Protein AF-0000000085281675 (afdb_homodimer)

Secondary structure (DSSP, 8-state):
-----SSTTTSGGGHHHH-GGGGSSS-S-BEE-GGGPEE-TT----EEEEEEEEEEEEEE-SS-EEEEEEEEEEEEESGGGTT--EEEEEEEEEE-SSTTS--SSEETTB--SEEEEEEEEETTT-SSHHHHHTSTT-EEEEEEEEEESS--HHHHHHHTTGGGG-STTEEEE--S---GGGGS-SS--EEEEEE--SSTT--S-EEEEEESSPEEE-HHHHHHHHT-BSS-TTSPPP-STTTTB-S---PPPBP-TT---EEE---S---/-----SSTTTSGGGHHHH-GGGGSSS-S-BEE-GGGPEE-TT----EEEEEEEEEEEEEE-SS-EEEEEEEEEEEEESGGGTT--EEEEEEEEEE-SSTTS--SSEETTB--SEEEEEEEEETTT-SSHHHHHTSTT-EEEEEEEEEESS--HHHHHHHTTGGGG-STTEEEE--S---GGGGS-SS--EEEEEE--SSTT--S-EEEEEESSPEEE-HHHHHHHHT-BSS-TTSPPP-STTTTB-S---PPPBP-TT---EEE---S---

Nearest PDB structures (foldseek):
  2x7s-assembly1_A  TM=9.627E-01  e=4.505E-34  Homo sapiens
  2w2j-assembly1_A  TM=9.492E-01  e=2.133E-32  Homo sapiens
  1urt-assembly1_A  TM=9.606E-01  e=2.432E-31  Mus musculus
  6g7a-assembly1_A  TM=9.173E-01  e=1.237E-28  Homo sapiens
  6rps-assembly2_B  TM=9.087E-01  e=1.766E-28  Homo sapiens

Organism: Cherax quadricarinatus (NCBI:txid27406)

pLDDT: mean 96.26, std 7.21, range [38.25, 98.94]

Structure (mmCIF, N/CA/C/O backbone):
data_AF-0000000085281675-model_v1
#
loop_
_entity.id
_entity.type
_entity.pdbx_description
1 polymer 'Carbonic anhydrase'
#
loop_
_atom_site.group_PDB
_atom_site.id
_atom_site.type_symbol
_atom_site.label_atom_id
_atom_site.label_alt_id
_atom_site.label_comp_id
_atom_site.label_asym_id
_atom_site.label_entity_id
_atom_site.label_seq_id
_atom_site.pdbx_PDB_ins_code
_atom_site.Cartn_x
_atom_site.Cartn_y
_atom_site.Cartn_z
_atom_site.occupancy
_atom_site.B_iso_or_equiv
_atom_site.auth_seq_id
_atom_site.auth_comp_id
_atom_site.auth_asym_id
_atom_site.auth_atom_id
_atom_site.pdbx_PDB_model_num
ATOM 1 N N . MET A 1 1 ? 22.219 5.484 5.508 1 38.53 1 MET A N 1
ATOM 2 C CA . MET A 1 1 ? 22.094 6.852 5.996 1 38.53 1 MET A CA 1
ATOM 3 C C . MET A 1 1 ? 20.828 7.02 6.824 1 38.53 1 MET A C 1
ATOM 5 O O . MET A 1 1 ? 19.766 6.531 6.445 1 38.53 1 MET A O 1
ATOM 9 N N . VAL A 1 2 ? 21.094 7.285 8.055 1 53.59 2 VAL A N 1
ATOM 10 C CA . VAL A 1 2 ? 20.031 7.391 9.055 1 53.59 2 VAL A CA 1
ATOM 11 C C . VAL A 1 2 ? 18.984 8.406 8.586 1 53.59 2 VAL A C 1
ATOM 13 O O . VAL A 1 2 ? 19.328 9.562 8.305 1 53.59 2 VAL A O 1
ATOM 16 N N . GLY A 1 3 ? 17.828 8.047 8 1 84.19 3 GLY A N 1
ATOM 17 C CA . GLY A 1 3 ? 16.766 8.945 7.555 1 84.19 3 GLY A CA 1
ATOM 18 C C . GLY A 1 3 ? 16.312 9.914 8.633 1 84.19 3 GLY A C 1
ATOM 19 O O . GLY A 1 3 ? 16.641 9.742 9.805 1 84.19 3 GLY A O 1
ATOM 20 N N . TRP A 1 4 ? 15.828 11.148 8.375 1 95.94 4 TRP A N 1
ATOM 21 C CA . TRP A 1 4 ? 15.32 12.141 9.328 1 95.94 4 TRP A CA 1
ATOM 22 C C . TRP A 1 4 ? 14.258 11.523 10.227 1 95.94 4 TRP A C 1
ATOM 24 O O . TRP A 1 4 ? 13.688 10.477 9.906 1 95.94 4 TRP A O 1
ATOM 34 N N . GLY A 1 5 ? 14.117 12.016 11.438 1 96.69 5 GLY A N 1
ATOM 35 C CA . GLY A 1 5 ? 13.109 11.609 12.406 1 96.69 5 GLY A CA 1
ATOM 36 C C . GLY A 1 5 ? 12.828 12.664 13.461 1 96.69 5 GLY A C 1
ATOM 37 O O . GLY A 1 5 ? 12.883 13.859 13.172 1 96.69 5 GLY A O 1
ATOM 38 N N . TYR A 1 6 ? 12.43 12.234 14.641 1 97.38 6 TYR A N 1
ATOM 39 C CA . TYR A 1 6 ? 12.039 13.18 15.68 1 97.38 6 TYR A CA 1
ATOM 40 C C . TYR A 1 6 ? 12.805 12.93 16.969 1 97.38 6 TYR A C 1
ATOM 42 O O . TYR A 1 6 ? 12.578 13.602 17.984 1 97.38 6 TYR A O 1
ATOM 50 N N . ALA A 1 7 ? 13.672 11.953 16.906 1 96.44 7 ALA A N 1
ATOM 51 C CA . ALA A 1 7 ? 14.539 11.711 18.062 1 96.44 7 ALA A CA 1
ATOM 52 C C . ALA A 1 7 ? 15.625 12.773 18.156 1 96.44 7 ALA A C 1
ATOM 54 O O . ALA A 1 7 ? 15.828 13.555 17.219 1 96.44 7 ALA A O 1
ATOM 55 N N . LYS A 1 8 ? 16.344 12.758 19.234 1 95.94 8 LYS A N 1
ATOM 56 C CA . LYS A 1 8 ? 17.375 13.766 19.469 1 95.94 8 LYS A CA 1
ATOM 57 C C . LYS A 1 8 ? 18.453 13.695 18.391 1 95.94 8 LYS A C 1
ATOM 59 O O . LYS A 1 8 ? 18.922 14.727 17.906 1 95.94 8 LYS A O 1
ATOM 64 N N . ALA A 1 9 ? 18.781 12.539 17.922 1 95.31 9 ALA A N 1
ATOM 65 C CA . ALA A 1 9 ? 19.922 12.32 17.031 1 95.31 9 ALA A CA 1
ATOM 66 C C . ALA A 1 9 ? 19.547 12.68 15.586 1 95.31 9 ALA A C 1
ATOM 68 O O . ALA A 1 9 ? 20.422 12.984 14.773 1 95.31 9 ALA A O 1
ATOM 69 N N . ASN A 1 10 ? 18.266 12.672 15.234 1 96.38 10 ASN A N 1
ATOM 70 C CA . ASN A 1 10 ? 17.891 12.898 13.844 1 96.38 10 ASN A CA 1
ATOM 71 C C . ASN A 1 10 ? 16.656 13.773 13.734 1 96.38 10 ASN A C 1
ATOM 73 O O . ASN A 1 10 ? 15.969 13.758 12.711 1 96.38 10 ASN A O 1
ATOM 77 N N . GLY A 1 11 ? 16.359 14.5 14.766 1 97.19 11 GLY A N 1
ATOM 78 C CA . GLY A 1 11 ? 15.156 15.32 14.828 1 97.19 11 GLY A CA 1
ATOM 79 C C . GLY A 1 11 ? 15.328 16.672 14.164 1 97.19 11 GLY A C 1
ATOM 80 O O . GLY A 1 11 ? 16.328 16.922 13.5 1 97.19 11 GLY A O 1
ATOM 81 N N . PRO A 1 12 ? 14.32 17.516 14.297 1 97.38 12 PRO A N 1
ATOM 82 C CA . PRO A 1 12 ? 14.211 18.781 13.562 1 97.38 12 PRO A CA 1
ATOM 83 C C . PRO A 1 12 ? 15.461 19.641 13.703 1 97.38 12 PRO A C 1
ATOM 85 O O . PRO A 1 12 ? 15.852 20.328 12.742 1 97.38 12 PRO A O 1
A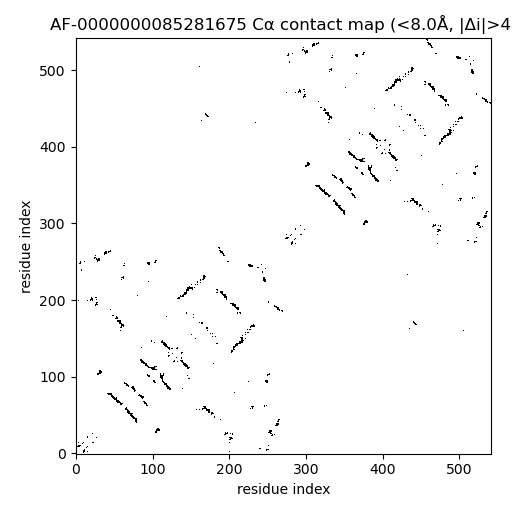TOM 88 N N . ALA A 1 13 ? 16.094 19.609 14.797 1 96.62 13 ALA A N 1
ATOM 89 C CA . ALA A 1 13 ? 17.281 20.438 15.016 1 96.62 13 ALA A CA 1
ATOM 90 C C . ALA A 1 13 ? 18.406 20.047 14.07 1 96.62 13 ALA A C 1
ATOM 92 O O . ALA A 1 13 ? 19.297 20.859 13.781 1 96.62 13 ALA A O 1
ATOM 93 N N . THR A 1 14 ? 18.406 18.812 13.578 1 97.06 14 THR A N 1
ATOM 94 C CA . THR A 1 14 ? 19.5 18.312 12.75 1 97.06 14 THR A CA 1
ATOM 95 C C . THR A 1 14 ? 19.125 18.391 11.266 1 97.06 14 THR A C 1
ATOM 97 O O . THR A 1 14 ? 19.984 18.219 10.398 1 97.06 14 THR A O 1
ATOM 100 N N . TRP A 1 15 ? 17.891 18.672 10.953 1 97.94 15 TRP A N 1
ATOM 101 C CA . TRP A 1 15 ? 17.359 18.547 9.594 1 97.94 15 TRP A CA 1
ATOM 102 C C . TRP A 1 15 ? 18.109 19.469 8.633 1 97.94 15 TRP A C 1
ATOM 104 O O . TRP A 1 15 ? 18.406 19.078 7.5 1 97.94 15 TRP A O 1
ATOM 114 N N . PRO A 1 16 ? 18.5 20.688 9.039 1 97.12 16 PRO A N 1
ATOM 115 C CA . PRO A 1 16 ? 19.188 21.562 8.102 1 97.12 16 PRO A CA 1
ATOM 116 C C . PRO A 1 16 ? 20.516 20.984 7.617 1 97.12 16 PRO A C 1
ATOM 118 O O . PRO A 1 16 ? 21 21.344 6.535 1 97.12 16 PRO A O 1
ATOM 121 N N . ASN A 1 17 ? 21.094 20.078 8.391 1 96.44 17 ASN A N 1
ATOM 122 C CA . ASN A 1 17 ? 22.375 19.469 8.008 1 96.44 17 ASN A CA 1
ATOM 123 C C . ASN A 1 17 ? 22.203 18.547 6.801 1 96.44 17 ASN A C 1
ATOM 125 O O . ASN A 1 17 ? 23.094 18.453 5.949 1 96.44 17 ASN A O 1
ATOM 129 N N . LEU A 1 18 ? 21.078 17.875 6.766 1 94.44 18 LEU A N 1
ATOM 130 C CA . LEU A 1 18 ? 20.828 16.906 5.707 1 94.44 18 LEU A CA 1
ATOM 131 C C . LEU A 1 18 ? 19.938 17.484 4.621 1 94.44 18 LEU A C 1
ATOM 133 O O . LEU A 1 18 ? 19.969 17.047 3.473 1 94.44 18 LEU A O 1
ATOM 137 N N . PHE A 1 19 ? 19.156 18.422 5.027 1 96.69 19 PHE A N 1
ATOM 138 C CA . PHE A 1 19 ? 18.234 19.125 4.145 1 96.69 19 PHE A CA 1
ATOM 139 C C . PHE A 1 19 ? 18.406 20.625 4.27 1 96.69 19 PHE A C 1
ATOM 141 O O . PHE A 1 19 ? 17.656 21.281 4.988 1 96.69 19 PHE A O 1
ATOM 148 N N . PRO A 1 20 ? 19.203 21.156 3.475 1 96.81 20 PRO A N 1
ATOM 149 C CA . PRO A 1 20 ? 19.562 22.562 3.643 1 96.81 20 PRO A CA 1
ATOM 150 C C . PRO A 1 20 ? 18.359 23.5 3.561 1 96.81 20 PRO A C 1
ATOM 152 O O . PRO A 1 20 ? 18.359 24.562 4.211 1 96.81 20 PRO A O 1
ATOM 155 N N . ILE A 1 21 ? 17.359 23.188 2.84 1 96.88 21 ILE A N 1
ATOM 156 C CA . ILE A 1 21 ? 16.172 24.031 2.703 1 96.88 21 ILE A CA 1
ATOM 157 C C . ILE A 1 21 ? 15.5 24.203 4.066 1 96.88 21 ILE A C 1
ATOM 159 O O . ILE A 1 21 ? 14.898 25.234 4.34 1 96.88 21 ILE A O 1
ATOM 163 N N . ALA A 1 22 ? 15.672 23.234 4.93 1 97.31 22 ALA A N 1
ATOM 164 C CA . ALA A 1 22 ? 15.062 23.25 6.254 1 97.31 22 ALA A CA 1
ATOM 165 C C . ALA A 1 22 ? 15.625 24.391 7.105 1 97.31 22 ALA A C 1
ATOM 167 O O . ALA A 1 22 ? 15.055 24.734 8.148 1 97.31 22 ALA A O 1
ATOM 168 N N . GLY A 1 23 ? 16.656 24.938 6.688 1 96.88 23 GLY A N 1
ATOM 169 C CA . GLY A 1 23 ? 17.266 26.062 7.391 1 96.88 23 GLY A CA 1
ATOM 170 C C . GLY A 1 23 ? 16.891 27.406 6.785 1 96.88 23 GLY A C 1
ATOM 171 O O . GLY A 1 23 ? 17.547 28.422 7.055 1 96.88 23 GLY A O 1
ATOM 172 N N . GLY A 1 24 ? 15.922 27.469 5.961 1 97.12 24 GLY A N 1
ATOM 173 C CA . GLY A 1 24 ? 15.492 28.688 5.305 1 97.12 24 GLY A CA 1
ATOM 174 C C . GLY A 1 24 ? 14.812 29.672 6.246 1 97.12 24 GLY A C 1
ATOM 175 O O . GLY A 1 24 ? 14.648 29.391 7.434 1 97.12 24 GLY A O 1
ATOM 176 N N . ARG A 1 25 ? 14.344 30.812 5.676 1 97.5 25 ARG A N 1
ATOM 177 C CA . ARG A 1 25 ? 13.828 31.906 6.504 1 97.5 25 ARG A CA 1
ATOM 178 C C . ARG A 1 25 ? 12.305 31.922 6.48 1 97.5 25 ARG A C 1
ATOM 180 O O . ARG A 1 25 ? 11.688 32.75 7.148 1 97.5 25 ARG A O 1
ATOM 187 N N . ARG A 1 26 ? 11.672 31.062 5.68 1 98.25 26 ARG A N 1
ATOM 188 C CA . ARG A 1 26 ? 10.211 30.969 5.633 1 98.25 26 ARG A CA 1
ATOM 189 C C . ARG A 1 26 ? 9.742 29.578 6.066 1 98.25 26 ARG A C 1
ATOM 191 O O . ARG A 1 26 ? 8.867 28.984 5.422 1 98.25 26 ARG A O 1
ATOM 198 N N . GLN A 1 27 ? 10.383 29.078 7.086 1 98.56 27 GLN A N 1
ATOM 199 C CA . GLN A 1 27 ? 10.10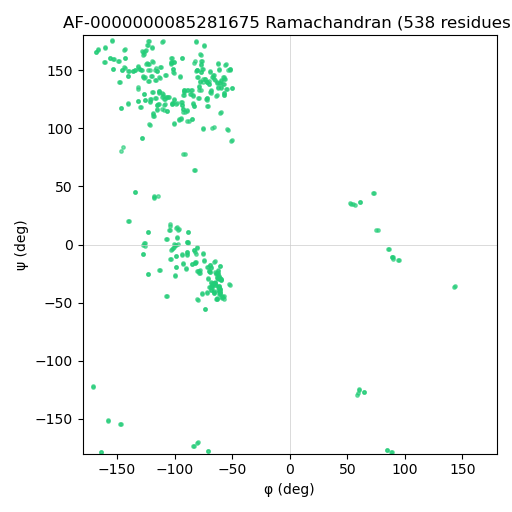2 27.719 7.547 1 98.56 27 GLN A CA 1
ATOM 200 C C . GLN A 1 27 ? 8.859 27.688 8.43 1 98.56 27 GLN A C 1
ATOM 202 O O . GLN A 1 27 ? 8.484 28.688 9.031 1 98.56 27 GLN A O 1
ATOM 207 N N . SER A 1 28 ? 8.227 26.594 8.359 1 98.69 28 SER A N 1
ATOM 208 C CA . SER A 1 28 ? 7.059 26.266 9.18 1 98.69 28 SER A CA 1
ATOM 209 C C . SER A 1 28 ? 7.316 25.047 10.055 1 98.69 28 SER A C 1
ATOM 211 O O . SER A 1 28 ? 8.188 24.234 9.758 1 98.69 28 SER A O 1
ATOM 213 N N . PRO A 1 29 ? 6.574 24.906 11.156 1 98.81 29 PRO A N 1
ATOM 214 C CA . PRO A 1 29 ? 5.477 25.75 11.641 1 98.81 29 PRO A CA 1
ATOM 215 C C . PRO A 1 29 ? 5.973 26.984 12.383 1 98.81 29 PRO A C 1
ATOM 217 O O . PRO A 1 29 ? 7.18 27.172 12.547 1 98.81 29 PRO A O 1
ATOM 220 N N . ILE A 1 30 ? 5.023 27.859 12.742 1 98.88 30 ILE A N 1
ATOM 221 C CA . ILE A 1 30 ? 5.371 29.031 13.531 1 98.88 30 ILE A CA 1
ATOM 222 C C . ILE A 1 30 ? 4.484 29.094 14.773 1 98.88 30 ILE A C 1
ATOM 224 O O . ILE A 1 30 ? 3.496 28.359 14.883 1 98.88 30 ILE A O 1
ATOM 228 N N . ASP A 1 31 ? 4.934 29.906 15.719 1 98.75 31 ASP A N 1
ATOM 229 C CA . ASP A 1 31 ? 4.051 30.359 16.781 1 98.75 31 ASP A CA 1
ATOM 230 C C . ASP A 1 31 ? 3.217 31.547 16.344 1 98.75 31 ASP A C 1
ATOM 232 O O . ASP A 1 31 ? 3.766 32.594 16.016 1 98.75 31 ASP A O 1
ATOM 236 N N . ILE A 1 32 ? 1.958 31.406 16.344 1 98.62 32 ILE A N 1
ATOM 237 C CA . ILE A 1 32 ? 1.067 32.469 15.922 1 98.62 32 ILE A CA 1
ATOM 238 C C . ILE A 1 32 ? 0.796 33.406 17.094 1 98.62 32 ILE A C 1
ATOM 240 O O . ILE A 1 32 ? 0.083 33.062 18.031 1 98.62 32 ILE A O 1
ATOM 244 N N . LYS A 1 33 ? 1.348 34.531 17.016 1 97.56 33 LYS A N 1
ATOM 245 C CA . LYS A 1 33 ? 1.087 35.562 18 1 97.56 33 LYS A CA 1
ATOM 246 C C . LYS A 1 33 ? -0.12 36.438 17.594 1 97.56 33 LYS A C 1
ATOM 248 O O . LYS A 1 33 ? -0.001 37.344 16.781 1 97.56 33 LYS A O 1
ATOM 253 N N . CYS A 1 34 ? -1.193 36.25 18.25 1 94.38 34 CYS A N 1
ATOM 254 C CA . CYS A 1 34 ? -2.482 36.781 17.828 1 94.38 34 CYS A CA 1
ATOM 255 C C . CYS A 1 34 ? -2.445 38.281 17.75 1 94.38 34 CYS A C 1
ATOM 257 O O . CYS A 1 34 ? -2.941 38.875 16.781 1 94.38 34 CYS A O 1
ATOM 259 N N . GLU A 1 35 ? -1.812 38.938 18.688 1 93.19 35 GLU A N 1
ATOM 260 C CA . GLU A 1 35 ? -1.804 40.406 18.766 1 93.19 35 GLU A CA 1
ATOM 261 C C . GLU A 1 35 ? -0.983 41 17.625 1 93.19 35 GLU A C 1
ATOM 263 O O . GLU A 1 35 ? -1.191 42.156 17.25 1 93.19 35 GLU A O 1
ATOM 268 N N . ALA A 1 36 ? -0.102 40.219 17.109 1 92.81 36 ALA A N 1
ATOM 269 C CA . ALA A 1 36 ? 0.791 40.719 16.078 1 92.81 36 ALA A CA 1
ATOM 270 C C . ALA A 1 36 ? 0.23 40.438 14.68 1 92.81 36 ALA A C 1
ATOM 272 O O . ALA A 1 36 ? 0.768 40.906 13.68 1 92.81 36 ALA A O 1
ATOM 273 N N . CYS A 1 37 ? -0.823 39.656 14.625 1 95.25 37 CYS A N 1
ATOM 274 C CA . CYS A 1 37 ? -1.399 39.312 13.328 1 95.25 37 CYS A CA 1
ATOM 275 C C . CYS A 1 37 ? -2.088 40.531 12.695 1 95.25 37 CYS A C 1
ATOM 277 O O . CYS A 1 37 ? -2.742 41.312 13.391 1 95.25 37 CYS A O 1
ATOM 279 N N . GLN A 1 38 ? -1.95 40.656 11.477 1 94.5 38 GLN A N 1
ATOM 280 C CA . GLN A 1 38 ? -2.531 41.781 10.758 1 94.5 38 GLN A CA 1
ATOM 281 C C . GLN A 1 38 ? -3.914 41.438 10.211 1 94.5 38 GLN A C 1
ATOM 283 O O . GLN A 1 38 ? -4.082 40.438 9.523 1 94.5 38 GLN A O 1
ATOM 288 N N . LYS A 1 39 ? -4.809 42.344 10.539 1 92.25 39 LYS A N 1
ATOM 289 C CA . LYS A 1 39 ? -6.109 42.219 9.891 1 92.25 39 LYS A CA 1
ATOM 290 C C . LYS A 1 39 ? -6.031 42.625 8.422 1 92.25 39 LYS A C 1
ATOM 292 O O . LYS A 1 39 ? -5.438 43.656 8.086 1 92.25 39 LYS A O 1
ATOM 297 N N . ASP A 1 40 ? -6.438 41.781 7.645 1 91.12 40 ASP A N 1
ATOM 298 C CA . ASP A 1 40 ? -6.438 42 6.203 1 91.12 40 ASP A CA 1
ATOM 299 C C . ASP A 1 40 ? -7.855 41.938 5.637 1 91.12 40 ASP A C 1
ATOM 301 O O . ASP A 1 40 ? -8.43 40.844 5.535 1 91.12 40 ASP A O 1
ATOM 305 N N . SER A 1 41 ? -8.398 43.031 5.16 1 90.25 41 SER A N 1
ATOM 306 C CA . SER A 1 41 ? -9.781 43.125 4.695 1 90.25 41 SER A CA 1
ATOM 307 C C . SER A 1 41 ? -9.953 42.438 3.344 1 90.25 41 SER A C 1
ATOM 309 O O . SER A 1 41 ? -11.078 42.188 2.902 1 90.25 41 SER A O 1
ATOM 311 N N . SER A 1 42 ? -8.883 42.156 2.73 1 91.31 42 SER A N 1
ATOM 312 C CA . SER A 1 42 ? -8.984 41.5 1.428 1 91.31 42 SER A CA 1
ATOM 313 C C . SER A 1 42 ? -9.203 40 1.574 1 91.31 42 SER A C 1
ATOM 315 O O . SER A 1 42 ? -9.562 39.312 0.608 1 91.31 42 SER A O 1
ATOM 317 N N . LEU A 1 43 ? -8.961 39.531 2.752 1 95.44 43 LEU A N 1
ATOM 318 C CA . LEU A 1 43 ? -9.18 38.094 2.977 1 95.44 43 LEU A CA 1
ATOM 319 C C . LEU A 1 43 ? -10.664 37.781 3.039 1 95.44 43 LEU A C 1
ATOM 321 O O . LEU A 1 43 ? -11.461 38.594 3.516 1 95.44 43 LEU A O 1
ATOM 325 N N . SER A 1 44 ? -11 36.625 2.479 1 93.69 44 SER A N 1
ATOM 326 C CA . SER A 1 44 ? -12.352 36.094 2.533 1 93.69 44 SER A CA 1
ATOM 327 C C . SER A 1 44 ? -12.383 34.688 3.152 1 93.69 44 SER A C 1
ATOM 329 O O . SER A 1 44 ? -11.328 34.125 3.445 1 93.69 44 SER A O 1
ATOM 331 N N . LYS A 1 45 ? -13.602 34.25 3.379 1 93.56 45 LYS A N 1
ATOM 332 C CA . LYS A 1 45 ? -13.773 32.906 3.844 1 93.56 45 LYS A CA 1
ATOM 333 C C . LYS A 1 45 ? -13.227 31.891 2.822 1 93.56 45 LYS A C 1
ATOM 335 O O . LYS A 1 45 ? -13.398 32.062 1.616 1 93.56 45 LYS A O 1
ATOM 340 N N . ILE A 1 46 ? -12.57 30.875 3.338 1 96.94 46 ILE A N 1
ATOM 341 C CA . ILE A 1 46 ? -12.07 29.812 2.471 1 96.94 46 ILE A CA 1
ATOM 342 C C . ILE A 1 46 ? -13.242 29.016 1.906 1 96.94 46 ILE A C 1
ATOM 344 O O . ILE A 1 46 ? -14.18 28.688 2.633 1 96.94 46 ILE A O 1
ATOM 348 N N . GLN A 1 47 ? -13.172 28.797 0.639 1 96.62 47 GLN A N 1
ATOM 349 C CA . GLN A 1 47 ? -14.133 27.922 -0.013 1 96.62 47 GLN A CA 1
ATOM 350 C C . GLN A 1 47 ? -13.547 26.531 -0.257 1 96.62 47 GLN A C 1
ATOM 352 O O . GLN A 1 47 ? -12.773 26.344 -1.193 1 96.62 47 GLN A O 1
ATOM 357 N N . ALA A 1 48 ? -13.977 25.625 0.563 1 97.81 48 ALA A N 1
ATOM 358 C CA . ALA A 1 48 ? -13.516 24.25 0.456 1 97.81 48 ALA A CA 1
ATOM 359 C C . ALA A 1 48 ? -14.664 23.312 0.087 1 97.81 48 ALA A C 1
ATOM 361 O O . ALA A 1 48 ? -15.602 23.125 0.872 1 97.81 48 ALA A O 1
ATOM 362 N N . VAL A 1 49 ? -14.555 22.719 -1.06 1 97.5 49 VAL A N 1
ATOM 363 C CA . VAL A 1 49 ? -15.578 21.812 -1.537 1 97.5 49 VAL A CA 1
ATOM 364 C C . VAL A 1 49 ? -14.969 20.422 -1.784 1 97.5 49 VAL A C 1
ATOM 366 O O . VAL A 1 49 ? -13.961 20.312 -2.486 1 97.5 49 VAL A O 1
ATOM 369 N N . TYR A 1 50 ? -15.555 19.469 -1.163 1 98.06 50 TYR A N 1
ATOM 370 C CA . TYR A 1 50 ? -15.164 18.078 -1.334 1 98.06 50 TYR A CA 1
ATOM 371 C C . TYR A 1 50 ? -16.359 17.219 -1.726 1 98.06 50 TYR A C 1
ATOM 373 O O . TYR A 1 50 ? -17.359 17.172 -1.01 1 98.06 50 TYR A O 1
ATOM 381 N N . SER A 1 51 ? -16.219 16.547 -2.801 1 96.75 51 SER A N 1
ATOM 382 C CA . SER A 1 51 ? -17.328 15.727 -3.285 1 96.75 51 SER A CA 1
ATOM 383 C C . SER A 1 51 ? -16.859 14.305 -3.6 1 96.75 51 SER A C 1
ATOM 385 O O . SER A 1 51 ? -16.031 14.102 -4.492 1 96.75 51 SER A O 1
ATOM 387 N N . GLY A 1 52 ? -17.422 13.32 -2.889 1 95.25 52 GLY A N 1
ATOM 388 C CA . GLY A 1 52 ? -17.141 11.922 -3.176 1 95.25 52 GLY A CA 1
ATOM 389 C C . GLY A 1 52 ? -15.68 11.562 -3.012 1 95.25 52 GLY A C 1
ATOM 390 O O . GLY A 1 52 ? -15.141 10.781 -3.793 1 95.25 52 GLY A O 1
ATOM 391 N N . ILE A 1 53 ? -15.016 12.125 -2.062 1 96.81 53 ILE A N 1
ATOM 392 C CA . ILE A 1 53 ? -13.586 11.898 -1.871 1 96.81 53 ILE A CA 1
ATOM 393 C C . ILE A 1 53 ? -13.344 10.422 -1.543 1 96.81 53 ILE A C 1
ATOM 395 O O . ILE A 1 53 ? -14 9.859 -0.668 1 96.81 53 ILE A O 1
ATOM 399 N N . LYS A 1 54 ? -12.43 9.805 -2.271 1 96.06 54 LYS A N 1
ATOM 400 C CA . LYS A 1 54 ? -11.984 8.438 -2.047 1 96.06 54 LYS A CA 1
ATOM 401 C C . LYS A 1 54 ? -10.555 8.398 -1.508 1 96.06 54 LYS A C 1
ATOM 403 O O . LYS A 1 54 ? -9.648 8.977 -2.109 1 96.06 54 LYS A O 1
ATOM 408 N N . VAL A 1 55 ? -10.414 7.836 -0.362 1 97.75 55 VAL A N 1
ATOM 409 C CA . VAL A 1 55 ? -9.094 7.543 0.189 1 97.75 55 VAL A CA 1
ATOM 410 C C . VAL A 1 55 ? -8.688 6.113 -0.174 1 97.75 55 VAL A C 1
ATOM 412 O O . VAL A 1 55 ? -9.391 5.16 0.168 1 97.75 55 VAL A O 1
ATOM 415 N N . SER A 1 56 ? -7.586 6.008 -0.876 1 97.12 56 SER A N 1
ATOM 416 C CA . SER A 1 56 ? -7.176 4.691 -1.346 1 97.12 56 SER A CA 1
ATOM 417 C C . SER A 1 56 ? -6.566 3.867 -0.217 1 97.12 56 SER A C 1
ATOM 419 O O . SER A 1 56 ? -6.875 2.684 -0.065 1 97.12 56 SER A O 1
ATOM 421 N N . GLU A 1 57 ? -5.762 4.531 0.559 1 98.12 57 GLU A N 1
ATOM 422 C CA . GLU A 1 57 ? -5.082 3.781 1.609 1 98.12 57 GLU A CA 1
ATOM 423 C C . GLU A 1 57 ? -4.715 4.684 2.783 1 98.12 57 GLU A C 1
ATOM 425 O O . GLU A 1 57 ? -4.562 5.895 2.619 1 98.12 57 GLU A O 1
ATOM 430 N N . LEU A 1 58 ? -4.656 4.102 3.941 1 98.81 58 LEU A N 1
ATOM 431 C CA . LEU A 1 58 ? -4.043 4.621 5.16 1 98.81 58 LEU A CA 1
ATOM 432 C C . LEU A 1 58 ? -2.721 3.918 5.449 1 98.81 58 LEU A C 1
ATOM 434 O O . LEU A 1 58 ? -2.652 2.688 5.434 1 98.81 58 LEU A O 1
ATOM 438 N N . SER A 1 59 ? -1.662 4.719 5.645 1 98.88 59 SER A N 1
ATOM 439 C CA . SER A 1 59 ? -0.353 4.098 5.824 1 98.88 59 SER A CA 1
ATOM 440 C C . SER A 1 59 ? 0.376 4.68 7.031 1 98.88 59 SER A C 1
ATOM 442 O O . SER A 1 59 ? 0.068 5.789 7.473 1 98.88 59 SER A O 1
ATOM 444 N N . ASN A 1 60 ? 1.235 3.887 7.586 1 98.88 60 ASN A N 1
ATOM 445 C CA . ASN A 1 60 ? 2.229 4.336 8.555 1 98.88 60 ASN A CA 1
ATOM 446 C C . ASN A 1 60 ? 3.562 4.656 7.883 1 98.88 60 ASN A C 1
ATOM 448 O O . ASN A 1 60 ? 4.305 3.746 7.504 1 98.88 60 ASN A O 1
ATOM 452 N N . THR A 1 61 ? 3.871 5.918 7.812 1 98.25 61 THR A N 1
ATOM 453 C CA . THR A 1 61 ? 5.066 6.355 7.098 1 98.25 61 THR A CA 1
ATOM 454 C C . THR A 1 61 ? 6.301 6.23 7.984 1 98.25 61 THR A C 1
ATOM 456 O O . THR A 1 61 ? 7.426 6.445 7.527 1 98.25 61 THR A O 1
ATOM 459 N N . GLY A 1 62 ? 6.098 5.863 9.227 1 98 62 GLY A N 1
ATOM 460 C CA . GLY A 1 62 ? 7.164 5.914 10.219 1 98 62 GLY A CA 1
ATOM 461 C C . GLY A 1 62 ? 7.254 7.254 10.922 1 98 62 GLY A C 1
ATOM 462 O O . GLY A 1 62 ? 7.953 7.383 11.93 1 98 62 GLY A O 1
ATOM 463 N N . HIS A 1 63 ? 6.523 8.227 10.391 1 98.06 63 HIS A N 1
ATOM 464 C CA . HIS A 1 63 ? 6.516 9.57 10.961 1 98.06 63 HIS A CA 1
ATOM 465 C C . HIS A 1 63 ? 5.102 10.008 11.328 1 98.06 63 HIS A C 1
ATOM 467 O O . HIS A 1 63 ? 4.918 10.898 12.164 1 98.06 63 HIS A O 1
ATOM 473 N N . ALA A 1 64 ? 4.129 9.414 10.641 1 98.44 64 ALA A N 1
ATOM 474 C CA . ALA A 1 64 ? 2.709 9.695 10.828 1 98.44 64 ALA A CA 1
ATOM 475 C C . ALA A 1 64 ? 1.845 8.664 10.109 1 98.44 64 ALA A C 1
ATOM 477 O O . ALA A 1 64 ? 2.355 7.836 9.352 1 98.44 64 ALA A O 1
ATOM 478 N N . TRP A 1 65 ? 0.568 8.656 10.469 1 98.88 65 TRP A N 1
ATOM 479 C CA . TRP A 1 65 ? -0.35 8.047 9.508 1 98.88 65 TRP A CA 1
ATOM 480 C C . TRP A 1 65 ? -0.678 9.023 8.383 1 98.88 65 TRP A C 1
ATOM 482 O O . TRP A 1 65 ? -0.712 10.234 8.594 1 98.88 65 TRP A O 1
ATOM 492 N N . LYS A 1 66 ? -0.829 8.531 7.211 1 98.88 66 LYS A N 1
ATOM 493 C CA . LYS A 1 66 ? -1.133 9.312 6.016 1 98.88 66 LYS A CA 1
ATOM 494 C C . LYS A 1 66 ? -2.285 8.688 5.23 1 98.88 66 LYS A C 1
ATOM 496 O O . LYS A 1 66 ? -2.266 7.496 4.926 1 98.88 66 LYS A O 1
ATOM 501 N N . ALA A 1 67 ? -3.275 9.453 5.023 1 98.81 67 ALA A N 1
ATOM 502 C CA . ALA A 1 67 ? -4.375 9.086 4.137 1 98.81 67 ALA A CA 1
ATOM 503 C C . ALA A 1 67 ? -4.148 9.625 2.729 1 98.81 67 ALA A C 1
ATOM 505 O O . ALA A 1 67 ? -4.023 10.836 2.535 1 98.81 67 ALA A O 1
ATOM 506 N N . GLN A 1 68 ? -4.148 8.727 1.787 1 98.69 68 GLN A N 1
ATOM 507 C CA . GLN A 1 68 ? -3.891 9.117 0.406 1 98.69 68 GLN A CA 1
ATOM 508 C C . GLN A 1 68 ? -5.191 9.227 -0.387 1 98.69 68 GLN A C 1
ATOM 510 O O . GLN A 1 68 ? -5.941 8.25 -0.491 1 98.69 68 GLN A O 1
ATOM 515 N N . VAL A 1 69 ? -5.395 10.422 -0.997 1 98.12 69 VAL A N 1
ATOM 516 C CA . VAL A 1 69 ? -6.586 10.641 -1.812 1 98.12 69 VAL A CA 1
ATOM 517 C C . VAL A 1 69 ? -6.336 10.148 -3.234 1 98.12 69 VAL A C 1
ATOM 519 O O . VAL A 1 69 ? -5.297 10.445 -3.83 1 98.12 69 VAL A O 1
ATOM 522 N N . SER A 1 70 ? -7.285 9.398 -3.775 1 95.5 70 SER A N 1
ATOM 523 C CA . SER A 1 70 ? -7.086 8.805 -5.094 1 95.5 70 SER A CA 1
ATOM 524 C C . SER A 1 70 ? -8.242 9.141 -6.031 1 95.5 70 SER A C 1
ATOM 526 O O . SER A 1 70 ? -8.203 8.812 -7.219 1 95.5 70 SER A O 1
ATOM 528 N N . GLY A 1 71 ? -9.242 9.727 -5.5 1 93.88 71 GLY A N 1
ATOM 529 C CA . GLY A 1 71 ? -10.391 10.008 -6.344 1 93.88 71 GLY A CA 1
ATOM 530 C C . GLY A 1 71 ? -11.336 11.023 -5.734 1 93.88 71 GLY A C 1
ATOM 531 O O . GLY A 1 71 ? -11.078 11.547 -4.648 1 93.88 71 GLY A O 1
ATOM 532 N N . GLY A 1 72 ? -12.391 11.242 -6.488 1 95.31 72 GLY A N 1
ATOM 533 C CA . GLY A 1 72 ? -13.297 12.312 -6.102 1 95.31 72 GLY A CA 1
ATOM 534 C C . GLY A 1 72 ? -12.859 13.68 -6.605 1 95.31 72 GLY A C 1
ATOM 535 O O . GLY A 1 72 ? -11.953 13.773 -7.43 1 95.31 72 GLY A O 1
ATOM 536 N N . SER A 1 73 ? -13.695 14.68 -6.176 1 96.62 73 SER A N 1
ATOM 537 C CA . SER A 1 73 ? -13.383 16.047 -6.578 1 96.62 73 SER A CA 1
ATOM 538 C C . SER A 1 73 ? -13.203 16.953 -5.363 1 96.62 73 SER A C 1
ATOM 540 O O . SER A 1 73 ? -13.891 16.797 -4.355 1 96.62 73 SER A O 1
ATOM 542 N N . SER A 1 74 ? -12.258 17.781 -5.508 1 98 74 SER A N 1
ATOM 543 C CA . SER A 1 74 ? -12.031 18.797 -4.484 1 98 74 SER A CA 1
ATOM 544 C C . SER A 1 74 ? -11.664 20.141 -5.109 1 98 74 SER A C 1
ATOM 546 O O . SER A 1 74 ? -11.125 20.188 -6.215 1 98 74 SER A O 1
ATOM 548 N N . SER A 1 75 ? -12.047 21.141 -4.434 1 98.31 75 SER A N 1
ATOM 549 C CA . SER A 1 75 ? -11.742 22.516 -4.84 1 98.31 75 SER A CA 1
ATOM 550 C C . SER A 1 75 ? -11.531 23.422 -3.629 1 98.31 75 SER A C 1
ATOM 552 O O . SER A 1 75 ? -12.414 23.531 -2.775 1 98.31 75 SER A O 1
ATOM 554 N N . LEU A 1 76 ? -10.391 23.922 -3.527 1 98.56 76 LEU A N 1
ATOM 555 C CA . LEU A 1 76 ? -10.047 24.906 -2.508 1 98.56 76 LEU A CA 1
ATOM 556 C C . LEU A 1 76 ? -9.727 26.25 -3.139 1 98.56 76 LEU A C 1
ATOM 558 O O . LEU A 1 76 ? -8.797 26.359 -3.947 1 98.56 76 LEU A O 1
ATOM 562 N N . LYS A 1 77 ? -10.469 27.25 -2.764 1 97.62 77 LYS A N 1
ATOM 563 C CA . LYS A 1 77 ? -10.336 28.594 -3.307 1 97.62 77 LYS A CA 1
ATOM 564 C C . LYS A 1 77 ? -10.586 29.656 -2.23 1 97.62 77 LYS A C 1
ATOM 566 O O . LYS A 1 77 ? -11.031 29.328 -1.129 1 97.62 77 LYS A O 1
ATOM 571 N N . GLY A 1 78 ? -10.219 30.844 -2.635 1 96.31 78 GLY A N 1
ATOM 572 C CA . GLY A 1 78 ? -10.562 31.984 -1.794 1 96.31 78 GLY A CA 1
ATOM 573 C C . GLY A 1 78 ? -9.508 32.281 -0.746 1 96.31 78 GLY A C 1
ATOM 574 O O . GLY A 1 78 ? -8.461 31.641 -0.706 1 96.31 78 GLY A O 1
ATOM 575 N N . GLY A 1 79 ? -9.812 33.281 0.03 1 96.44 79 GLY A N 1
ATOM 576 C CA . GLY A 1 79 ? -8.875 33.75 1.044 1 96.44 79 GLY A CA 1
ATOM 577 C C . GLY A 1 79 ? -7.551 34.219 0.465 1 96.44 79 GLY A C 1
ATOM 578 O O . GLY A 1 79 ? -7.527 35.062 -0.435 1 96.44 79 GLY A O 1
ATOM 579 N N . PRO A 1 80 ? -6.508 33.594 1.004 1 97.31 80 PRO A N 1
ATOM 580 C CA . PRO A 1 80 ? -5.188 34.031 0.535 1 97.31 80 PRO A CA 1
ATOM 581 C C . PRO A 1 80 ? -4.805 33.406 -0.807 1 97.31 80 PRO A C 1
ATOM 583 O O . PRO A 1 80 ? -3.738 33.688 -1.349 1 97.31 80 PRO A O 1
ATOM 586 N N . LEU A 1 81 ? -5.617 32.531 -1.377 1 97.62 81 LEU A N 1
ATOM 587 C CA . LEU A 1 81 ? -5.254 31.734 -2.551 1 97.62 81 LEU A CA 1
ATOM 588 C C . LEU A 1 81 ? -5.605 32.469 -3.834 1 97.62 81 LEU A C 1
ATOM 590 O O . LEU A 1 81 ? -5.254 32.031 -4.93 1 97.62 81 LEU A O 1
ATOM 594 N N . GLY A 1 82 ? -6.312 33.562 -3.693 1 90.81 82 GLY A N 1
ATOM 595 C CA . GLY A 1 82 ? -6.676 34.375 -4.855 1 90.81 82 GLY A CA 1
ATOM 596 C C . GLY A 1 82 ? -7.598 33.625 -5.816 1 90.81 82 GLY A C 1
ATOM 597 O O . GLY A 1 82 ? -8.633 33.094 -5.41 1 90.81 82 GLY A O 1
ATOM 598 N N . THR A 1 83 ? -7.117 33.625 -7.117 1 92.62 83 THR A N 1
ATOM 599 C CA . THR A 1 83 ? -7.953 33 -8.148 1 92.62 83 THR A CA 1
ATOM 600 C C . THR A 1 83 ? -7.52 31.578 -8.43 1 92.62 83 THR A C 1
ATOM 602 O O . THR A 1 83 ? -8.125 30.891 -9.25 1 92.62 83 THR A O 1
ATOM 605 N N . ASP A 1 84 ? -6.516 31.141 -7.746 1 97.44 84 ASP A N 1
ATOM 606 C CA . ASP A 1 84 ? -6.012 29.797 -7.984 1 97.44 84 ASP A CA 1
ATOM 607 C C . ASP A 1 84 ? -6.91 28.75 -7.328 1 97.44 84 ASP A C 1
ATOM 609 O O . ASP A 1 84 ? -7.574 29.031 -6.328 1 97.44 84 ASP A O 1
ATOM 613 N N . GLU A 1 85 ? -6.934 27.672 -7.973 1 98.5 85 GLU A N 1
ATOM 614 C CA . GLU A 1 85 ? -7.668 26.516 -7.449 1 98.5 85 GLU A CA 1
ATOM 615 C C . GLU A 1 85 ? -6.715 25.406 -7.012 1 98.5 85 GLU A C 1
ATOM 617 O O . GLU A 1 85 ? -5.805 25.031 -7.754 1 98.5 85 GLU A O 1
ATOM 622 N N . TYR A 1 86 ? -6.934 24.953 -5.836 1 98.75 86 TYR A N 1
ATOM 623 C CA . TYR A 1 86 ? -6.133 23.859 -5.285 1 98.75 86 TYR A CA 1
ATOM 624 C C . TYR A 1 86 ? -6.969 22.594 -5.117 1 98.75 86 TYR A C 1
ATOM 626 O O . TYR A 1 86 ? -8.188 22.672 -4.938 1 98.75 86 TYR A O 1
ATOM 634 N N . VAL A 1 87 ? -6.266 21.422 -5.188 1 98.75 87 VAL A N 1
ATOM 635 C CA . VAL A 1 87 ? -6.973 20.156 -5.039 1 98.75 87 VAL A CA 1
ATOM 636 C C . VAL A 1 87 ? -6.297 19.312 -3.957 1 98.75 87 VAL A C 1
ATOM 638 O O . VAL A 1 87 ? -5.074 19.328 -3.818 1 98.75 87 VAL A O 1
ATOM 641 N N . LEU A 1 88 ? -7.145 18.609 -3.258 1 98.81 88 LEU A N 1
ATOM 642 C CA . LEU A 1 88 ? -6.688 17.812 -2.119 1 98.81 88 LEU A CA 1
ATOM 643 C C . LEU A 1 88 ? -5.836 16.641 -2.582 1 98.81 88 LEU A C 1
ATOM 645 O O . LEU A 1 88 ? -6.234 15.898 -3.48 1 98.81 88 LEU A O 1
ATOM 649 N N . GLU A 1 89 ? -4.707 16.484 -1.976 1 98.69 89 GLU A N 1
ATOM 650 C CA . GLU A 1 89 ? -3.783 15.406 -2.312 1 98.69 89 GLU A CA 1
ATOM 651 C C . GLU A 1 89 ? -3.781 14.328 -1.234 1 98.69 89 GLU A C 1
ATOM 653 O O . GLU A 1 89 ? -3.752 13.133 -1.545 1 98.69 89 GLU A O 1
ATOM 658 N N . GLN A 1 90 ? -3.75 14.688 -0.013 1 98.75 90 GLN A N 1
ATOM 659 C CA . GLN A 1 90 ? -3.613 13.805 1.138 1 98.75 90 GLN A CA 1
ATOM 660 C C . GLN A 1 90 ? -3.938 14.539 2.438 1 98.75 90 GLN A C 1
ATOM 662 O O . GLN A 1 90 ? -4.074 15.758 2.449 1 98.75 90 GLN A O 1
ATOM 667 N N . PHE A 1 91 ? -4.078 13.797 3.514 1 98.75 91 PHE A N 1
ATOM 668 C CA . PHE A 1 91 ? -4.098 14.406 4.836 1 98.75 91 PHE A CA 1
ATOM 669 C C . PHE A 1 91 ? -3.412 13.5 5.859 1 98.75 91 PHE A C 1
ATOM 671 O O . PHE A 1 91 ? -3.287 12.297 5.641 1 98.75 91 PHE A O 1
ATOM 678 N N . HIS A 1 92 ? -2.881 14.078 6.867 1 98.88 92 HIS A N 1
ATOM 679 C CA . HIS A 1 92 ? -2.125 13.438 7.934 1 98.88 92 HIS A CA 1
ATOM 680 C C . HIS A 1 92 ? -2.18 14.25 9.219 1 98.88 92 HIS A C 1
ATOM 682 O O . HIS A 1 92 ? -2.746 15.344 9.242 1 98.88 92 HIS A O 1
ATOM 688 N N . CYS A 1 93 ? -1.56 13.656 10.266 1 98.81 93 CYS A N 1
ATOM 689 C CA . CYS A 1 93 ? -1.663 14.305 11.57 1 98.81 93 CYS A CA 1
ATOM 690 C C . CYS A 1 93 ? -0.318 14.312 12.289 1 98.81 93 CYS A C 1
ATOM 692 O O . CYS A 1 93 ? 0.541 13.477 12.008 1 98.81 93 CYS A O 1
ATOM 694 N N . HIS A 1 94 ? -0.135 15.25 13.031 1 98.88 94 HIS A N 1
ATOM 695 C CA . HIS A 1 94 ? 0.938 15.336 14.016 1 98.88 94 HIS A CA 1
ATOM 696 C C . HIS A 1 94 ? 0.383 15.328 15.438 1 98.88 94 HIS A C 1
ATOM 698 O O . HIS A 1 94 ? -0.67 15.914 15.703 1 98.88 94 HIS A O 1
ATOM 704 N N . TRP A 1 95 ? 1.126 14.664 16.391 1 98.88 95 TRP A N 1
ATOM 705 C CA . TRP A 1 95 ? 0.595 14.539 17.734 1 98.88 95 TRP A CA 1
ATOM 706 C C . TRP A 1 95 ? 1.724 14.398 18.75 1 98.88 95 TRP A C 1
ATOM 708 O O . TRP A 1 95 ? 2.879 14.18 18.375 1 98.88 95 TRP A O 1
ATOM 718 N N . GLY A 1 96 ? 1.382 14.703 19.969 1 98.38 96 GLY A N 1
ATOM 719 C CA . GLY A 1 96 ? 2.35 14.586 21.047 1 98.38 96 GLY A CA 1
ATOM 720 C C . GLY A 1 96 ? 2.029 13.461 22.016 1 98.38 96 GLY A C 1
ATOM 721 O O . GLY A 1 96 ? 0.997 12.797 21.891 1 98.38 96 GLY A O 1
ATOM 722 N N . LYS A 1 97 ? 2.881 13.227 22.922 1 97.56 97 LYS A N 1
ATOM 723 C CA . LYS A 1 97 ? 2.779 12.188 23.938 1 97.56 97 LYS A CA 1
ATOM 724 C C . LYS A 1 97 ? 1.635 12.469 24.906 1 97.56 97 LYS A C 1
ATOM 726 O O . LYS A 1 97 ? 1.015 11.539 25.422 1 97.56 97 LYS A O 1
ATOM 731 N N . THR A 1 98 ? 1.428 13.727 25.125 1 98 98 THR A N 1
ATOM 732 C CA . THR A 1 98 ? 0.392 14.156 26.062 1 98 98 THR A CA 1
ATOM 733 C C . THR A 1 98 ? -0.604 15.086 25.359 1 98 98 THR A C 1
ATOM 735 O O . THR A 1 98 ? -0.435 15.422 24.188 1 98 98 THR A O 1
ATOM 738 N N . ASN A 1 99 ? -1.631 15.438 26.125 1 98.38 99 ASN A N 1
ATOM 739 C CA . ASN A 1 99 ? -2.73 16.188 25.531 1 98.38 99 ASN A CA 1
ATOM 740 C C . ASN A 1 99 ? -2.41 17.672 25.438 1 98.38 99 ASN A C 1
ATOM 742 O O . ASN A 1 99 ? -3.145 18.438 24.812 1 98.38 99 ASN A O 1
ATOM 746 N N . ASP A 1 100 ? -1.315 18.156 26.016 1 96.88 100 ASP A N 1
ATOM 747 C CA . ASP A 1 100 ? -0.982 19.578 26.047 1 96.88 100 ASP A CA 1
ATOM 748 C C . ASP A 1 100 ? 0.167 19.891 25.094 1 96.88 100 ASP A C 1
ATOM 750 O O . ASP A 1 100 ? 0.682 21.016 25.078 1 96.88 100 ASP A O 1
ATOM 754 N N . LYS A 1 101 ? 0.586 18.922 24.359 1 97.19 101 LYS A N 1
ATOM 755 C CA . LYS A 1 101 ? 1.615 19.109 23.344 1 97.19 101 LYS A CA 1
ATOM 756 C C . LYS A 1 101 ? 1.371 18.203 22.141 1 97.19 101 LYS A C 1
ATOM 758 O O . LYS A 1 101 ? 0.847 17.094 22.281 1 97.19 101 LYS A O 1
ATOM 763 N N . GLY A 1 102 ? 1.814 18.703 21.016 1 98.12 102 GLY A N 1
ATOM 764 C CA . GLY A 1 102 ? 1.732 17.844 19.844 1 98.12 102 GLY A CA 1
ATOM 765 C C . GLY A 1 102 ? 1.386 18.594 18.578 1 98.12 102 GLY A C 1
ATOM 766 O O . GLY A 1 102 ? 1.776 18.172 17.484 1 98.12 102 GLY A O 1
ATOM 767 N N . SER A 1 103 ? 0.542 19.594 18.703 1 98.69 103 SER A N 1
ATOM 768 C CA . SER A 1 103 ? 0.338 20.438 17.531 1 98.69 103 SER A CA 1
ATOM 769 C C . SER A 1 103 ? 1.646 21.078 17.078 1 98.69 103 SER A C 1
ATOM 771 O O . SER A 1 103 ? 2.473 21.469 17.906 1 98.69 103 SER A O 1
ATOM 773 N N . GLU A 1 104 ? 1.805 21.156 15.789 1 98.56 104 GLU A N 1
ATOM 774 C CA . GLU A 1 104 ? 3.002 21.812 15.266 1 98.56 104 GLU A CA 1
ATOM 775 C C . GLU A 1 104 ? 2.92 23.312 15.438 1 98.56 104 GLU A C 1
ATOM 777 O O . GLU A 1 104 ? 3.77 23.922 16.094 1 98.56 104 GLU A O 1
ATOM 782 N N . HIS A 1 105 ? 1.91 23.906 14.938 1 98.88 105 HIS A N 1
ATOM 783 C CA . HIS A 1 105 ? 1.694 25.312 15.219 1 98.88 105 HIS A CA 1
ATOM 784 C C . HIS A 1 105 ? 1.308 25.531 16.672 1 98.88 105 HIS A C 1
ATOM 786 O O . HIS A 1 105 ? 0.707 24.656 17.297 1 98.88 105 HIS A O 1
ATOM 792 N N . THR A 1 106 ? 1.694 26.656 17.188 1 98.62 106 THR A N 1
ATOM 793 C CA . THR A 1 106 ? 1.228 27.125 18.5 1 98.62 106 THR A CA 1
ATOM 794 C C . THR A 1 106 ? 0.567 28.484 18.375 1 98.62 106 THR A C 1
ATOM 796 O O . THR A 1 106 ? 0.782 29.203 17.406 1 98.62 106 THR A O 1
ATOM 799 N N . VAL A 1 107 ? -0.291 28.781 19.297 1 98.56 107 VAL A N 1
ATOM 800 C CA . VAL A 1 107 ? -0.95 30.078 19.375 1 98.56 107 VAL A CA 1
ATOM 801 C C . VAL A 1 107 ? -0.596 30.75 20.688 1 98.56 107 VAL A C 1
ATOM 803 O O . VAL A 1 107 ? -1.03 30.312 21.766 1 98.56 107 VAL A O 1
ATOM 806 N N . ASN A 1 108 ? 0.181 31.797 20.594 1 98.31 108 ASN A N 1
ATOM 807 C CA . ASN A 1 108 ? 0.698 32.469 21.781 1 98.31 108 ASN A CA 1
ATOM 808 C C . ASN A 1 108 ? 1.389 31.484 22.719 1 98.31 108 ASN A C 1
ATOM 810 O O . ASN A 1 108 ? 1.154 31.516 23.922 1 98.31 108 ASN A O 1
ATOM 814 N N . GLY A 1 109 ? 2.018 30.547 22.141 1 97.75 109 GLY A N 1
ATOM 815 C CA . GLY A 1 109 ? 2.771 29.578 22.922 1 97.75 109 GLY A CA 1
ATOM 816 C C . GLY A 1 109 ? 1.945 28.375 23.328 1 97.75 109 GLY A C 1
ATOM 817 O O . GLY A 1 109 ? 2.49 27.375 23.797 1 97.75 109 GLY A O 1
ATOM 818 N N . LYS A 1 110 ? 0.694 28.484 23.156 1 97.81 110 LYS A N 1
ATOM 819 C CA . LYS A 1 110 ? -0.172 27.375 23.531 1 97.81 110 LYS A CA 1
ATOM 820 C C . LYS A 1 110 ? -0.126 26.25 22.5 1 97.81 110 LYS A C 1
ATOM 822 O O . LYS A 1 110 ? -0.253 26.5 21.297 1 97.81 110 LYS A O 1
ATOM 827 N N . CYS A 1 111 ? 0.029 25.047 23 1 97.62 111 CYS A N 1
ATOM 828 C CA . CYS A 1 111 ? 0.031 23.844 22.172 1 97.62 111 CYS A CA 1
ATOM 829 C C . CYS A 1 111 ? -1.297 23.094 22.281 1 97.62 111 CYS A C 1
ATOM 831 O O . CYS A 1 111 ? -2.047 23.297 23.234 1 97.62 111 CYS A O 1
ATOM 833 N N . TYR A 1 112 ? -1.572 22.281 21.375 1 98.5 112 TYR A N 1
ATOM 834 C CA . TYR A 1 112 ? -2.697 21.359 21.359 1 98.5 112 TYR A CA 1
ATOM 835 C C . TYR A 1 112 ? -2.215 19.922 21.281 1 98.5 112 TYR A C 1
ATOM 837 O O . TYR A 1 112 ? -1.03 19.672 21.031 1 98.5 112 TYR A O 1
ATOM 845 N N . ALA A 1 113 ? -3.16 18.969 21.484 1 98.81 113 ALA A N 1
ATOM 846 C CA . ALA A 1 113 ? -2.799 17.547 21.531 1 98.81 113 ALA A CA 1
ATOM 847 C C . ALA A 1 113 ? -2.281 17.062 20.188 1 98.81 113 ALA A C 1
ATOM 849 O O . ALA A 1 113 ? -1.414 16.188 20.109 1 98.81 113 ALA A O 1
ATOM 850 N N . ALA A 1 114 ? -2.822 17.625 19.141 1 98.94 114 ALA A N 1
ATOM 851 C CA . ALA A 1 114 ? -2.471 17.219 17.781 1 98.94 114 ALA A CA 1
ATOM 852 C C . ALA A 1 114 ? -2.854 18.297 16.781 1 98.94 114 ALA A C 1
ATOM 854 O O . ALA A 1 114 ? -3.469 19.297 17.141 1 98.94 114 ALA A O 1
ATOM 855 N N . GLU A 1 115 ? -2.393 18.125 15.594 1 98.94 115 GLU A N 1
ATOM 856 C CA . GLU A 1 115 ? -2.705 19 14.469 1 98.94 115 GLU A CA 1
ATOM 857 C C . GLU A 1 115 ? -2.902 18.203 13.18 1 98.94 115 GLU A C 1
ATOM 859 O O . GLU A 1 115 ? -2.031 17.422 12.789 1 98.94 115 GLU A O 1
ATOM 864 N N . LEU A 1 116 ? -4.102 18.344 12.586 1 98.94 116 LEU A N 1
ATOM 865 C CA . LEU A 1 116 ? -4.453 17.688 11.336 1 98.94 116 LEU A CA 1
ATOM 866 C C . LEU A 1 116 ? -4.141 18.578 10.141 1 98.94 116 LEU A C 1
ATOM 868 O O . LEU A 1 116 ? -4.418 19.781 10.164 1 98.94 116 LEU A O 1
ATOM 872 N N . HIS A 1 117 ? -3.494 18 9.125 1 98.94 117 HIS A N 1
ATOM 873 C CA . HIS A 1 117 ? -3.154 18.734 7.906 1 98.94 117 HIS A CA 1
ATOM 874 C C . HIS A 1 117 ? -3.891 18.156 6.699 1 98.94 117 HIS A C 1
ATOM 876 O O . HIS A 1 117 ? -3.779 16.969 6.41 1 98.94 117 HIS A O 1
ATOM 882 N N . LEU A 1 118 ? -4.715 18.969 6.023 1 98.94 118 LEU A N 1
ATOM 883 C CA . LEU A 1 118 ? -5.176 18.688 4.668 1 98.94 118 LEU A CA 1
ATOM 884 C C . LEU A 1 118 ? -4.266 19.344 3.637 1 98.94 118 LEU A C 1
ATOM 886 O O . LEU A 1 118 ? -4.188 20.578 3.568 1 98.94 118 LEU A O 1
ATOM 890 N N . VAL A 1 119 ? -3.611 18.578 2.818 1 98.94 119 VAL A N 1
ATOM 891 C CA . VAL A 1 119 ? -2.605 19.094 1.894 1 98.94 119 VAL A CA 1
ATOM 892 C C . VAL A 1 119 ? -3.195 19.188 0.488 1 98.94 119 VAL A C 1
ATOM 894 O O . VAL A 1 119 ? -3.621 18.172 -0.081 1 98.94 119 VAL A O 1
ATOM 897 N N . HIS A 1 120 ? -3.197 20.406 -0.077 1 98.94 120 HIS A N 1
ATOM 898 C CA . HIS A 1 120 ? -3.697 20.672 -1.422 1 98.94 120 HIS A CA 1
ATOM 899 C C . HIS A 1 120 ? -2.582 21.156 -2.338 1 98.94 120 HIS A C 1
ATOM 901 O O . HIS A 1 120 ? -1.625 21.781 -1.876 1 98.94 120 HIS A O 1
ATOM 907 N N . TRP A 1 121 ? -2.711 20.891 -3.605 1 98.88 121 TRP A N 1
ATOM 908 C CA . TRP A 1 121 ? -1.726 21.422 -4.543 1 98.88 121 TRP A CA 1
ATOM 909 C C . TRP A 1 121 ? -2.398 22.266 -5.613 1 98.88 121 TRP A C 1
ATOM 911 O O . TRP A 1 121 ? -3.58 22.078 -5.914 1 98.88 121 TRP A O 1
ATOM 921 N N . ASN A 1 122 ? -1.724 23.203 -6.109 1 98.81 122 ASN A N 1
ATOM 922 C CA . ASN A 1 122 ? -2.209 24.219 -7.047 1 98.81 122 ASN A CA 1
ATOM 923 C C . ASN A 1 122 ? -2.369 23.641 -8.453 1 98.81 122 ASN A C 1
ATOM 925 O O . ASN A 1 122 ? -1.412 23.609 -9.227 1 98.81 122 ASN A O 1
ATOM 929 N N . LYS A 1 123 ? -3.551 23.328 -8.766 1 98.38 123 LYS A N 1
ATOM 930 C CA . LYS A 1 123 ? -3.793 22.703 -10.07 1 98.38 123 LYS A CA 1
ATOM 931 C C . LYS A 1 123 ? -3.891 23.766 -11.172 1 98.38 123 LYS A C 1
ATOM 933 O O . LYS A 1 123 ? -3.865 23.422 -12.352 1 98.38 123 LYS A O 1
ATOM 938 N N . SER A 1 124 ? -4.074 25.016 -10.75 1 98.38 124 SER A N 1
ATOM 939 C CA . SER A 1 124 ? -4.141 26.109 -11.727 1 98.38 124 SER A CA 1
ATOM 940 C C . SER A 1 124 ? -2.771 26.375 -12.344 1 98.38 124 SER A C 1
ATOM 942 O O . SER A 1 124 ? -2.68 26.812 -13.492 1 98.38 124 SER A O 1
ATOM 944 N N . LYS A 1 125 ? -1.76 26.125 -11.625 1 97.94 125 LYS A N 1
ATOM 945 C CA . LYS A 1 125 ? -0.437 26.547 -12.062 1 97.94 125 LYS A CA 1
ATOM 946 C C . LYS A 1 125 ? 0.449 25.359 -12.406 1 97.94 125 LYS A C 1
ATOM 948 O O . LYS A 1 125 ? 1.438 25.5 -13.125 1 97.94 125 LYS A O 1
ATOM 953 N N . PHE A 1 126 ? 0.146 24.234 -11.891 1 98.19 126 PHE A N 1
ATOM 954 C CA . PHE A 1 126 ? 1.027 23.094 -12.055 1 98.19 126 PHE A CA 1
ATOM 955 C C . PHE A 1 126 ? 0.255 21.891 -12.578 1 98.19 126 PHE A C 1
ATOM 957 O O . PHE A 1 126 ? -0.973 21.844 -12.477 1 98.19 126 PHE A O 1
ATOM 964 N N . SER A 1 127 ? 1.046 20.844 -13.047 1 97.5 127 SER A N 1
ATOM 965 C CA . SER A 1 127 ? 0.42 19.688 -13.688 1 97.5 127 SER A CA 1
ATOM 966 C C . SER A 1 127 ? 0.381 18.484 -12.742 1 97.5 127 SER A C 1
ATOM 968 O O . SER A 1 127 ? -0.294 17.5 -13.023 1 97.5 127 SER A O 1
ATOM 970 N N . SER A 1 128 ? 1.115 18.609 -11.656 1 97.25 128 SER A N 1
ATOM 971 C CA . SER A 1 128 ? 1.161 17.5 -10.711 1 97.25 128 SER A CA 1
ATOM 972 C C . SER A 1 128 ? 1.528 17.969 -9.305 1 97.25 128 SER A C 1
ATOM 974 O O . SER A 1 128 ? 2.084 19.062 -9.148 1 97.25 128 SER A O 1
ATOM 976 N N . PHE A 1 129 ? 1.206 17.156 -8.391 1 97.69 129 PHE A N 1
ATOM 977 C CA . PHE A 1 129 ? 1.595 17.422 -7.012 1 97.69 129 PHE A CA 1
ATOM 978 C C . PHE A 1 129 ? 3.109 17.547 -6.891 1 97.69 129 PHE A C 1
ATOM 980 O O . PHE A 1 129 ? 3.605 18.438 -6.188 1 97.69 129 PHE A O 1
ATOM 987 N N . ALA A 1 130 ? 3.799 16.688 -7.488 1 96.69 130 ALA A N 1
ATOM 988 C CA . ALA A 1 130 ? 5.254 16.656 -7.383 1 96.69 130 ALA A CA 1
ATOM 989 C C . ALA A 1 130 ? 5.863 17.969 -7.852 1 96.69 130 ALA A C 1
ATOM 991 O O . ALA A 1 130 ? 6.758 18.516 -7.199 1 96.69 130 ALA A O 1
ATOM 992 N N . GLU A 1 131 ? 5.383 18.469 -8.93 1 97.5 131 GLU A N 1
ATOM 993 C CA . GLU A 1 131 ? 5.863 19.75 -9.438 1 97.5 131 GLU A CA 1
ATOM 994 C C . GLU A 1 131 ? 5.492 20.891 -8.492 1 97.5 131 GLU A C 1
ATOM 996 O O . GLU A 1 131 ? 6.312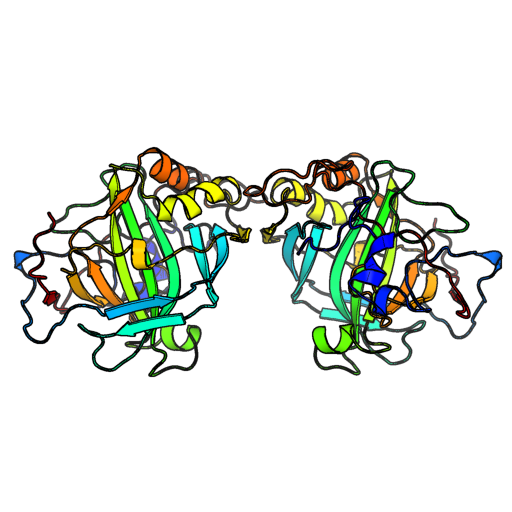 21.766 -8.211 1 97.5 131 GLU A O 1
ATOM 1001 N N . ALA A 1 132 ? 4.312 20.844 -7.965 1 98.56 132 ALA A N 1
ATOM 1002 C CA . ALA A 1 132 ? 3.807 21.891 -7.09 1 98.56 132 ALA A CA 1
ATOM 1003 C C . ALA A 1 132 ? 4.57 21.922 -5.77 1 98.56 132 ALA A C 1
ATOM 1005 O O . ALA A 1 132 ? 4.891 23 -5.254 1 98.56 132 ALA A O 1
ATOM 1006 N N . ALA A 1 133 ? 4.922 20.766 -5.277 1 98 133 ALA A N 1
ATOM 1007 C CA . ALA A 1 133 ? 5.465 20.625 -3.93 1 98 133 ALA A CA 1
ATOM 1008 C C . ALA A 1 133 ? 6.785 21.375 -3.785 1 98 133 ALA A C 1
ATOM 1010 O O . ALA A 1 133 ? 7.109 21.875 -2.701 1 98 133 ALA A O 1
ATOM 1011 N N . SER A 1 134 ? 7.5 21.5 -4.844 1 96.81 134 SER A N 1
ATOM 1012 C CA . SER A 1 134 ? 8.812 22.141 -4.754 1 96.81 134 SER A CA 1
ATOM 1013 C C . SER A 1 134 ? 8.781 23.562 -5.316 1 96.81 134 SER A C 1
ATOM 1015 O O . SER A 1 134 ? 9.828 24.172 -5.52 1 96.81 134 SER A O 1
ATOM 1017 N N . SER A 1 135 ? 7.602 24.078 -5.539 1 97.5 135 SER A N 1
ATOM 1018 C CA . SER A 1 135 ? 7.484 25.375 -6.191 1 97.5 135 SER A CA 1
ATOM 1019 C C . SER A 1 135 ? 6.762 26.391 -5.297 1 97.5 135 SER A C 1
ATOM 1021 O O . SER A 1 135 ? 5.812 26.031 -4.594 1 97.5 135 SER A O 1
ATOM 1023 N N . ASP A 1 136 ? 7.199 27.594 -5.41 1 94.62 136 ASP A N 1
ATOM 1024 C CA . ASP A 1 136 ? 6.547 28.672 -4.66 1 94.62 136 ASP A CA 1
ATOM 1025 C C . ASP A 1 136 ? 5.062 28.75 -5.004 1 94.62 136 ASP A C 1
ATOM 1027 O O . ASP A 1 136 ? 4.691 28.766 -6.18 1 94.62 136 ASP A O 1
ATOM 1031 N N . GLY A 1 137 ? 4.297 28.75 -3.965 1 94.38 137 GLY A N 1
ATOM 1032 C CA . GLY A 1 137 ? 2.855 28.812 -4.16 1 94.38 137 GLY A CA 1
ATOM 1033 C C . GLY A 1 137 ? 2.254 27.5 -4.629 1 94.38 137 GLY A C 1
ATOM 1034 O O . GLY A 1 137 ? 1.106 27.469 -5.078 1 94.38 137 GLY A O 1
ATOM 1035 N N . GLY A 1 138 ? 3.004 26.438 -4.555 1 98.5 138 GLY A N 1
ATOM 1036 C CA . GLY A 1 138 ? 2.568 25.156 -5.086 1 98.5 138 GLY A CA 1
ATOM 1037 C C . GLY A 1 138 ? 1.586 24.438 -4.18 1 98.5 138 GLY A C 1
ATOM 1038 O O . GLY A 1 138 ? 0.774 23.641 -4.648 1 98.5 138 GLY A O 1
ATOM 1039 N N . LEU A 1 139 ? 1.619 24.75 -2.891 1 98.88 139 LEU A N 1
ATOM 1040 C CA . LEU A 1 139 ? 0.78 24 -1.958 1 98.88 139 LEU A CA 1
ATOM 1041 C C . LEU A 1 139 ? -0.037 24.953 -1.087 1 98.88 139 LEU A C 1
ATOM 1043 O O . LEU A 1 139 ? 0.367 26.094 -0.855 1 98.88 139 LEU A O 1
ATOM 1047 N N . ALA A 1 140 ? -1.166 24.5 -0.693 1 98.94 140 ALA A N 1
ATOM 1048 C CA . ALA A 1 140 ? -1.963 25.062 0.394 1 98.94 140 ALA A CA 1
ATOM 1049 C C . ALA A 1 140 ? -2.311 23.984 1.428 1 98.94 140 ALA A C 1
ATOM 1051 O O . ALA A 1 140 ? -2.822 22.922 1.079 1 98.94 140 ALA A O 1
ATOM 1052 N N . VAL A 1 141 ? -2.055 24.281 2.666 1 98.94 141 VAL A N 1
ATOM 1053 C CA . VAL A 1 141 ? -2.33 23.297 3.719 1 98.94 141 VAL A CA 1
ATOM 1054 C C . VAL A 1 141 ? -3.307 23.906 4.73 1 98.94 141 VAL A C 1
ATOM 1056 O O . VAL A 1 141 ? -3.078 25 5.25 1 98.94 141 VAL A O 1
ATOM 1059 N N . LEU A 1 142 ? -4.406 23.219 4.906 1 98.94 142 LEU A N 1
ATOM 1060 C CA . LEU A 1 142 ? -5.305 23.531 6.012 1 98.94 142 LEU A CA 1
ATOM 1061 C C . LEU A 1 142 ? -4.852 22.844 7.297 1 98.94 142 LEU A C 1
ATOM 1063 O O . LEU A 1 142 ? -4.707 21.625 7.328 1 98.94 142 LEU A O 1
ATOM 1067 N N . GLY A 1 143 ? -4.598 23.625 8.289 1 98.88 143 GLY A N 1
ATOM 1068 C CA . GLY A 1 143 ? -4.242 23.094 9.586 1 98.88 143 GLY A CA 1
ATOM 1069 C C . GLY A 1 143 ? -5.352 23.234 10.617 1 98.88 143 GLY A C 1
ATOM 1070 O O . GLY A 1 143 ? -5.883 24.328 10.812 1 98.88 143 GLY A O 1
ATOM 1071 N N . MET A 1 144 ? -5.719 22.156 11.25 1 98.88 144 MET A N 1
ATOM 1072 C CA . MET A 1 144 ? -6.703 22.141 12.328 1 98.88 144 MET A CA 1
ATOM 1073 C C . MET A 1 144 ? -6.082 21.625 13.625 1 98.88 144 MET A C 1
ATOM 1075 O O . MET A 1 144 ? -5.48 20.547 13.648 1 98.88 144 MET A O 1
ATOM 1079 N N . PHE A 1 145 ? -6.305 22.359 14.664 1 98.81 145 PHE A N 1
ATOM 1080 C CA . PHE A 1 145 ? -5.887 21.891 15.984 1 98.81 145 PHE A CA 1
ATOM 1081 C C . PHE A 1 145 ? -6.855 20.859 16.516 1 98.81 145 PHE A C 1
ATOM 1083 O O . PHE A 1 145 ? -8.07 20.969 16.328 1 98.81 145 PHE A O 1
ATOM 1090 N N . LEU A 1 146 ? -6.285 19.828 17.172 1 98.81 146 LEU A N 1
ATOM 1091 C CA . LEU A 1 146 ? -7.094 18.812 17.844 1 98.81 146 LEU A CA 1
ATOM 1092 C C . LEU A 1 146 ? -6.988 18.953 19.359 1 98.81 146 LEU A C 1
ATOM 1094 O O . LEU A 1 146 ? -5.883 18.984 19.906 1 98.81 146 LEU A O 1
ATOM 1098 N N . GLU A 1 147 ? -8.086 19.078 19.969 1 98.56 147 GLU A N 1
ATOM 1099 C CA . GLU A 1 147 ? -8.18 19.109 21.422 1 98.56 147 GLU A CA 1
ATOM 1100 C C . GLU A 1 147 ? -8.984 17.922 21.953 1 98.56 147 GLU A C 1
ATOM 1102 O O . GLU A 1 147 ? -9.984 17.516 21.344 1 98.56 147 GLU A O 1
ATOM 1107 N N . VAL A 1 148 ? -8.547 17.359 23.094 1 98.69 148 VAL A N 1
ATOM 1108 C CA . VAL A 1 148 ? -9.211 16.172 23.641 1 98.69 148 VAL A CA 1
ATOM 1109 C C . VAL A 1 148 ? -10.57 16.562 24.219 1 98.69 148 VAL A C 1
ATOM 1111 O O . VAL A 1 148 ? -10.672 17.516 24.984 1 98.69 148 VAL A O 1
ATOM 1114 N N . GLY A 1 149 ? -11.586 15.945 23.812 1 98.44 149 GLY A N 1
ATOM 1115 C CA . GLY A 1 149 ? -12.977 16.125 24.188 1 98.44 149 GLY A CA 1
ATOM 1116 C C . GLY A 1 149 ? -13.883 15.031 23.641 1 98.44 149 GLY A C 1
ATOM 1117 O O . GLY A 1 149 ? -13.664 13.844 23.906 1 98.44 149 GLY A O 1
ATOM 1118 N N . SER A 1 150 ? -14.891 15.43 22.875 1 98.31 150 SER A N 1
ATOM 1119 C CA . SER A 1 150 ? -15.828 14.477 22.297 1 98.31 150 SER A CA 1
ATOM 1120 C C . SER A 1 150 ? -15.211 13.742 21.109 1 98.31 150 SER A C 1
ATOM 1122 O O . SER A 1 150 ? -14.359 14.297 20.406 1 98.31 150 SER A O 1
ATOM 1124 N N . GLU A 1 151 ? -15.703 12.523 20.938 1 98.5 151 GLU A N 1
ATOM 1125 C CA . GLU A 1 151 ? -15.266 11.742 19.781 1 98.5 151 GLU A CA 1
ATOM 1126 C C . GLU A 1 151 ? -15.594 12.453 18.469 1 98.5 151 GLU A C 1
ATOM 1128 O O . GLU A 1 151 ? -16.672 13.023 18.328 1 98.5 151 GLU A O 1
ATOM 1133 N N . HIS A 1 152 ? -14.641 12.461 17.625 1 98.5 152 HIS A N 1
ATOM 1134 C CA . HIS A 1 152 ? -14.875 12.984 16.281 1 98.5 152 HIS A CA 1
ATOM 1135 C C . HIS A 1 152 ? -15.312 11.875 15.328 1 98.5 152 HIS A C 1
ATOM 1137 O O . HIS A 1 152 ? -14.5 11.023 14.953 1 98.5 152 HIS A O 1
ATOM 1143 N N . GLU A 1 153 ? -16.484 11.883 14.828 1 98.12 153 GLU A N 1
ATOM 1144 C CA . GLU A 1 153 ? -17.094 10.781 14.094 1 98.12 153 GLU A CA 1
ATOM 1145 C C . GLU A 1 153 ? -16.312 10.484 12.805 1 98.12 153 GLU A C 1
ATOM 1147 O O . GLU A 1 153 ? -16.047 9.328 12.492 1 98.12 153 GLU A O 1
ATOM 1152 N N . GLU A 1 154 ? -16 11.508 12.078 1 98 154 GLU A N 1
ATOM 1153 C CA . GLU A 1 154 ? -15.328 11.305 10.805 1 98 154 GLU A CA 1
ATOM 1154 C C . GLU A 1 154 ? -13.898 10.789 11.016 1 98 154 GLU A C 1
ATOM 1156 O O . GLU A 1 154 ? -13.445 9.898 10.297 1 98 154 GLU A O 1
ATOM 1161 N N . LEU A 1 155 ? -13.188 11.289 12.016 1 98.31 155 LEU A N 1
ATOM 1162 C CA . LEU A 1 155 ? -11.82 10.859 12.281 1 98.31 155 LEU A CA 1
ATOM 1163 C C . LEU A 1 155 ? -11.789 9.422 12.797 1 98.31 155 LEU A C 1
ATOM 1165 O O . LEU A 1 155 ? -10.766 8.742 12.695 1 98.31 155 LEU A O 1
ATOM 1169 N N . ASN A 1 156 ? -12.875 8.992 13.367 1 98.12 156 ASN A N 1
ATOM 1170 C CA . ASN A 1 156 ? -12.953 7.609 13.844 1 98.12 156 ASN A CA 1
ATOM 1171 C C . ASN A 1 156 ? -12.75 6.613 12.703 1 98.12 156 ASN A C 1
ATOM 1173 O O . ASN A 1 156 ? -12.242 5.512 12.922 1 98.12 156 ASN A O 1
ATOM 1177 N N . LYS A 1 157 ? -13.156 7.016 11.508 1 97.75 157 LYS A N 1
ATOM 1178 C CA . LYS A 1 157 ? -12.969 6.16 10.336 1 97.75 157 LYS A CA 1
ATOM 1179 C C . LYS A 1 157 ? -11.492 5.902 10.078 1 97.75 157 LYS A C 1
ATOM 1181 O O . LYS A 1 157 ? -11.125 4.852 9.547 1 97.75 157 LYS A O 1
ATOM 1186 N N . VAL A 1 158 ? -10.648 6.82 10.445 1 98.31 158 VAL A N 1
ATOM 1187 C CA . VAL A 1 158 ? -9.203 6.652 10.375 1 98.31 158 VAL A CA 1
ATOM 1188 C C . VAL A 1 158 ? -8.719 5.832 11.562 1 98.31 158 VAL A C 1
ATOM 1190 O O . VAL A 1 158 ? -8 4.844 11.398 1 98.31 158 VAL A O 1
ATOM 1193 N N . CYS A 1 159 ? -9.164 6.18 12.75 1 98.44 159 CYS A N 1
ATOM 1194 C CA . CYS A 1 159 ? -8.664 5.605 13.992 1 98.44 159 CYS A CA 1
ATOM 1195 C C . CYS A 1 159 ? -8.914 4.102 14.039 1 98.44 159 CYS A C 1
ATOM 1197 O O . CYS A 1 159 ? -8.07 3.348 14.531 1 98.44 159 CYS A O 1
ATOM 1199 N N . LYS A 1 160 ? -9.992 3.668 13.508 1 97.06 160 LYS A N 1
ATOM 1200 C CA . LYS A 1 160 ? -10.344 2.25 13.578 1 97.06 160 LYS A CA 1
ATOM 1201 C C . LYS A 1 160 ? -9.391 1.412 12.727 1 97.06 160 LYS A C 1
ATOM 1203 O O . LYS A 1 160 ? -9.281 0.201 12.922 1 97.06 160 LYS A O 1
ATOM 1208 N N . LEU A 1 161 ? -8.703 2.033 11.781 1 98.5 161 LEU A N 1
ATOM 1209 C CA . LEU A 1 161 ? -7.805 1.319 10.883 1 98.5 161 LEU A CA 1
ATOM 1210 C C . LEU A 1 161 ? -6.383 1.306 11.43 1 98.5 161 LEU A C 1
ATOM 1212 O O . LEU A 1 161 ? -5.559 0.495 11 1 98.5 161 LEU A O 1
ATOM 1216 N N . LEU A 1 162 ? -6.059 2.176 12.406 1 98.69 162 LEU A N 1
ATOM 1217 C CA . LEU A 1 162 ? -4.684 2.398 12.844 1 98.69 162 LEU A CA 1
ATOM 1218 C C . LEU A 1 162 ? -4.098 1.133 13.461 1 98.69 162 LEU A C 1
ATOM 1220 O O . LEU A 1 162 ? -2.916 0.833 13.266 1 98.69 162 LEU A O 1
ATOM 1224 N N . PRO A 1 163 ? -4.895 0.279 14.188 1 98.12 163 PRO A N 1
ATOM 1225 C CA . PRO A 1 163 ? -4.332 -0.961 14.727 1 98.12 163 PRO A CA 1
ATOM 1226 C C . PRO A 1 163 ? -3.803 -1.891 13.633 1 98.12 163 PRO A C 1
ATOM 1228 O O . PRO A 1 163 ? -2.979 -2.766 13.906 1 98.12 163 PRO A O 1
ATOM 1231 N N . PHE A 1 164 ? -4.199 -1.71 12.398 1 98.44 164 PHE A N 1
ATOM 1232 C CA . PHE A 1 164 ? -3.83 -2.605 11.305 1 98.44 164 PHE A CA 1
ATOM 1233 C C . PHE A 1 164 ? -2.691 -2.014 10.484 1 98.44 164 PHE A C 1
ATOM 1235 O O . PHE A 1 164 ? -2.297 -2.582 9.469 1 98.44 164 PHE A O 1
ATOM 1242 N N . VAL A 1 165 ? -2.223 -0.834 10.867 1 98.69 165 VAL A N 1
ATOM 1243 C CA . VAL A 1 165 ? -1.041 -0.218 10.273 1 98.69 165 VAL A CA 1
ATOM 1244 C C . VAL A 1 165 ? -0.129 0.322 11.375 1 98.69 165 VAL A C 1
ATOM 1246 O O . VAL A 1 165 ? 0.361 1.45 11.281 1 98.69 165 VAL A O 1
ATOM 1249 N N . GLN A 1 166 ? 0.107 -0.405 12.391 1 98.31 166 GLN A N 1
ATOM 1250 C CA . GLN A 1 166 ? 0.822 0.044 13.578 1 98.31 166 GLN A CA 1
ATOM 1251 C C . GLN A 1 166 ? 2.291 0.314 13.266 1 98.31 166 GLN A C 1
ATOM 1253 O O . GLN A 1 166 ? 2.883 1.254 13.805 1 98.31 166 GLN A O 1
ATOM 1258 N N . HIS A 1 167 ? 2.867 -0.462 12.398 1 98.62 167 HIS A N 1
ATOM 1259 C CA . HIS A 1 167 ? 4.301 -0.356 12.141 1 98.62 167 HIS A CA 1
ATOM 1260 C C . HIS A 1 167 ? 4.574 0.413 10.852 1 98.62 167 HIS A C 1
ATOM 1262 O O . HIS A 1 167 ? 3.795 0.34 9.906 1 98.62 167 HIS A O 1
ATOM 1268 N N . LYS A 1 168 ? 5.777 1.051 10.93 1 98.38 168 LYS A N 1
ATOM 1269 C CA . LYS A 1 168 ? 6.277 1.719 9.734 1 98.38 168 LYS A CA 1
ATOM 1270 C C . LYS A 1 168 ? 6.234 0.786 8.523 1 98.38 168 LYS A C 1
ATOM 1272 O O . LYS A 1 168 ? 6.625 -0.379 8.617 1 98.38 168 LYS A O 1
ATOM 1277 N N . GLY A 1 169 ? 5.742 1.321 7.395 1 98.5 169 GLY A N 1
ATOM 1278 C CA . GLY A 1 169 ? 5.75 0.571 6.148 1 98.5 169 GLY A CA 1
ATOM 1279 C C . GLY A 1 169 ? 4.449 -0.167 5.887 1 98.5 169 GLY A C 1
ATOM 1280 O O . GLY A 1 169 ? 4.219 -0.662 4.781 1 98.5 169 GLY A O 1
ATOM 1281 N N . GLN A 1 170 ? 3.582 -0.306 6.855 1 98.81 170 GLN A N 1
ATOM 1282 C CA . GLN A 1 170 ? 2.285 -0.943 6.656 1 98.81 170 GLN A CA 1
ATOM 1283 C C . GLN A 1 170 ? 1.289 0.023 6.023 1 98.81 170 GLN A C 1
ATOM 1285 O O . GLN A 1 170 ? 1.355 1.232 6.254 1 98.81 170 GLN A O 1
ATOM 1290 N N . ALA A 1 171 ? 0.39 -0.466 5.293 1 98.88 171 ALA A N 1
ATOM 1291 C CA . ALA A 1 171 ? -0.741 0.252 4.711 1 98.88 171 ALA A CA 1
ATOM 1292 C C . ALA A 1 171 ? -1.994 -0.619 4.695 1 98.88 171 ALA A C 1
ATOM 1294 O O . ALA A 1 171 ? -1.907 -1.844 4.816 1 98.88 171 ALA A O 1
ATOM 1295 N N . ILE A 1 172 ? -3.131 0.011 4.578 1 98.88 172 ILE A N 1
ATOM 1296 C CA . ILE A 1 172 ? -4.395 -0.708 4.469 1 98.88 172 ILE A CA 1
ATOM 1297 C C . ILE A 1 172 ? -5.367 0.085 3.596 1 98.88 172 ILE A C 1
ATOM 1299 O O . ILE A 1 172 ? -5.406 1.316 3.664 1 98.88 172 ILE A O 1
ATOM 1303 N N . THR A 1 173 ? -6.098 -0.612 2.777 1 98.5 173 THR A N 1
ATOM 1304 C CA . THR A 1 173 ? -7.102 0.042 1.947 1 98.5 173 THR A CA 1
ATOM 1305 C C . THR A 1 173 ? -8.227 0.611 2.807 1 98.5 173 THR A C 1
ATOM 1307 O O . THR A 1 173 ? -8.57 0.043 3.846 1 98.5 173 THR A O 1
ATOM 1310 N N . VAL A 1 174 ? -8.758 1.707 2.381 1 98 174 VAL A N 1
ATOM 1311 C CA . VAL A 1 174 ? -9.875 2.342 3.066 1 98 174 VAL A CA 1
ATOM 1312 C C . VAL A 1 174 ? -11.172 2.041 2.324 1 98 174 VAL A C 1
ATOM 1314 O O . VAL A 1 174 ? -11.32 2.379 1.147 1 98 174 VAL A O 1
ATOM 1317 N N . THR A 1 175 ? -12.125 1.432 3.006 1 93.5 175 THR A N 1
ATOM 1318 C CA . THR A 1 175 ? -13.312 0.923 2.332 1 93.5 175 THR A CA 1
ATOM 1319 C C . THR A 1 175 ? -14.477 1.901 2.475 1 93.5 175 THR A C 1
ATOM 1321 O O . THR A 1 175 ? -15.43 1.854 1.699 1 93.5 175 THR A O 1
ATOM 1324 N N . GLU A 1 176 ? -14.453 2.766 3.389 1 92.88 176 GLU A N 1
ATOM 1325 C CA . GLU A 1 176 ? -15.523 3.742 3.582 1 92.88 176 GLU A CA 1
ATOM 1326 C C . GLU A 1 176 ? -15.07 5.141 3.18 1 92.88 176 GLU A C 1
ATOM 1328 O O . GLU A 1 176 ? -13.898 5.496 3.35 1 92.88 176 GLU A O 1
ATOM 1333 N N . PRO A 1 177 ? -16.031 5.945 2.621 1 94.12 177 PRO A N 1
ATOM 1334 C CA . PRO A 1 177 ? -15.672 7.324 2.297 1 94.12 177 PRO A CA 1
ATOM 1335 C C . PRO A 1 177 ? -15.352 8.156 3.537 1 94.12 177 PRO A C 1
ATOM 1337 O O . PRO A 1 177 ? -15.977 7.98 4.582 1 94.12 177 PRO A O 1
ATOM 1340 N N . ILE A 1 178 ? -14.398 9 3.461 1 97 178 ILE A N 1
ATOM 1341 C CA . ILE A 1 178 ? -14.039 9.977 4.48 1 97 178 ILE A CA 1
ATOM 1342 C C . ILE A 1 178 ? -14.234 11.391 3.936 1 97 178 ILE A C 1
ATOM 1344 O O . ILE A 1 178 ? -13.719 11.727 2.869 1 97 178 ILE A O 1
ATOM 1348 N N . SER A 1 179 ? -14.953 12.172 4.613 1 97.38 179 SER A N 1
ATOM 1349 C CA . SER A 1 179 ? -15.242 13.531 4.176 1 97.38 179 SER A CA 1
ATOM 1350 C C . SER A 1 179 ? -14.289 14.539 4.816 1 97.38 179 SER A C 1
ATOM 1352 O O . SER A 1 179 ? -14.477 14.93 5.969 1 97.38 179 SER A O 1
ATOM 1354 N N . PRO A 1 180 ? -13.398 15.047 4.039 1 98.31 180 PRO A N 1
ATOM 1355 C CA . PRO A 1 180 ? -12.477 16.031 4.605 1 98.31 180 PRO A CA 1
ATOM 1356 C C . PRO A 1 180 ? -13.188 17.281 5.109 1 98.31 180 PRO A C 1
ATOM 1358 O O . PRO A 1 180 ? -12.688 17.969 6.012 1 98.31 180 PRO A O 1
ATOM 1361 N N . ALA A 1 181 ? -14.352 17.609 4.582 1 97.88 181 ALA A N 1
ATOM 1362 C CA . ALA A 1 181 ? -15.117 18.781 5.004 1 97.88 181 ALA A CA 1
ATOM 1363 C C . ALA A 1 181 ? -15.469 18.703 6.488 1 97.88 181 ALA A C 1
ATOM 1365 O O . ALA A 1 181 ? -15.586 19.719 7.164 1 97.88 181 ALA A O 1
ATOM 1366 N N . ALA A 1 182 ? -15.609 17.5 6.953 1 97.88 182 ALA A N 1
ATOM 1367 C CA . ALA A 1 182 ? -16 17.281 8.344 1 97.88 182 ALA A CA 1
ATOM 1368 C C . ALA A 1 182 ? -14.891 17.688 9.297 1 97.88 182 ALA A C 1
ATOM 1370 O O . ALA A 1 182 ? -15.125 17.844 10.5 1 97.88 182 ALA A O 1
ATOM 1371 N N . PHE A 1 183 ? -13.656 17.828 8.812 1 98.31 183 PHE A N 1
ATOM 1372 C CA . PHE A 1 183 ? -12.523 18.203 9.656 1 98.31 183 PHE A CA 1
ATOM 1373 C C . PHE A 1 183 ? -12.438 19.719 9.812 1 98.31 183 PHE A C 1
ATOM 1375 O O . PHE A 1 183 ? -11.703 20.203 10.672 1 98.31 183 PHE A O 1
ATOM 1382 N N . ILE A 1 184 ? -13.078 20.469 8.984 1 98 184 ILE A N 1
ATOM 1383 C CA . ILE A 1 184 ? -12.984 21.922 8.969 1 98 184 ILE A CA 1
ATOM 1384 C C . ILE A 1 184 ? -13.953 22.5 10 1 98 184 ILE A C 1
ATOM 1386 O O . ILE A 1 184 ? -15.148 22.188 9.984 1 98 184 ILE A O 1
ATOM 1390 N N . PRO A 1 185 ? -13.453 23.359 10.859 1 96.81 185 PRO A N 1
ATOM 1391 C CA . PRO A 1 185 ? -14.336 23.969 11.859 1 96.81 185 PRO A CA 1
ATOM 1392 C C . PRO A 1 185 ? -15.461 24.797 11.242 1 96.81 185 PRO A C 1
ATOM 1394 O O . PRO A 1 185 ? -15.273 25.391 10.18 1 96.81 185 PRO A O 1
ATOM 1397 N N . LYS A 1 186 ? -16.516 24.844 11.953 1 91.62 186 LYS A N 1
ATOM 1398 C CA . LYS A 1 186 ? -17.672 25.625 11.492 1 91.62 186 LYS A CA 1
ATOM 1399 C C . LYS A 1 186 ? -17.328 27.109 11.414 1 91.62 186 LYS A C 1
ATOM 1401 O O . LYS A 1 186 ? -17.672 27.766 10.43 1 91.62 186 LYS A O 1
ATOM 1406 N N . ASN A 1 187 ? -16.688 27.547 12.539 1 90.44 187 ASN A N 1
ATOM 1407 C CA . ASN A 1 187 ? -16.156 28.906 12.484 1 90.44 187 ASN A CA 1
ATOM 1408 C C . ASN A 1 187 ? -14.953 29 11.555 1 90.44 187 ASN A C 1
ATOM 1410 O O . ASN A 1 187 ? -13.93 28.359 11.789 1 90.44 187 ASN A O 1
ATOM 1414 N N . GLY A 1 188 ? -15.016 29.781 10.531 1 93.12 188 GLY A N 1
ATOM 1415 C CA . GLY A 1 188 ? -14.055 29.812 9.445 1 93.12 188 GLY A CA 1
ATOM 1416 C C . GLY A 1 188 ? -12.898 30.766 9.703 1 93.12 188 GLY A C 1
ATOM 1417 O O . GLY A 1 188 ? -12.141 31.094 8.789 1 93.12 188 GLY A O 1
ATOM 1418 N N . SER A 1 189 ? -12.773 31.297 10.992 1 96.94 189 SER A N 1
ATOM 1419 C CA . SER A 1 189 ? -11.641 32.156 11.297 1 96.94 189 SER A CA 1
ATOM 1420 C C . SER A 1 189 ? -10.312 31.422 11.141 1 96.94 189 SER A C 1
ATOM 1422 O O . SER A 1 189 ? -10.195 30.266 11.539 1 96.94 189 SER A O 1
ATOM 1424 N N . TYR A 1 190 ? -9.414 32.125 10.5 1 98.12 190 TYR A N 1
ATOM 1425 C CA . TYR A 1 190 ? -8.133 31.469 10.273 1 98.12 190 TYR A CA 1
ATOM 1426 C C . TYR A 1 190 ? -6.992 32.469 10.258 1 98.12 190 TYR A C 1
ATOM 1428 O O . TYR A 1 190 ? -7.227 33.688 10.133 1 98.12 190 TYR A O 1
ATOM 1436 N N . TRP A 1 191 ? -5.793 32.031 10.5 1 98.62 191 TRP A N 1
ATOM 1437 C CA . TRP A 1 191 ? -4.547 32.719 10.203 1 98.62 191 TRP A CA 1
ATOM 1438 C C . TRP A 1 191 ? -3.9 32.188 8.938 1 98.62 191 TRP A C 1
ATOM 1440 O O . TRP A 1 191 ? -4.059 31 8.609 1 98.62 191 TRP A O 1
ATOM 1450 N N . THR A 1 192 ? -3.217 33.062 8.227 1 98.69 192 THR A N 1
ATOM 1451 C CA . THR A 1 192 ? -2.551 32.625 7.008 1 98.69 192 THR A CA 1
ATOM 1452 C C . THR A 1 192 ? -1.186 33.281 6.859 1 98.69 192 THR A C 1
ATOM 1454 O O . THR A 1 192 ? -0.991 34.406 7.305 1 98.69 192 THR A O 1
ATOM 1457 N N . TYR A 1 193 ? -0.267 32.594 6.34 1 98.38 193 TYR A N 1
ATOM 1458 C CA . TYR A 1 193 ? 1.079 33.062 6.039 1 98.38 193 TYR A CA 1
ATOM 1459 C C . TYR A 1 193 ? 1.761 32.156 5.02 1 98.38 193 TYR A C 1
ATOM 1461 O O . TYR A 1 193 ? 1.34 31 4.812 1 98.38 193 TYR A O 1
ATOM 1469 N N . ALA A 1 194 ? 2.742 32.719 4.336 1 97.88 194 ALA A N 1
ATOM 1470 C CA . ALA A 1 194 ? 3.586 31.906 3.447 1 97.88 194 ALA A CA 1
ATOM 1471 C C . ALA A 1 194 ? 4.645 31.141 4.234 1 97.88 194 ALA A C 1
ATOM 1473 O O . ALA A 1 194 ? 5.367 31.734 5.047 1 97.88 194 ALA A O 1
ATOM 1474 N N . GLY A 1 195 ? 4.664 29.844 4.027 1 98.56 195 GLY A N 1
ATOM 1475 C CA . GLY A 1 195 ? 5.602 29.047 4.793 1 98.56 195 GLY A CA 1
ATOM 1476 C C . GLY A 1 195 ? 6.133 27.844 4.023 1 98.56 195 GLY A C 1
ATOM 1477 O O . GLY A 1 195 ? 6.289 27.906 2.803 1 98.56 195 GLY A O 1
ATOM 1478 N N . SER A 1 196 ? 6.551 26.812 4.746 1 98.75 196 SER A N 1
ATOM 1479 C CA . SER A 1 196 ? 7.164 25.609 4.199 1 98.75 196 SER A CA 1
ATOM 1480 C C . SER A 1 196 ? 6.418 24.359 4.645 1 98.75 196 SER A C 1
ATOM 1482 O O . SER A 1 196 ? 5.527 24.438 5.492 1 98.75 196 SER A O 1
ATOM 1484 N N . LEU A 1 197 ? 6.746 23.281 3.986 1 98.5 197 LEU A N 1
ATOM 1485 C CA . LEU A 1 197 ? 6.441 21.984 4.586 1 98.5 197 LEU A CA 1
ATOM 1486 C C . LEU A 1 197 ? 7.066 21.875 5.973 1 98.5 197 LEU A C 1
ATOM 1488 O O . LEU A 1 197 ? 8.086 22.5 6.254 1 98.5 197 LEU A O 1
ATOM 1492 N N . THR A 1 198 ? 6.422 21 6.812 1 98.69 198 THR A N 1
ATOM 1493 C CA . THR A 1 198 ? 6.902 20.891 8.188 1 98.69 198 THR A CA 1
ATOM 1494 C C . THR A 1 198 ? 7.777 19.641 8.352 1 98.69 198 THR A C 1
ATOM 1496 O O . THR A 1 198 ? 8.289 19.391 9.445 1 98.69 198 THR A O 1
ATOM 1499 N N . THR A 1 199 ? 7.941 18.859 7.344 1 98.12 199 THR A N 1
ATOM 1500 C CA . THR A 1 199 ? 8.852 17.719 7.312 1 98.12 199 THR A CA 1
ATOM 1501 C C . THR A 1 199 ? 9.82 17.828 6.137 1 98.12 199 THR A C 1
ATOM 1503 O O . THR A 1 199 ? 9.539 18.516 5.156 1 98.12 199 THR A O 1
ATOM 1506 N N . PRO A 1 200 ? 10.953 17.219 6.223 1 97.06 200 PRO A N 1
ATOM 1507 C CA . PRO A 1 200 ? 11.953 17.312 5.152 1 97.06 200 PRO A CA 1
ATOM 1508 C C . PRO A 1 200 ? 11.406 16.875 3.795 1 97.06 200 PRO A C 1
ATOM 1510 O O . PRO A 1 200 ? 10.594 15.953 3.719 1 97.06 200 PRO A O 1
ATOM 1513 N N . PRO A 1 201 ? 11.891 17.656 2.75 1 95.62 201 PRO A N 1
ATOM 1514 C CA . PRO A 1 201 ? 13 18.609 2.752 1 95.62 201 PRO A CA 1
ATOM 1515 C C . PRO A 1 201 ? 12.562 20.031 3.137 1 95.62 201 PRO A C 1
ATOM 1517 O O . PRO A 1 201 ? 13.336 20.984 2.996 1 95.62 201 PRO A O 1
ATOM 1520 N N . CYS A 1 202 ? 11.352 20.25 3.449 1 98.06 202 CYS A N 1
ATOM 1521 C CA . CYS A 1 202 ? 10.844 21.5 4.012 1 98.06 202 CYS A CA 1
ATOM 1522 C C . CYS A 1 202 ? 10.797 22.594 2.957 1 98.06 202 CYS A C 1
ATOM 1524 O O . CYS A 1 202 ? 11.164 23.75 3.229 1 98.06 202 CYS A O 1
ATOM 1526 N N . TYR A 1 203 ? 10.32 22.219 1.829 1 98.12 203 TYR A N 1
ATOM 1527 C CA . TYR A 1 203 ? 10.188 23.203 0.758 1 98.12 203 TYR A CA 1
ATOM 1528 C C . TYR A 1 203 ? 9.359 24.406 1.216 1 98.12 203 TYR A C 1
ATOM 1530 O O . TYR A 1 203 ? 8.297 24.234 1.82 1 98.12 203 TYR A O 1
ATOM 1538 N N . GLU A 1 204 ? 9.852 25.562 0.912 1 98.12 204 GLU A N 1
ATOM 1539 C CA . GLU A 1 204 ? 9.125 26.797 1.214 1 98.12 204 GLU A CA 1
ATOM 1540 C C . GLU A 1 204 ? 8.094 27.109 0.132 1 98.12 204 GLU A C 1
ATOM 1542 O O . GLU A 1 204 ? 8.188 28.125 -0.544 1 98.12 204 GLU A O 1
ATOM 1547 N N . SER A 1 205 ? 7.105 26.188 0.045 1 98.5 205 SER A N 1
ATOM 1548 C CA . SER A 1 205 ? 6.16 26.203 -1.066 1 98.5 205 SER A CA 1
ATOM 1549 C C . SER A 1 205 ? 4.723 26.297 -0.568 1 98.5 205 SER A C 1
ATOM 1551 O O . SER A 1 205 ? 3.779 26.203 -1.358 1 98.5 205 SER A O 1
ATOM 1553 N N . VAL A 1 206 ? 4.5 26.562 0.704 1 98.81 206 VAL A N 1
ATOM 1554 C CA . VAL A 1 206 ? 3.18 26.312 1.273 1 98.81 206 VAL A CA 1
ATOM 1555 C C . VAL A 1 206 ? 2.527 27.641 1.66 1 98.81 206 VAL A C 1
ATOM 1557 O O . VAL A 1 206 ? 3.16 28.484 2.293 1 98.81 206 VAL A O 1
ATOM 1560 N N . THR A 1 207 ? 1.343 27.812 1.257 1 98.81 207 THR A N 1
ATOM 1561 C CA . THR A 1 207 ? 0.449 28.766 1.915 1 98.81 207 THR A CA 1
ATOM 1562 C C . THR A 1 207 ? -0.313 28.078 3.051 1 98.81 207 THR A C 1
ATOM 1564 O O . THR A 1 207 ? -1.144 27.203 2.811 1 98.81 207 THR A O 1
ATOM 1567 N N . TRP A 1 208 ? -0.054 28.516 4.234 1 98.88 208 TRP A N 1
ATOM 1568 C CA . TRP A 1 208 ? -0.704 27.938 5.398 1 98.88 208 TRP A CA 1
ATOM 1569 C C . TRP A 1 208 ? -2.018 28.641 5.707 1 98.88 208 TRP A C 1
ATOM 1571 O O . TRP A 1 208 ? -2.08 29.875 5.695 1 98.88 208 TRP A O 1
ATOM 1581 N N . ILE A 1 209 ? -2.971 27.891 5.926 1 98.88 209 ILE A N 1
ATOM 1582 C CA . ILE A 1 209 ? -4.25 28.312 6.484 1 98.88 209 ILE A CA 1
ATOM 1583 C C . ILE A 1 209 ? -4.539 27.547 7.766 1 98.88 209 ILE A C 1
ATOM 1585 O O . ILE A 1 209 ? -4.91 26.375 7.723 1 98.88 209 ILE A O 1
ATOM 1589 N N . VAL A 1 210 ? -4.348 28.203 8.875 1 98.88 210 VAL A N 1
ATOM 1590 C CA . VAL A 1 210 ? -4.508 27.562 10.18 1 98.88 210 VAL A CA 1
ATOM 1591 C C . VAL A 1 210 ? -5.797 28.047 10.836 1 98.88 210 VAL A C 1
ATOM 1593 O O . VAL A 1 210 ? -5.926 29.234 11.172 1 98.88 210 VAL A O 1
ATOM 1596 N N . TYR A 1 211 ? -6.703 27.141 11.008 1 98.5 211 TYR A N 1
ATOM 1597 C CA . TYR A 1 211 ? -7.988 27.516 11.594 1 98.5 211 TYR A CA 1
ATOM 1598 C C . TYR A 1 211 ? -7.84 27.828 13.078 1 98.5 211 TYR A C 1
ATOM 1600 O O . TYR A 1 211 ? -7.113 27.125 13.789 1 98.5 211 TYR A O 1
ATOM 1608 N N . GLU A 1 212 ? -8.516 28.812 13.461 1 97.38 212 GLU A N 1
ATOM 1609 C CA . GLU A 1 212 ? -8.398 29.328 14.828 1 97.38 212 GLU A CA 1
ATOM 1610 C C . GLU A 1 212 ? -9.031 28.375 15.836 1 97.38 212 GLU A C 1
ATOM 1612 O O . GLU A 1 212 ? -8.492 28.156 16.922 1 97.38 212 GLU A O 1
ATOM 1617 N N . HIS A 1 213 ? -10.164 27.812 15.523 1 96.88 213 HIS A N 1
ATOM 1618 C CA . HIS A 1 213 ? -10.906 26.969 16.469 1 96.88 213 HIS A CA 1
ATOM 1619 C C . HIS A 1 213 ? -10.516 25.5 16.312 1 96.88 213 HIS A C 1
ATOM 1621 O O . HIS A 1 213 ? -10.531 24.969 15.211 1 96.88 213 HIS A O 1
ATOM 1627 N N . PRO A 1 214 ? -10.234 24.844 17.391 1 97.94 214 PRO A N 1
ATOM 1628 C CA . PRO A 1 214 ? -9.875 23.438 17.344 1 97.94 214 PRO A CA 1
ATOM 1629 C C . PRO A 1 214 ? -11.086 22.531 17.125 1 97.94 214 PRO A C 1
ATOM 1631 O O . PRO A 1 214 ? -12.227 22.953 17.328 1 97.94 214 PRO A O 1
ATOM 1634 N N . ILE A 1 215 ? -10.844 21.391 16.656 1 98 215 ILE A N 1
ATOM 1635 C CA . ILE A 1 215 ? -11.859 20.344 16.656 1 98 215 ILE A CA 1
ATOM 1636 C C . ILE A 1 215 ? -11.57 19.344 17.766 1 98 215 ILE A C 1
ATOM 1638 O O . ILE A 1 215 ? -10.438 19.25 18.25 1 98 215 ILE A O 1
ATOM 1642 N N . GLN A 1 216 ? -12.633 18.672 18.203 1 98.38 216 GLN A N 1
ATOM 1643 C CA . GLN A 1 216 ? -12.477 17.766 19.344 1 98.38 216 GLN A CA 1
ATOM 1644 C C . GLN A 1 216 ? -12.25 16.344 18.875 1 98.38 216 GLN A C 1
ATOM 1646 O O . GLN A 1 216 ? -12.852 15.898 17.891 1 98.38 216 GLN A O 1
ATOM 1651 N N . VAL A 1 217 ? -11.438 15.617 19.609 1 98.69 217 VAL A N 1
ATOM 1652 C CA . VAL A 1 217 ? -11.203 14.188 19.469 1 98.69 217 VAL A CA 1
ATOM 1653 C C . VAL A 1 217 ? -11.227 13.516 20.844 1 98.69 217 VAL A C 1
ATOM 1655 O O . VAL A 1 217 ? -10.891 14.141 21.844 1 98.69 217 VAL A O 1
ATOM 1658 N N . SER A 1 218 ? -11.625 12.289 20.906 1 98.81 218 SER A N 1
ATOM 1659 C CA . SER A 1 218 ? -11.648 11.594 22.188 1 98.81 218 SER A CA 1
ATOM 1660 C C . SER A 1 218 ? -10.25 11.148 22.609 1 98.81 218 SER A C 1
ATOM 1662 O O . SER A 1 218 ? -9.344 11.078 21.766 1 98.81 218 SER A O 1
ATOM 1664 N N . GLN A 1 219 ? -10.141 10.828 23.891 1 98.75 219 GLN A N 1
ATOM 1665 C CA . GLN A 1 219 ? -8.883 10.273 24.391 1 98.75 219 GLN A CA 1
ATOM 1666 C C . GLN A 1 219 ? -8.547 8.961 23.688 1 98.75 219 GLN A C 1
ATOM 1668 O O . GLN A 1 219 ? -7.379 8.703 23.375 1 98.75 219 GLN A O 1
ATOM 1673 N N . THR A 1 220 ? -9.57 8.156 23.438 1 98.75 220 THR A N 1
ATOM 1674 C CA . THR A 1 220 ? -9.367 6.883 22.766 1 98.75 220 THR A CA 1
ATOM 1675 C C . THR A 1 220 ? -8.789 7.09 21.359 1 98.75 220 THR A C 1
ATOM 1677 O O . THR A 1 220 ? -7.902 6.344 20.938 1 98.75 220 THR A O 1
ATOM 1680 N N . GLN A 1 221 ? -9.266 8.062 20.656 1 98.75 221 GLN A N 1
ATOM 1681 C CA . GLN A 1 221 ? -8.75 8.367 19.328 1 98.75 221 GLN A CA 1
ATOM 1682 C C . GLN A 1 221 ? -7.305 8.852 19.391 1 98.75 221 GLN A C 1
ATOM 1684 O O . GLN A 1 221 ? -6.469 8.438 18.578 1 98.75 221 GLN A O 1
ATOM 1689 N N . MET A 1 222 ? -6.973 9.727 20.406 1 98.75 222 MET A N 1
ATOM 1690 C CA . MET A 1 222 ? -5.594 10.156 20.594 1 98.75 222 MET A CA 1
ATOM 1691 C C . MET A 1 222 ? -4.691 8.961 20.906 1 98.75 222 MET A C 1
ATOM 1693 O O . MET A 1 222 ? -3.564 8.883 20.422 1 98.75 222 MET A O 1
ATOM 1697 N N . ASP A 1 223 ? -5.207 8.039 21.719 1 98.75 223 ASP A N 1
ATOM 1698 C CA . ASP A 1 223 ? -4.426 6.871 22.109 1 98.75 223 ASP A CA 1
ATOM 1699 C C . ASP A 1 223 ? -4.129 5.984 20.906 1 98.75 223 ASP A C 1
ATOM 1701 O O . ASP A 1 223 ? -3.07 5.355 20.828 1 98.75 223 ASP A O 1
ATOM 1705 N N . ALA A 1 224 ? -5.043 5.941 19.953 1 98.69 224 ALA A N 1
ATOM 1706 C CA . ALA A 1 224 ? -4.797 5.195 18.719 1 98.69 224 ALA A CA 1
ATOM 1707 C C . ALA A 1 224 ? -3.588 5.754 17.969 1 98.69 224 ALA A C 1
ATOM 1709 O O . ALA A 1 224 ? -2.752 4.992 17.469 1 98.69 224 ALA A O 1
ATOM 1710 N N . PHE A 1 225 ? -3.504 7.109 17.906 1 98.81 225 PHE A N 1
ATOM 1711 C CA . PHE A 1 225 ? -2.324 7.723 17.312 1 98.81 225 PHE A CA 1
ATOM 1712 C C . PHE A 1 225 ? -1.06 7.297 18.047 1 98.81 225 PHE A C 1
ATOM 1714 O O . PHE A 1 225 ? -0.093 6.852 17.422 1 98.81 225 PHE A O 1
ATOM 1721 N N . ARG A 1 226 ? -1.146 7.352 19.312 1 98.69 226 ARG A N 1
ATOM 1722 C CA . ARG A 1 226 ? 0.022 7.195 20.172 1 98.69 226 ARG A CA 1
ATOM 1723 C C . ARG A 1 226 ? 0.461 5.738 20.25 1 98.69 226 ARG A C 1
ATOM 1725 O O . ARG A 1 226 ? 1.527 5.434 20.781 1 98.69 226 ARG A O 1
ATOM 1732 N N . SER A 1 227 ? -0.284 4.824 19.719 1 98.62 227 SER A N 1
ATOM 1733 C CA . SER A 1 227 ? 0.042 3.4 19.719 1 98.62 227 SER A CA 1
ATOM 1734 C C . SER A 1 227 ? 0.878 3.016 18.5 1 98.62 227 SER A C 1
ATOM 1736 O O . SER A 1 227 ? 1.387 1.896 18.422 1 98.62 227 SER A O 1
ATOM 1738 N N . MET A 1 228 ? 1.065 3.893 17.609 1 98.62 228 MET A N 1
ATOM 1739 C CA . MET A 1 228 ? 1.782 3.598 16.375 1 98.62 228 MET A CA 1
ATOM 1740 C C . MET A 1 228 ? 3.287 3.545 16.625 1 98.62 228 MET A C 1
ATOM 1742 O O . MET A 1 228 ? 3.783 4.109 17.594 1 98.62 228 MET A O 1
ATOM 1746 N N . LYS A 1 229 ? 3.984 2.82 15.773 1 98.56 229 LYS A N 1
ATOM 1747 C CA . LYS A 1 229 ? 5.426 2.613 15.875 1 98.56 229 LYS A CA 1
ATOM 1748 C C . LYS A 1 229 ? 6.156 3.227 14.688 1 98.56 229 LYS A C 1
ATOM 1750 O O . LYS A 1 229 ? 5.648 3.213 13.562 1 98.56 229 LYS A O 1
ATOM 1755 N N . SER A 1 230 ? 7.375 3.666 14.914 1 97.88 230 SER A N 1
ATOM 1756 C CA . SER A 1 230 ? 8.117 4.422 13.906 1 97.88 230 SER A CA 1
ATOM 1757 C C . SER A 1 230 ? 9.078 3.518 13.141 1 97.88 230 SER A C 1
ATOM 1759 O O . SER A 1 230 ? 9.922 4 12.383 1 97.88 230 SER A O 1
ATOM 1761 N N . TYR A 1 231 ? 9.047 2.238 13.359 1 97.38 231 TYR A N 1
ATOM 1762 C CA . TYR A 1 231 ? 9.992 1.33 12.719 1 97.38 231 TYR A CA 1
ATOM 1763 C C . TYR A 1 231 ? 9.273 0.148 12.086 1 97.38 231 TYR A C 1
ATOM 1765 O O . TYR A 1 231 ? 8.164 -0.199 12.484 1 97.38 231 TYR A O 1
ATOM 1773 N N . HIS A 1 232 ? 9.859 -0.362 11.062 1 97.56 232 HIS A N 1
ATOM 1774 C CA . HIS A 1 232 ? 9.383 -1.554 10.367 1 97.56 232 HIS A CA 1
ATOM 1775 C C . HIS A 1 232 ? 9.492 -2.787 11.258 1 97.56 232 HIS A C 1
ATOM 1777 O O . HIS A 1 232 ? 10.461 -2.928 12.016 1 97.56 232 HIS A O 1
ATOM 1783 N N . PRO A 1 233 ? 8.562 -3.707 11.172 1 96.19 233 PRO A N 1
ATOM 1784 C CA . PRO A 1 233 ? 8.609 -4.863 12.07 1 96.19 233 PRO A CA 1
ATOM 1785 C C . PRO A 1 233 ? 9.844 -5.73 11.852 1 96.19 233 PRO A C 1
ATOM 1787 O O . PRO A 1 233 ? 10.266 -6.457 12.758 1 96.19 233 PRO A O 1
ATOM 1790 N N . CYS A 1 234 ? 10.414 -5.707 10.703 1 93.56 234 CYS A N 1
ATOM 1791 C CA . CYS A 1 234 ? 11.594 -6.516 10.414 1 93.56 234 CYS A CA 1
ATOM 1792 C C . CYS A 1 234 ? 12.867 -5.77 10.781 1 93.56 234 CYS A C 1
ATOM 1794 O O . CYS A 1 234 ? 13.969 -6.25 10.5 1 93.56 234 CYS A O 1
ATOM 1796 N N . GLU A 1 235 ? 12.719 -4.59 11.32 1 93.38 235 GLU A N 1
ATOM 1797 C CA . GLU A 1 235 ? 13.859 -3.82 11.82 1 93.38 235 GLU A CA 1
ATOM 1798 C C . GLU A 1 235 ? 13.945 -3.883 13.344 1 93.38 235 GLU A C 1
ATOM 1800 O O . GLU A 1 235 ? 12.945 -4.148 14.016 1 93.38 235 GLU A O 1
ATOM 1805 N N . THR A 1 236 ? 15.164 -3.635 13.75 1 94.19 236 THR A N 1
ATOM 1806 C CA . THR A 1 236 ? 15.344 -3.553 15.195 1 94.19 236 THR A CA 1
ATOM 1807 C C . THR A 1 236 ? 14.68 -2.293 15.75 1 94.19 236 THR A C 1
ATOM 1809 O O . THR A 1 236 ? 14.766 -1.223 15.141 1 94.19 236 THR A O 1
ATOM 1812 N N . CYS A 1 237 ? 14.047 -2.453 16.828 1 96.06 237 CYS A N 1
ATOM 1813 C CA . CYS A 1 237 ? 13.469 -1.302 17.516 1 96.06 237 CYS A CA 1
ATOM 1814 C C . CYS A 1 237 ? 14.539 -0.271 17.844 1 96.06 237 CYS A C 1
ATOM 1816 O O . CYS A 1 237 ? 15.578 -0.611 18.406 1 96.06 237 CYS A O 1
ATOM 1818 N N . PRO A 1 238 ? 14.258 0.926 17.5 1 95.81 238 PRO A N 1
ATOM 1819 C CA . PRO A 1 238 ? 15.234 1.961 17.859 1 95.81 238 PRO A CA 1
ATOM 1820 C C . PRO A 1 238 ? 15.508 2.018 19.359 1 95.81 238 PRO A C 1
ATOM 1822 O O . PRO A 1 238 ? 14.594 1.841 20.172 1 95.81 238 PRO A O 1
ATOM 1825 N N . GLU A 1 239 ? 16.75 2.307 19.719 1 95.81 239 GLU A N 1
ATOM 1826 C CA . GLU A 1 239 ? 17.156 2.361 21.125 1 95.81 239 GLU A CA 1
ATOM 1827 C C . GLU A 1 239 ? 17.312 3.805 21.594 1 95.81 239 GLU A C 1
ATOM 1829 O O . GLU A 1 239 ? 17.891 4.059 22.656 1 95.81 239 GLU A O 1
ATOM 1834 N N . ASP A 1 240 ? 16.797 4.691 20.922 1 95.75 240 ASP A N 1
ATOM 1835 C CA . ASP A 1 240 ? 16.844 6.094 21.328 1 95.75 240 ASP A CA 1
ATOM 1836 C C . ASP A 1 240 ? 15.789 6.398 22.375 1 95.75 240 ASP A C 1
ATOM 1838 O O . ASP A 1 240 ? 15.188 5.484 22.953 1 95.75 240 ASP A O 1
ATOM 1842 N N . GLU A 1 241 ? 15.594 7.656 22.688 1 96.81 241 GLU A N 1
ATOM 1843 C CA . GLU A 1 241 ? 14.727 8.062 23.797 1 96.81 241 GLU A CA 1
ATOM 1844 C C . GLU A 1 241 ? 13.258 7.82 23.469 1 96.81 241 GLU A C 1
ATOM 1846 O O . GLU A 1 241 ? 12.414 7.773 24.359 1 96.81 241 GLU A O 1
ATOM 1851 N N . LEU A 1 242 ? 12.883 7.668 22.188 1 97 242 LEU A N 1
ATOM 1852 C CA . LEU A 1 242 ? 11.492 7.422 21.812 1 97 242 LEU A CA 1
ATOM 1853 C C . LEU A 1 242 ? 11.195 5.93 21.766 1 97 242 LEU A C 1
ATOM 1855 O O . LEU A 1 242 ? 10.031 5.52 21.75 1 97 242 LEU A O 1
ATOM 1859 N N . ALA A 1 243 ? 12.273 5.102 21.641 1 97.06 243 ALA A N 1
ATOM 1860 C CA . ALA A 1 243 ? 12.18 3.645 21.703 1 97.06 243 ALA A CA 1
ATOM 1861 C C . ALA A 1 243 ? 11.18 3.109 20.688 1 97.06 243 ALA A C 1
ATOM 1863 O O . ALA A 1 243 ? 10.359 2.248 21 1 97.06 243 ALA A O 1
ATOM 1864 N N . GLY A 1 244 ? 11.141 3.787 19.562 1 97.19 244 GLY A N 1
ATOM 1865 C CA . GLY A 1 244 ? 10.344 3.295 18.438 1 97.19 244 GLY A CA 1
ATOM 1866 C C . GLY A 1 244 ? 8.891 3.73 18.5 1 97.19 244 GLY A C 1
ATOM 1867 O O . GLY A 1 244 ? 8.109 3.422 17.609 1 97.19 244 GLY A O 1
ATOM 1868 N N . ALA A 1 245 ? 8.453 4.426 19.562 1 97.81 245 ALA A N 1
ATOM 1869 C CA . ALA A 1 245 ? 7.082 4.918 19.703 1 97.81 245 ALA A CA 1
ATOM 1870 C C . ALA A 1 245 ? 6.875 6.18 18.875 1 97.81 245 ALA A C 1
ATOM 1872 O O . ALA A 1 245 ? 7.746 7.051 18.812 1 97.81 245 ALA A O 1
ATOM 1873 N N . LEU A 1 246 ? 5.789 6.219 18.219 1 97.75 246 LEU A N 1
ATOM 1874 C CA . LEU A 1 246 ? 5.422 7.422 17.469 1 97.75 246 LEU A CA 1
ATOM 1875 C C . LEU A 1 246 ? 4.559 8.344 18.328 1 97.75 246 LEU A C 1
ATOM 1877 O O . LEU A 1 246 ? 3.344 8.43 18.125 1 97.75 246 LEU A O 1
ATOM 1881 N N . VAL A 1 247 ? 5.188 9.047 19.219 1 97.94 247 VAL A N 1
ATOM 1882 C CA . VAL A 1 247 ? 4.445 9.82 20.219 1 97.94 247 VAL A CA 1
ATOM 1883 C C . VAL A 1 247 ? 4.902 11.273 20.188 1 97.94 247 VAL A C 1
ATOM 1885 O O . VAL A 1 247 ? 4.457 12.094 21 1 97.94 247 VAL A O 1
ATOM 1888 N N . GLU A 1 248 ? 5.824 11.578 19.375 1 96.81 248 GLU A N 1
ATOM 1889 C CA . GLU A 1 248 ? 6.336 12.922 19.156 1 96.81 248 GLU A CA 1
ATOM 1890 C C . GLU A 1 248 ? 6.723 13.133 17.688 1 96.81 248 GLU A C 1
ATOM 1892 O O . GLU A 1 248 ? 7.906 13.078 17.344 1 96.81 248 GLU A O 1
ATOM 1897 N N . ASN A 1 249 ? 5.77 13.461 16.891 1 98.38 249 ASN A N 1
ATOM 1898 C CA . ASN A 1 249 ? 6.051 13.617 15.461 1 98.38 249 ASN A CA 1
ATOM 1899 C C . ASN A 1 249 ? 5.785 15.047 14.992 1 98.38 249 ASN A C 1
ATOM 1901 O O . ASN A 1 249 ? 5.188 15.258 13.938 1 98.38 249 ASN A O 1
ATOM 1905 N N . TYR A 1 250 ? 6.172 15.969 15.773 1 98.31 250 TYR A N 1
ATOM 1906 C CA . TYR A 1 250 ? 5.914 17.359 15.422 1 98.31 250 TYR A CA 1
ATOM 1907 C C . TYR A 1 250 ? 7.199 18.172 15.445 1 98.31 250 TYR A C 1
ATOM 1909 O O . TYR A 1 250 ? 8.078 17.938 16.281 1 98.31 250 TYR A O 1
ATOM 1917 N N . ARG A 1 251 ? 7.293 19.109 14.539 1 98.25 251 ARG A N 1
ATOM 1918 C CA . ARG A 1 251 ? 8.391 20.062 14.453 1 98.25 251 ARG A CA 1
ATOM 1919 C C . ARG A 1 251 ? 8.117 21.281 15.344 1 98.25 251 ARG A C 1
ATOM 1921 O O . ARG A 1 251 ? 7.027 21.844 15.312 1 98.25 251 ARG A O 1
ATOM 1928 N N . PRO A 1 252 ? 9.102 21.672 16.203 1 97.75 252 PRO A N 1
ATOM 1929 C CA . PRO A 1 252 ? 8.898 22.891 16.984 1 97.75 252 PRO A CA 1
ATOM 1930 C C . PRO A 1 252 ? 8.758 24.141 16.109 1 97.75 252 PRO A C 1
ATOM 1932 O O . PRO A 1 252 ? 9.25 24.172 14.977 1 97.75 252 PRO A O 1
ATOM 1935 N N . PRO A 1 253 ? 8.109 25.156 16.625 1 98.5 253 PRO A N 1
ATOM 1936 C CA . PRO A 1 253 ? 7.91 26.375 15.836 1 98.5 253 PRO A CA 1
ATOM 1937 C C . PRO A 1 253 ? 9.219 27 15.359 1 98.5 253 PRO A C 1
ATOM 1939 O O . PRO A 1 253 ? 10.203 27.016 16.094 1 98.5 253 PRO A O 1
ATOM 1942 N N . CYS A 1 254 ? 9.211 27.422 14.172 1 98.38 254 CYS A N 1
ATOM 1943 C CA . CYS A 1 254 ? 10.32 28.141 13.555 1 98.38 254 CYS A CA 1
ATOM 1944 C C . CYS A 1 254 ? 10.125 29.656 13.695 1 98.38 254 CYS A C 1
ATOM 1946 O O . CYS A 1 254 ? 9.016 30.125 13.953 1 98.38 254 CYS A O 1
ATOM 1948 N N . PRO A 1 255 ? 11.273 30.359 13.531 1 97.62 255 PRO A N 1
ATOM 1949 C CA . PRO A 1 255 ? 11.156 31.812 13.586 1 97.62 255 PRO A CA 1
ATOM 1950 C C . PRO A 1 255 ? 10.289 32.375 12.461 1 97.62 255 PRO A C 1
ATOM 1952 O O . PRO A 1 255 ? 10.344 31.891 11.328 1 97.62 255 PRO A O 1
ATOM 1955 N N . LEU A 1 256 ? 9.5 33.344 12.82 1 97.44 256 LEU A N 1
ATOM 1956 C CA . LEU A 1 256 ? 8.641 34 11.836 1 97.44 256 LEU A CA 1
ATOM 1957 C C . LEU A 1 256 ? 9.477 34.781 10.836 1 97.44 256 LEU A C 1
ATOM 1959 O O . LEU A 1 256 ? 9.148 34.844 9.648 1 97.44 256 LEU A O 1
ATOM 1963 N N . CYS A 1 257 ? 10.633 35.344 11.367 1 96.62 257 CYS A N 1
ATOM 1964 C CA . CYS A 1 257 ? 11.5 36.219 10.586 1 96.62 257 CYS A CA 1
ATOM 1965 C C . CYS A 1 257 ? 10.727 37.438 10.086 1 96.62 257 CYS A C 1
ATOM 1967 O O . CYS A 1 257 ? 10.062 38.125 10.859 1 96.62 257 CYS A O 1
ATOM 1969 N N . ASP A 1 258 ? 10.805 37.75 8.711 1 95 258 ASP A N 1
ATOM 1970 C CA . ASP A 1 258 ? 10.211 39 8.188 1 95 258 ASP A CA 1
ATOM 1971 C C . ASP A 1 258 ? 8.805 38.719 7.645 1 95 258 ASP A C 1
ATOM 1973 O O . ASP A 1 258 ? 8.211 39.594 7 1 95 258 ASP A O 1
ATOM 1977 N N . ARG A 1 259 ? 8.258 37.625 7.934 1 96.25 259 ARG A N 1
ATOM 1978 C CA . ARG A 1 259 ? 6.949 37.281 7.383 1 96.25 259 ARG A CA 1
ATOM 1979 C C . ARG A 1 259 ? 5.832 37.906 8.203 1 96.25 259 ARG A C 1
ATOM 1981 O O . ARG A 1 259 ? 6.039 38.281 9.359 1 96.25 259 ARG A O 1
ATOM 1988 N N . VAL A 1 260 ? 4.719 38.062 7.543 1 96.06 260 VAL A N 1
ATOM 1989 C CA . VAL A 1 260 ? 3.518 38.594 8.164 1 96.06 260 VAL A CA 1
ATOM 1990 C C . VAL A 1 260 ? 2.439 37.531 8.234 1 96.06 260 VAL A C 1
ATOM 1992 O O . VAL A 1 260 ? 2.201 36.812 7.262 1 96.06 260 VAL A O 1
ATOM 1995 N N . VAL A 1 261 ? 1.887 37.438 9.391 1 98.56 261 VAL A N 1
ATOM 1996 C CA . VAL A 1 261 ? 0.727 36.562 9.57 1 98.56 261 VAL A CA 1
ATOM 1997 C C . VAL A 1 261 ? -0.554 37.406 9.484 1 98.56 261 VAL A C 1
ATOM 1999 O O . VAL A 1 261 ? -0.711 38.406 10.203 1 98.56 261 VAL A O 1
ATOM 2002 N N . ARG A 1 262 ? -1.389 37.062 8.562 1 98.44 262 ARG A N 1
ATOM 2003 C CA . ARG A 1 262 ? -2.67 37.75 8.406 1 98.44 262 ARG A CA 1
ATOM 2004 C C . ARG A 1 262 ? -3.803 36.938 9.023 1 98.44 262 ARG A C 1
ATOM 2006 O O . ARG A 1 262 ? -3.684 35.719 9.203 1 98.44 262 ARG A O 1
ATOM 2013 N N . VAL A 1 263 ? -4.883 37.656 9.359 1 97.38 263 VAL A N 1
ATOM 2014 C CA . VAL A 1 263 ? -5.973 37 10.062 1 97.38 263 VAL A CA 1
ATOM 2015 C C . VAL A 1 263 ? -7.305 37.344 9.406 1 97.38 263 VAL A C 1
ATOM 2017 O O . VAL A 1 263 ? -7.512 38.469 8.969 1 97.38 263 VAL A O 1
ATOM 2020 N N . TYR A 1 264 ? -8.078 36.375 9.219 1 96.5 264 TYR A N 1
ATOM 2021 C CA . TYR A 1 264 ? -9.484 36.5 8.836 1 96.5 264 TYR A CA 1
ATOM 2022 C C . TYR A 1 264 ? -10.398 36.094 9.984 1 96.5 264 TYR A C 1
ATOM 2024 O O . TYR A 1 264 ? -10.242 35 10.555 1 96.5 264 TYR A O 1
ATOM 2032 N N . LYS A 1 265 ? -11.367 36.969 10.336 1 94.88 265 LYS A N 1
ATOM 2033 C CA . LYS A 1 265 ? -12.336 36.656 11.383 1 94.88 265 LYS A CA 1
ATOM 2034 C C . LYS A 1 265 ? -13.734 36.469 10.797 1 94.88 265 LYS A C 1
ATOM 2036 O O . LYS A 1 265 ? -14.281 37.344 10.148 1 94.88 265 LYS A O 1
ATOM 2041 N N . ASP A 1 266 ? -14.094 35.219 11.016 1 91.5 266 ASP A N 1
ATOM 2042 C CA . ASP A 1 266 ? -15.445 34.875 10.578 1 91.5 266 ASP A CA 1
ATOM 2043 C C . ASP A 1 266 ? -16.484 35.438 11.547 1 91.5 266 ASP A C 1
ATOM 2045 O O . ASP A 1 266 ? -16.297 35.406 12.766 1 91.5 266 ASP A O 1
ATOM 2049 N N . SER A 1 267 ? -17.641 35.969 11.031 1 83.81 267 SER A N 1
ATOM 2050 C CA . SER A 1 267 ? -18.672 36.531 11.867 1 83.81 267 SER A CA 1
ATOM 2051 C C . SER A 1 267 ? -19.531 35.469 12.531 1 83.81 267 SER A C 1
ATOM 2053 O O . SER A 1 267 ? -20.281 35.75 13.453 1 83.81 267 SER A O 1
ATOM 2055 N N . VAL A 1 268 ? -19.594 34.281 12.023 1 64.56 268 VAL A N 1
ATOM 2056 C CA . VAL A 1 268 ? -20.422 33.219 12.562 1 64.56 268 VAL A CA 1
ATOM 2057 C C . VAL A 1 268 ? -19.891 32.781 13.938 1 64.56 268 VAL A C 1
ATOM 2059 O O . VAL A 1 268 ? -18.703 32.5 14.086 1 64.56 268 VAL A O 1
ATOM 2062 N N . GLN A 1 269 ? -20.719 33.406 15.109 1 56.22 269 GLN A N 1
ATOM 2063 C CA . GLN A 1 269 ? -20.359 33.031 16.469 1 56.22 269 GLN A CA 1
ATOM 2064 C C . GLN A 1 269 ? -20.484 31.531 16.688 1 56.22 269 GLN A C 1
ATOM 2066 O O . GLN A 1 269 ? -21.453 30.922 16.219 1 56.22 269 GLN A O 1
ATOM 2071 N N . GLU A 1 270 ? -19.281 30.766 16.938 1 51.69 270 GLU A N 1
ATOM 2072 C CA . GLU A 1 270 ? -19.359 29.344 17.281 1 51.69 270 GLU A CA 1
ATOM 2073 C C . GLU A 1 270 ? -20.328 29.109 18.422 1 51.69 270 GLU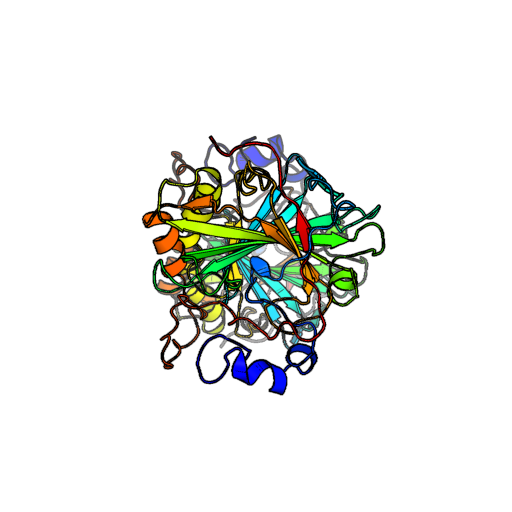 A C 1
ATOM 2075 O O . GLU A 1 270 ? -20.234 29.734 19.469 1 51.69 270 GLU A O 1
ATOM 2080 N N . GLU A 1 271 ? -21.609 28.891 18.062 1 43.69 271 GLU A N 1
ATOM 2081 C CA . GLU A 1 271 ? -22.484 28.484 19.156 1 43.69 271 GLU A CA 1
ATOM 2082 C C . GLU A 1 271 ? -22.062 27.125 19.719 1 43.69 271 GLU A C 1
ATOM 2084 O O . GLU A 1 271 ? -21.719 26.203 18.953 1 43.69 271 GLU A O 1
ATOM 2089 N N . MET B 1 1 ? -21.797 -5.867 -5.461 1 38.25 1 MET B N 1
ATOM 2090 C CA . MET B 1 1 ? -21.641 -7.09 -6.246 1 38.25 1 MET B CA 1
ATOM 2091 C C . MET B 1 1 ? -20.562 -7.988 -5.641 1 38.25 1 MET B C 1
ATOM 2093 O O . MET B 1 1 ? -19.5 -7.516 -5.242 1 38.25 1 MET B O 1
ATOM 2097 N N . VAL B 1 2 ? -21.047 -9.094 -5.195 1 53.03 2 VAL B N 1
ATOM 2098 C CA . VAL B 1 2 ? -20.219 -10.078 -4.508 1 53.03 2 VAL B CA 1
ATOM 2099 C C . VAL B 1 2 ? -19.016 -10.43 -5.367 1 53.03 2 VAL B C 1
ATOM 2101 O O . VAL B 1 2 ? -19.156 -10.867 -6.512 1 53.03 2 VAL B O 1
ATOM 2104 N N . GLY B 1 3 ? -17.781 -9.867 -5.184 1 84 3 GLY B N 1
ATOM 2105 C CA . GLY B 1 3 ? -16.578 -10.156 -5.945 1 84 3 GLY B CA 1
ATOM 2106 C C . GLY B 1 3 ? -16.25 -11.633 -5.984 1 84 3 GLY B C 1
ATOM 2107 O O . GLY B 1 3 ? -16.812 -12.43 -5.223 1 84 3 GLY B O 1
ATOM 2108 N N . TRP B 1 4 ? -15.609 -12.242 -7.012 1 95.88 4 TRP B N 1
ATOM 2109 C CA . TRP B 1 4 ? -15.203 -13.633 -7.129 1 95.88 4 TRP B CA 1
ATOM 2110 C C . TRP B 1 4 ? -14.391 -14.07 -5.91 1 95.88 4 TRP B C 1
ATOM 2112 O O . TRP B 1 4 ? -13.883 -13.227 -5.168 1 95.88 4 TRP B O 1
ATOM 2122 N N . GLY B 1 5 ? -14.445 -15.328 -5.555 1 96.69 5 GLY B N 1
ATOM 2123 C CA . GLY B 1 5 ? -13.695 -15.93 -4.465 1 96.69 5 GLY B CA 1
ATOM 2124 C C . GLY B 1 5 ? -13.531 -17.438 -4.617 1 96.69 5 GLY B C 1
ATOM 2125 O O . GLY B 1 5 ? -13.406 -17.938 -5.734 1 96.69 5 GLY B O 1
ATOM 2126 N N . TYR B 1 6 ? -13.406 -18.125 -3.494 1 97.44 6 TYR B N 1
ATOM 2127 C CA . TYR B 1 6 ? -13.133 -19.562 -3.549 1 97.44 6 TYR B CA 1
ATOM 2128 C C . TYR B 1 6 ? -14.164 -20.344 -2.736 1 97.44 6 TYR B C 1
ATOM 2130 O O . TYR B 1 6 ? -14.078 -21.562 -2.631 1 97.44 6 TYR B O 1
ATOM 2138 N N . ALA B 1 7 ? -15.094 -19.609 -2.184 1 96.44 7 ALA B N 1
ATOM 2139 C CA . ALA B 1 7 ? -16.188 -20.281 -1.489 1 96.44 7 ALA B CA 1
ATOM 2140 C C . ALA B 1 7 ? -17.156 -20.906 -2.48 1 96.44 7 ALA B C 1
ATOM 2142 O O . ALA B 1 7 ? -17.109 -20.625 -3.68 1 96.44 7 ALA B O 1
ATOM 2143 N N . LYS B 1 8 ? -18.062 -21.688 -1.986 1 95.81 8 LYS B N 1
ATOM 2144 C CA . LYS B 1 8 ? -19.016 -22.391 -2.842 1 95.81 8 LYS B CA 1
ATOM 2145 C C . LYS B 1 8 ? -19.859 -21.391 -3.635 1 95.81 8 LYS B C 1
ATOM 2147 O O . LYS B 1 8 ? -20.109 -21.594 -4.824 1 95.81 8 LYS B O 1
ATOM 2152 N N . ALA B 1 9 ? -20.234 -20.297 -3.057 1 95.31 9 ALA B N 1
ATOM 2153 C CA . ALA B 1 9 ? -21.172 -19.359 -3.641 1 95.31 9 ALA B CA 1
ATOM 2154 C C . ALA B 1 9 ? -20.5 -18.484 -4.691 1 95.31 9 ALA B C 1
ATOM 2156 O O . ALA B 1 9 ? -21.172 -17.953 -5.586 1 95.31 9 ALA B O 1
ATOM 2157 N N . ASN B 1 10 ? -19.188 -18.328 -4.637 1 96.31 10 ASN B N 1
ATOM 2158 C CA . ASN B 1 10 ? -18.531 -17.406 -5.559 1 96.31 10 ASN B CA 1
ATOM 2159 C C . ASN B 1 10 ? -17.203 -17.984 -6.059 1 96.31 10 ASN B C 1
ATOM 2161 O O . ASN B 1 10 ? -16.328 -17.234 -6.516 1 96.31 10 ASN B O 1
ATOM 2165 N N . GLY B 1 11 ? -17.031 -19.25 -5.977 1 97.19 11 GLY B N 1
ATOM 2166 C CA . GLY B 1 11 ? -15.797 -19.922 -6.348 1 97.19 11 GLY B CA 1
ATOM 2167 C C . GLY B 1 11 ? -15.695 -20.203 -7.836 1 97.19 11 GLY B C 1
ATOM 2168 O O . GLY B 1 11 ? -16.516 -19.734 -8.617 1 97.19 11 GLY B O 1
ATOM 2169 N N . PRO B 1 12 ? -14.664 -20.922 -8.203 1 97.38 12 PRO B N 1
ATOM 2170 C CA . PRO B 1 12 ? -14.289 -21.141 -9.609 1 97.38 12 PRO B CA 1
ATOM 2171 C C . PRO B 1 12 ? -15.453 -21.656 -10.453 1 97.38 12 PRO B C 1
ATOM 2173 O O . PRO B 1 12 ? -15.578 -21.281 -11.625 1 97.38 12 PRO B O 1
ATOM 2176 N N . ALA B 1 13 ? -16.297 -22.438 -9.914 1 96.56 13 ALA B N 1
ATOM 2177 C CA . ALA B 1 13 ? -17.406 -23 -10.672 1 96.56 13 ALA B CA 1
ATOM 2178 C C . ALA B 1 13 ? -18.375 -21.906 -11.141 1 96.56 13 ALA B C 1
ATOM 2180 O O . ALA B 1 13 ? -19.109 -22.094 -12.109 1 96.56 13 ALA B O 1
ATOM 2181 N N . THR B 1 14 ? -18.391 -20.766 -10.461 1 97.06 14 THR B N 1
ATOM 2182 C CA . THR B 1 14 ? -19.344 -19.688 -10.766 1 97.06 14 THR B CA 1
ATOM 2183 C C . THR B 1 14 ? -18.688 -18.625 -11.625 1 97.06 14 THR B C 1
ATOM 2185 O O . THR B 1 14 ? -19.359 -17.75 -12.172 1 97.06 14 THR B O 1
ATOM 2188 N N . TRP B 1 15 ? -17.375 -18.672 -11.805 1 97.94 15 TRP B N 1
ATOM 2189 C CA . TRP B 1 15 ? -16.625 -17.578 -12.398 1 97.94 15 TRP B CA 1
ATOM 2190 C C . TRP B 1 15 ? -17.062 -17.312 -13.836 1 97.94 15 TRP B C 1
ATOM 2192 O O . TRP B 1 15 ? -17.172 -16.172 -14.258 1 97.94 15 TRP B O 1
ATOM 2202 N N . PRO B 1 16 ? -17.406 -18.344 -14.625 1 97.06 16 PRO B N 1
ATOM 2203 C CA . PRO B 1 16 ? -17.812 -18.078 -16.016 1 97.06 16 PRO B CA 1
ATOM 2204 C C . PRO B 1 16 ? -19.078 -17.219 -16.109 1 97.06 16 PRO B C 1
ATOM 2206 O O . PRO B 1 16 ? -19.297 -16.547 -17.109 1 97.06 16 PRO B O 1
ATOM 2209 N N . ASN B 1 17 ? -19.875 -17.203 -15.039 1 96.38 17 ASN B N 1
ATOM 2210 C CA . ASN B 1 17 ? -21.094 -16.406 -15.039 1 96.38 17 ASN B CA 1
ATOM 2211 C C . ASN B 1 17 ? -20.781 -14.906 -15 1 96.38 17 ASN B C 1
ATOM 2213 O O . ASN B 1 17 ? -21.484 -14.102 -15.617 1 96.38 17 ASN B O 1
ATOM 2217 N N . LEU B 1 18 ? -19.75 -14.578 -14.273 1 94.5 18 LEU B N 1
ATOM 2218 C CA . LEU B 1 18 ? -19.391 -13.172 -14.094 1 94.5 18 LEU B CA 1
ATOM 2219 C C . LEU B 1 18 ? -18.25 -12.773 -15.016 1 94.5 18 LEU B C 1
ATOM 2221 O O . LEU B 1 18 ? -18.109 -11.602 -15.359 1 94.5 18 LEU B O 1
ATOM 2225 N N . PHE B 1 19 ? -17.484 -13.734 -15.344 1 96.69 19 PHE B N 1
ATOM 2226 C CA . PHE B 1 19 ? -16.328 -13.562 -16.234 1 96.69 19 PHE B CA 1
ATOM 2227 C C . PHE B 1 19 ? -16.375 -14.578 -17.375 1 96.69 19 PHE B C 1
ATOM 2229 O O . PHE B 1 19 ? -15.719 -15.617 -17.312 1 96.69 19 PHE B O 1
ATOM 2236 N N . PRO B 1 20 ? -16.938 -14.219 -18.406 1 96.81 20 PRO B N 1
ATOM 2237 C CA . PRO B 1 20 ? -17.203 -15.18 -19.484 1 96.81 20 PRO B CA 1
ATOM 2238 C C . PRO B 1 20 ? -15.922 -15.805 -20.031 1 96.81 20 PRO B C 1
ATOM 2240 O O . PRO B 1 20 ? -15.93 -16.969 -20.469 1 96.81 20 PRO B O 1
ATOM 2243 N N . ILE B 1 21 ? -14.82 -15.148 -20.016 1 96.88 21 ILE B N 1
ATOM 2244 C CA . ILE B 1 21 ? -13.555 -15.672 -20.516 1 96.88 21 ILE B CA 1
ATOM 2245 C C . ILE B 1 21 ? -13.156 -16.906 -19.719 1 96.88 21 ILE B C 1
ATOM 2247 O O . ILE B 1 21 ? -12.516 -17.812 -20.25 1 96.88 21 ILE B O 1
ATOM 2251 N N . ALA B 1 22 ? -13.586 -16.984 -18.5 1 97.31 22 ALA B N 1
ATOM 2252 C CA . ALA B 1 22 ? -13.242 -18.078 -17.594 1 97.31 22 ALA B CA 1
ATOM 2253 C C . ALA B 1 22 ? -13.844 -19.391 -18.094 1 97.31 22 ALA B C 1
ATOM 2255 O O . ALA B 1 22 ? -13.469 -20.469 -17.625 1 97.31 22 ALA B O 1
ATOM 2256 N N . GLY B 1 23 ? -14.727 -19.297 -18.969 1 96.88 23 GLY B N 1
ATOM 2257 C CA . GLY B 1 23 ? -15.336 -20.484 -19.562 1 96.88 23 GLY B CA 1
ATOM 2258 C C . GLY B 1 23 ? -14.734 -20.875 -20.891 1 96.88 23 GLY B C 1
ATOM 2259 O O . GLY B 1 23 ? -15.336 -21.641 -21.656 1 96.88 23 GLY B O 1
ATOM 2260 N N . GLY B 1 24 ? -13.609 -20.359 -21.234 1 97.19 24 GLY B N 1
ATOM 2261 C CA . GLY B 1 24 ? -12.953 -20.641 -22.5 1 97.19 24 GLY B CA 1
ATOM 2262 C C . GLY B 1 24 ? -12.383 -22.047 -22.578 1 97.19 24 GLY B C 1
ATOM 2263 O O . GLY B 1 24 ? -12.477 -22.812 -21.625 1 97.19 24 GLY B O 1
ATOM 2264 N N . ARG B 1 25 ? -11.719 -22.359 -23.719 1 97.5 25 ARG B N 1
ATOM 2265 C CA . ARG B 1 25 ? -11.273 -23.719 -23.984 1 97.5 25 ARG B CA 1
ATOM 2266 C C . ARG B 1 25 ? -9.773 -23.875 -23.719 1 97.5 25 ARG B C 1
ATOM 2268 O O . ARG B 1 25 ? -9.219 -24.953 -23.859 1 97.5 25 ARG B O 1
ATOM 2275 N N . ARG B 1 26 ? -9.086 -22.75 -23.375 1 98.25 26 ARG B N 1
ATOM 2276 C CA . ARG B 1 26 ? -7.668 -22.797 -23.047 1 98.25 26 ARG B CA 1
ATOM 2277 C C . ARG B 1 26 ? -7.422 -22.344 -21.609 1 98.25 26 ARG B C 1
ATOM 2279 O O . ARG B 1 26 ? -6.504 -21.562 -21.359 1 98.25 26 ARG B O 1
ATOM 2286 N N . GLN B 1 27 ? -8.305 -22.766 -20.75 1 98.56 27 GLN B N 1
ATOM 2287 C CA . GLN B 1 27 ? -8.258 -22.312 -19.359 1 98.56 27 GLN B CA 1
ATOM 2288 C C . GLN B 1 27 ? -7.215 -23.094 -18.562 1 98.56 27 GLN B C 1
ATOM 2290 O O . GLN B 1 27 ? -6.875 -24.234 -18.922 1 98.56 27 GLN B O 1
ATOM 2295 N N . SER B 1 28 ? -6.688 -22.453 -17.625 1 98.69 28 SER B N 1
ATOM 2296 C CA . SER B 1 28 ? -5.742 -23.016 -16.672 1 98.69 28 SER B CA 1
ATOM 2297 C C . SER B 1 28 ? -6.281 -22.922 -15.25 1 98.69 28 SER B C 1
ATOM 2299 O O . SER B 1 28 ? -7.156 -22.109 -14.961 1 98.69 28 SER B O 1
ATOM 2301 N N . PRO B 1 29 ? -5.785 -23.75 -14.328 1 98.81 29 PRO B N 1
ATOM 2302 C CA . PRO B 1 29 ? -4.727 -24.75 -14.492 1 98.81 29 PRO B CA 1
ATOM 2303 C C . PRO B 1 29 ? -5.234 -26.062 -15.117 1 98.81 29 PRO B C 1
ATOM 2305 O O . PRO B 1 29 ? -6.426 -26.188 -15.406 1 98.81 29 PRO B O 1
ATOM 2308 N N . ILE B 1 30 ? -4.305 -26.969 -15.383 1 98.88 30 ILE B N 1
ATOM 2309 C CA . ILE B 1 30 ? -4.684 -28.281 -15.906 1 98.88 30 ILE B CA 1
ATOM 2310 C C . ILE B 1 30 ? -4.059 -29.375 -15.055 1 98.88 30 ILE B C 1
ATOM 2312 O O . ILE B 1 30 ? -3.189 -29.109 -14.227 1 98.88 30 ILE B O 1
ATOM 2316 N N . ASP B 1 31 ? -4.605 -30.562 -15.219 1 98.75 31 ASP B N 1
ATOM 2317 C CA . ASP B 1 31 ? -3.91 -31.766 -14.766 1 98.75 31 ASP B CA 1
ATOM 2318 C C . ASP B 1 31 ? -2.895 -32.219 -15.805 1 98.75 31 ASP B C 1
ATOM 2320 O O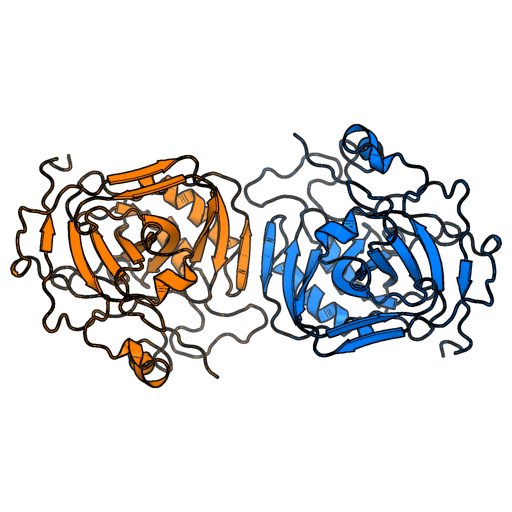 . ASP B 1 31 ? -3.262 -32.562 -16.938 1 98.75 31 ASP B O 1
ATOM 2324 N N . ILE B 1 32 ? -1.677 -32.25 -15.438 1 98.62 32 ILE B N 1
ATOM 2325 C CA . ILE B 1 32 ? -0.62 -32.688 -16.359 1 98.62 32 ILE B CA 1
ATOM 2326 C C . ILE B 1 32 ? -0.495 -34.188 -16.344 1 98.62 32 ILE B C 1
ATOM 2328 O O . ILE B 1 32 ? -0.014 -34.781 -15.367 1 98.62 32 ILE B O 1
ATOM 2332 N N . LYS B 1 33 ? -0.913 -34.781 -17.375 1 97.56 33 LYS B N 1
ATOM 2333 C CA . LYS B 1 33 ? -0.75 -36.219 -17.562 1 97.56 33 LYS B CA 1
ATOM 2334 C C . LYS B 1 33 ? 0.588 -36.531 -18.219 1 97.56 33 LYS B C 1
ATOM 2336 O O . LYS B 1 33 ? 0.724 -36.438 -19.438 1 97.56 33 LYS B O 1
ATOM 2341 N N . CYS B 1 34 ? 1.488 -37.031 -17.484 1 94.25 34 CYS B N 1
ATOM 2342 C CA . CYS B 1 34 ? 2.883 -37.156 -17.891 1 94.25 34 CYS B CA 1
ATOM 2343 C C . CYS B 1 34 ? 3.012 -38.031 -19.141 1 94.25 34 CYS B C 1
ATOM 2345 O O . CYS B 1 34 ? 3.742 -37.688 -20.062 1 94.25 34 CYS B O 1
ATOM 2347 N N . GLU B 1 35 ? 2.275 -39.094 -19.219 1 93.06 35 GLU B N 1
ATOM 2348 C CA . GLU B 1 35 ? 2.396 -40.031 -20.312 1 93.06 35 GLU B CA 1
ATOM 2349 C C . GLU B 1 35 ? 1.879 -39.438 -21.625 1 93.06 35 GLU B C 1
ATOM 2351 O O . GLU B 1 35 ? 2.273 -39.875 -22.703 1 93.06 35 GLU B O 1
ATOM 2356 N N . ALA B 1 36 ? 1.034 -38.469 -21.484 1 92.38 36 ALA B N 1
ATOM 2357 C CA . ALA B 1 36 ? 0.416 -37.875 -22.656 1 92.38 36 ALA B CA 1
ATOM 2358 C C . ALA B 1 36 ? 1.207 -36.656 -23.141 1 92.38 36 ALA B C 1
ATOM 2360 O O . ALA B 1 36 ? 0.923 -36.125 -24.203 1 92.38 36 ALA B O 1
ATOM 2361 N N . CYS B 1 37 ? 2.176 -36.25 -22.375 1 95.06 37 CYS B N 1
ATOM 2362 C CA . CYS B 1 37 ? 2.959 -35.094 -22.75 1 95.06 37 CYS B CA 1
ATOM 2363 C C . CYS B 1 37 ? 3.871 -35.406 -23.922 1 95.06 37 CYS B C 1
ATOM 2365 O O . CYS B 1 37 ? 4.449 -36.5 -24 1 95.06 37 CYS B O 1
ATOM 2367 N N . GLN B 1 38 ? 3.986 -34.531 -24.797 1 94.38 38 GLN B N 1
ATOM 2368 C CA . GLN B 1 38 ? 4.805 -34.719 -25.984 1 94.38 38 GLN B CA 1
ATOM 2369 C C . GLN B 1 38 ? 6.227 -34.219 -25.766 1 94.38 38 GLN B C 1
ATOM 2371 O O . GLN B 1 38 ? 6.426 -33.062 -25.344 1 94.38 38 GLN B O 1
ATOM 2376 N N . LYS B 1 39 ? 7.117 -35.125 -26.094 1 92.12 39 LYS B N 1
ATOM 2377 C CA . LYS B 1 39 ? 8.5 -34.656 -26.125 1 92.12 39 LYS B CA 1
ATOM 2378 C C . LYS B 1 39 ? 8.758 -33.75 -27.312 1 92.12 39 LYS B C 1
ATOM 2380 O O . LYS B 1 39 ? 8.352 -34.062 -28.438 1 92.12 39 LYS B O 1
ATOM 2385 N N . ASP B 1 40 ? 9.219 -32.625 -27.031 1 91 40 ASP B N 1
ATOM 2386 C CA . ASP B 1 40 ? 9.523 -31.641 -28.062 1 91 40 ASP B CA 1
ATOM 2387 C C . ASP B 1 40 ? 11.008 -31.297 -28.047 1 91 40 ASP B C 1
ATOM 2389 O O . ASP B 1 40 ? 11.484 -30.594 -27.156 1 91 40 ASP B O 1
ATOM 2393 N N . SER B 1 41 ? 11.742 -31.656 -29.078 1 90 41 SER B N 1
ATOM 2394 C CA . SER B 1 41 ? 13.188 -31.484 -29.156 1 90 41 SER B CA 1
ATOM 2395 C C . SER B 1 41 ? 13.562 -30.016 -29.391 1 90 41 SER B C 1
ATOM 2397 O O . SER B 1 41 ? 14.719 -29.641 -29.234 1 90 41 SER B O 1
ATOM 2399 N N . SER B 1 42 ? 12.609 -29.266 -29.734 1 91.12 42 SER B N 1
ATOM 2400 C CA . SER B 1 42 ? 12.898 -27.844 -29.984 1 91.12 42 SER B CA 1
ATOM 2401 C C . SER B 1 42 ? 12.938 -27.062 -28.672 1 91.12 42 SER B C 1
ATOM 2403 O O . SER B 1 42 ? 13.414 -25.922 -28.641 1 91.12 42 SER B O 1
ATOM 2405 N N . LEU B 1 43 ? 12.43 -27.672 -27.656 1 95.38 43 LEU B N 1
ATOM 2406 C CA . LEU B 1 43 ? 12.453 -26.984 -26.359 1 95.38 43 LEU B CA 1
ATOM 2407 C C . LEU B 1 43 ? 13.867 -26.984 -25.781 1 95.38 43 LEU B C 1
ATOM 2409 O O . LEU B 1 43 ? 14.633 -27.922 -25.984 1 95.38 43 LEU B O 1
ATOM 2413 N N . SER B 1 44 ? 14.203 -25.859 -25.141 1 93.56 44 SER B N 1
ATOM 2414 C CA . SER B 1 44 ? 15.461 -25.719 -24.438 1 93.56 44 SER B CA 1
ATOM 2415 C C . SER B 1 44 ? 15.234 -25.344 -22.969 1 93.56 44 SER B C 1
ATOM 2417 O O . SER B 1 44 ? 14.094 -25.109 -22.562 1 93.56 44 SER B O 1
ATOM 2419 N N . LYS B 1 45 ? 16.344 -25.375 -22.25 1 93.31 45 LYS B N 1
ATOM 2420 C CA . LYS B 1 45 ? 16.281 -24.906 -20.875 1 93.31 45 LYS B CA 1
ATOM 2421 C C . LYS B 1 45 ? 15.852 -23.453 -20.797 1 93.31 45 LYS B C 1
ATOM 2423 O O . LYS B 1 45 ? 16.281 -22.641 -21.625 1 93.31 45 LYS B O 1
ATOM 2428 N N . ILE B 1 46 ? 15.008 -23.156 -19.844 1 96.75 46 ILE B N 1
ATOM 2429 C CA . ILE B 1 46 ? 14.586 -21.781 -19.625 1 96.75 46 ILE B CA 1
ATOM 2430 C C . ILE B 1 46 ? 15.758 -20.953 -19.094 1 96.75 46 ILE B C 1
ATOM 2432 O O . ILE B 1 46 ? 16.5 -21.406 -18.234 1 96.75 46 ILE B O 1
ATOM 2436 N N . GLN B 1 47 ? 15.93 -19.828 -19.688 1 96.56 47 GLN B N 1
ATOM 2437 C CA . GLN B 1 47 ? 16.922 -18.875 -19.203 1 96.56 47 GLN B CA 1
ATOM 2438 C C . GLN B 1 47 ? 16.25 -17.766 -18.391 1 96.56 47 GLN B C 1
ATOM 2440 O O . GLN B 1 47 ? 15.664 -16.844 -18.938 1 96.56 47 GLN B O 1
ATOM 2445 N N . ALA B 1 48 ? 16.422 -17.906 -17.109 1 97.69 48 ALA B N 1
ATOM 2446 C CA . ALA B 1 48 ? 15.859 -16.922 -16.188 1 97.69 48 ALA B CA 1
ATOM 2447 C C . ALA B 1 48 ? 16.969 -16.172 -15.445 1 97.69 48 ALA B C 1
ATOM 2449 O O . ALA B 1 48 ? 17.703 -16.766 -14.664 1 97.69 48 ALA B O 1
ATOM 2450 N N . VAL B 1 49 ? 17.031 -14.891 -15.672 1 97.44 49 VAL B N 1
ATOM 2451 C CA . VAL B 1 49 ? 18.031 -14.055 -15.023 1 97.44 49 VAL B CA 1
ATOM 2452 C C . VAL B 1 49 ? 17.344 -12.953 -14.211 1 97.44 49 VAL B C 1
ATOM 2454 O O . VAL B 1 49 ? 16.484 -12.234 -14.734 1 97.44 49 VAL B O 1
ATOM 2457 N N . TYR B 1 50 ? 17.703 -12.922 -12.984 1 98 50 TYR B N 1
ATOM 2458 C CA . TYR B 1 50 ? 17.219 -11.891 -12.07 1 98 50 TYR B CA 1
ATOM 2459 C C . TYR B 1 50 ? 18.375 -11.172 -11.391 1 98 50 TYR B C 1
ATOM 2461 O O . TYR B 1 50 ? 19.203 -11.805 -10.734 1 98 50 TYR B O 1
ATOM 2469 N N . SER B 1 51 ? 18.391 -9.906 -11.531 1 96.56 51 SER B N 1
ATOM 2470 C CA . SER B 1 51 ? 19.484 -9.125 -10.953 1 96.56 51 SER B CA 1
ATOM 2471 C C . SER B 1 51 ? 18.953 -7.969 -10.117 1 96.56 51 SER B C 1
ATOM 2473 O O . SER B 1 51 ? 18.297 -7.062 -10.641 1 96.56 51 SER B O 1
ATOM 2475 N N . GLY B 1 52 ? 19.266 -7.98 -8.82 1 95 52 GLY B N 1
ATOM 2476 C CA . GLY B 1 52 ? 18.906 -6.871 -7.945 1 95 52 GLY B CA 1
ATOM 2477 C C . GLY B 1 52 ? 17.406 -6.633 -7.859 1 95 52 GLY B C 1
ATOM 2478 O O . GLY B 1 52 ? 16.969 -5.488 -7.816 1 95 52 GLY B O 1
ATOM 2479 N N . ILE B 1 53 ? 16.625 -7.656 -7.867 1 96.62 53 ILE B N 1
ATOM 2480 C CA . ILE B 1 53 ? 15.172 -7.523 -7.859 1 96.62 53 ILE B CA 1
ATOM 2481 C C . ILE B 1 53 ? 14.719 -6.855 -6.562 1 96.62 53 ILE B C 1
ATOM 2483 O O . ILE B 1 53 ? 15.125 -7.27 -5.473 1 96.62 53 ILE B O 1
ATOM 2487 N N . LYS B 1 54 ? 13.938 -5.809 -6.684 1 95.94 54 LYS B N 1
ATOM 2488 C CA . LYS B 1 54 ? 13.32 -5.098 -5.566 1 95.94 54 LYS B CA 1
ATOM 2489 C C . LYS B 1 54 ? 11.82 -5.359 -5.508 1 95.94 54 LYS B C 1
ATOM 2491 O O . LYS B 1 54 ? 11.109 -5.152 -6.492 1 95.94 54 LYS B O 1
ATOM 2496 N N . VAL B 1 55 ? 11.391 -5.895 -4.418 1 97.75 55 VAL B N 1
ATOM 2497 C CA . VAL B 1 55 ? 9.969 -6.016 -4.125 1 97.75 55 VAL B CA 1
ATOM 2498 C C . VAL B 1 55 ? 9.508 -4.812 -3.303 1 97.75 55 VAL B C 1
ATOM 2500 O O . VAL B 1 55 ? 10.031 -4.559 -2.215 1 97.75 55 VAL B O 1
ATOM 2503 N N . SER B 1 56 ? 8.562 -4.09 -3.855 1 97.06 56 SER B N 1
ATOM 2504 C CA . SER B 1 56 ? 8.125 -2.871 -3.182 1 97.06 56 SER B CA 1
ATOM 2505 C C . SER B 1 56 ? 7.23 -3.189 -1.989 1 97.06 56 SER B C 1
ATOM 2507 O O . SER B 1 56 ? 7.398 -2.617 -0.91 1 97.06 56 SER B O 1
ATOM 2509 N N . GLU B 1 57 ? 6.355 -4.117 -2.209 1 98.06 57 GLU B N 1
ATOM 2510 C CA . GLU B 1 57 ? 5.41 -4.414 -1.136 1 98.06 57 GLU B CA 1
ATOM 2511 C C . GLU B 1 57 ? 4.914 -5.855 -1.223 1 98.06 57 GLU B C 1
ATOM 2513 O O . GLU B 1 57 ? 4.91 -6.453 -2.301 1 98.06 57 GLU B O 1
ATOM 2518 N N . LEU B 1 58 ? 4.578 -6.402 -0.09 1 98.81 58 LEU B N 1
ATOM 2519 C CA . LEU B 1 58 ? 3.795 -7.617 0.099 1 98.81 58 LEU B CA 1
ATOM 2520 C C . LEU B 1 58 ? 2.379 -7.285 0.559 1 98.81 58 LEU B C 1
ATOM 2522 O O . LEU B 1 58 ? 2.193 -6.512 1.501 1 98.81 58 LEU B O 1
ATOM 2526 N N . SER B 1 59 ? 1.383 -7.828 -0.162 1 98.88 59 SER B N 1
ATOM 2527 C CA . SER B 1 59 ? 0.01 -7.461 0.17 1 98.88 59 SER B CA 1
ATOM 2528 C C . SER B 1 59 ? -0.88 -8.695 0.283 1 98.88 59 SER B C 1
ATOM 2530 O O . SER B 1 59 ? -0.559 -9.75 -0.265 1 98.88 59 SER B O 1
ATOM 2532 N N . ASN B 1 60 ? -1.906 -8.562 1.07 1 98.88 60 ASN B N 1
ATOM 2533 C CA . ASN B 1 60 ? -3.023 -9.5 1.093 1 98.88 60 ASN B CA 1
ATOM 2534 C C . ASN B 1 60 ? -4.16 -9.039 0.185 1 98.88 60 ASN B C 1
ATOM 2536 O O . ASN B 1 60 ? -4.898 -8.117 0.527 1 98.88 60 ASN B O 1
ATOM 2540 N N . THR B 1 61 ? -4.324 -9.734 -0.905 1 98.25 61 THR B N 1
ATOM 2541 C CA . THR B 1 61 ? -5.309 -9.328 -1.903 1 98.25 61 THR B CA 1
ATOM 2542 C C . THR B 1 61 ? -6.699 -9.828 -1.526 1 98.25 61 THR B C 1
ATOM 2544 O O . THR B 1 61 ? -7.684 -9.5 -2.188 1 98.25 61 THR B O 1
ATOM 2547 N N . GLY B 1 62 ? -6.773 -10.594 -0.463 1 98 62 GLY B N 1
ATOM 2548 C CA . GLY B 1 62 ? -8 -11.297 -0.129 1 98 62 GLY B CA 1
ATOM 2549 C C . GLY B 1 62 ? -8.102 -12.664 -0.779 1 98 62 GLY B C 1
ATOM 2550 O O . GLY B 1 62 ? -8.969 -13.461 -0.425 1 98 62 GLY B O 1
ATOM 2551 N N . HIS B 1 63 ? -7.195 -12.914 -1.715 1 98.06 63 HIS B N 1
ATOM 2552 C CA . HIS B 1 63 ? -7.168 -14.188 -2.434 1 98.06 63 HIS B CA 1
ATOM 2553 C C . HIS B 1 63 ? -5.82 -14.883 -2.281 1 98.06 63 HIS B C 1
ATOM 2555 O O . HIS B 1 63 ? -5.719 -16.094 -2.451 1 98.06 63 HIS B O 1
ATOM 2561 N N . ALA B 1 64 ? -4.797 -14.07 -2.023 1 98.44 64 ALA B N 1
ATOM 2562 C CA . ALA B 1 64 ? -3.42 -14.531 -1.85 1 98.44 64 ALA B CA 1
ATOM 2563 C C . ALA B 1 64 ? -2.535 -13.414 -1.295 1 98.44 64 ALA B C 1
ATOM 2565 O O . ALA B 1 64 ? -2.971 -12.266 -1.183 1 98.44 64 ALA B O 1
ATOM 2566 N N . TRP B 1 65 ? -1.361 -13.82 -0.838 1 98.81 65 TRP B N 1
ATOM 2567 C CA . TRP B 1 65 ? -0.338 -12.781 -0.752 1 98.81 65 TRP B CA 1
ATOM 2568 C C . TRP B 1 65 ? 0.297 -12.531 -2.115 1 98.81 65 TRP B C 1
ATOM 2570 O O . TRP B 1 65 ? 0.399 -13.445 -2.939 1 98.81 65 TRP B O 1
ATOM 2580 N N . LYS B 1 66 ? 0.63 -11.32 -2.389 1 98.88 66 LYS B N 1
ATOM 2581 C CA . LYS B 1 66 ? 1.236 -10.898 -3.646 1 98.88 66 LYS B CA 1
ATOM 2582 C C . LYS B 1 66 ? 2.455 -10.016 -3.398 1 98.88 66 LYS B C 1
ATOM 2584 O O . LYS B 1 66 ? 2.381 -9.039 -2.643 1 98.88 66 LYS B O 1
ATOM 2589 N N . ALA B 1 67 ? 3.535 -10.414 -3.928 1 98.81 67 ALA B N 1
ATOM 2590 C CA . ALA B 1 67 ? 4.746 -9.594 -3.947 1 98.81 67 ALA B CA 1
ATOM 2591 C C . ALA B 1 67 ? 4.855 -8.805 -5.25 1 98.81 67 ALA B C 1
ATOM 2593 O O . ALA B 1 67 ? 4.887 -9.391 -6.336 1 98.81 67 ALA B O 1
ATOM 2594 N N . GLN B 1 68 ? 4.945 -7.512 -5.09 1 98.69 68 GLN B N 1
ATOM 2595 C CA . GLN B 1 68 ? 5.004 -6.652 -6.266 1 98.69 68 GLN B CA 1
ATOM 2596 C C . GLN B 1 68 ? 6.438 -6.219 -6.559 1 98.69 68 GLN B C 1
ATOM 2598 O O . GLN B 1 68 ? 7.09 -5.602 -5.711 1 98.69 68 GLN B O 1
ATOM 2603 N N . VAL B 1 69 ? 6.879 -6.496 -7.812 1 98.12 69 VAL B N 1
ATOM 2604 C CA . VAL B 1 69 ? 8.219 -6.105 -8.234 1 98.12 69 VAL B CA 1
ATOM 2605 C C . VAL B 1 69 ? 8.211 -4.66 -8.727 1 98.12 69 VAL B C 1
ATOM 2607 O O . VAL B 1 69 ? 7.34 -4.273 -9.508 1 98.12 69 VAL B O 1
ATOM 2610 N N . SER B 1 70 ? 9.172 -3.871 -8.273 1 95.38 70 SER B N 1
ATOM 2611 C CA . SER B 1 70 ? 9.18 -2.455 -8.625 1 95.38 70 SER B CA 1
ATOM 2612 C C . SER B 1 70 ? 10.531 -2.041 -9.211 1 95.38 70 SER B C 1
ATOM 2614 O O . SER B 1 70 ? 10.695 -0.909 -9.672 1 95.38 70 SER B O 1
ATOM 2616 N N . GLY B 1 71 ? 11.453 -2.91 -9.156 1 93.69 71 GLY B N 1
ATOM 2617 C CA . GLY B 1 71 ? 12.773 -2.541 -9.648 1 93.69 71 GLY B CA 1
ATOM 2618 C C . GLY B 1 71 ? 13.672 -3.736 -9.891 1 93.69 71 GLY B C 1
ATOM 2619 O O . GLY B 1 71 ? 13.258 -4.883 -9.703 1 93.69 71 GLY B O 1
ATOM 2620 N N . GLY B 1 72 ? 14.875 -3.389 -10.305 1 95.25 72 GLY B N 1
ATOM 2621 C CA . GLY B 1 72 ? 15.789 -4.438 -10.734 1 95.25 72 GLY B CA 1
ATOM 2622 C C . GLY B 1 72 ? 15.594 -4.84 -12.188 1 95.25 72 GLY B C 1
ATOM 2623 O O . GLY B 1 72 ? 14.891 -4.16 -12.938 1 95.25 72 GLY B O 1
ATOM 2624 N N . SER B 1 73 ? 16.406 -5.871 -12.555 1 96.56 73 SER B N 1
ATOM 2625 C CA . SER B 1 73 ? 16.312 -6.363 -13.922 1 96.56 73 SER B CA 1
ATOM 2626 C C . SER B 1 73 ? 15.992 -7.855 -13.953 1 96.56 73 SER B C 1
ATOM 2628 O O . SER B 1 73 ? 16.438 -8.609 -13.094 1 96.56 73 SER B O 1
ATOM 2630 N N . SER B 1 74 ? 15.172 -8.164 -14.875 1 98 74 SER B N 1
ATOM 2631 C CA . SER B 1 74 ? 14.852 -9.57 -15.109 1 98 74 SER B CA 1
ATOM 2632 C C . SER B 1 74 ? 14.75 -9.867 -16.609 1 98 74 SER B C 1
ATOM 2634 O O . SER B 1 74 ? 14.438 -8.977 -17.406 1 98 74 SER B O 1
ATOM 2636 N N . SER B 1 75 ? 15.086 -11.039 -16.922 1 98.31 75 SER B N 1
ATOM 2637 C CA . SER B 1 75 ? 15.008 -11.531 -18.281 1 98.31 75 SER B CA 1
ATOM 2638 C C . SER B 1 75 ? 14.656 -13.016 -18.328 1 98.31 75 SER B C 1
ATOM 2640 O O . SER B 1 75 ? 15.359 -13.844 -17.734 1 98.31 75 SER B O 1
ATOM 2642 N N . LEU B 1 76 ? 13.562 -13.297 -18.891 1 98.56 76 LEU B N 1
ATOM 2643 C CA . LEU B 1 76 ? 13.125 -14.672 -19.125 1 98.56 76 LEU B CA 1
ATOM 2644 C C . LEU B 1 76 ? 13.062 -14.969 -20.609 1 98.56 76 LEU B C 1
ATOM 2646 O O . LEU B 1 76 ? 12.328 -14.312 -21.359 1 98.56 76 LEU B O 1
ATOM 2650 N N . LYS B 1 77 ? 13.82 -15.945 -21.016 1 97.62 77 LYS B N 1
ATOM 2651 C CA . LYS B 1 77 ? 13.93 -16.328 -22.422 1 97.62 77 LYS B CA 1
ATOM 2652 C C . LYS B 1 77 ? 14.062 -17.844 -22.562 1 97.62 77 LYS B C 1
ATOM 2654 O O . LYS B 1 77 ? 14.25 -18.562 -21.578 1 97.62 77 LYS B O 1
ATOM 2659 N N . GLY B 1 78 ? 13.906 -18.234 -23.812 1 96.19 78 GLY B N 1
ATOM 2660 C CA . GLY B 1 78 ? 14.18 -19.625 -24.141 1 96.19 78 GLY B CA 1
ATOM 2661 C C . GLY B 1 78 ? 12.969 -20.531 -23.969 1 96.19 78 GLY B C 1
ATOM 2662 O O . GLY B 1 78 ? 11.875 -20.062 -23.656 1 96.19 78 GLY B O 1
ATOM 2663 N N . GLY B 1 79 ? 13.203 -21.781 -24.234 1 96.38 79 GLY B N 1
ATOM 2664 C CA . GLY B 1 79 ? 12.133 -22.766 -24.172 1 96.38 79 GLY B CA 1
ATOM 2665 C C . GLY B 1 79 ? 11 -22.469 -25.141 1 96.38 79 GLY B C 1
ATOM 2666 O O . GLY B 1 79 ? 11.234 -22.297 -26.344 1 96.38 79 GLY B O 1
ATOM 2667 N N . PRO B 1 80 ? 9.812 -22.406 -24.547 1 97.25 80 PRO B N 1
ATOM 2668 C CA . PRO B 1 80 ? 8.656 -22.172 -25.422 1 97.25 80 PRO B CA 1
ATOM 2669 C C . PRO B 1 80 ? 8.484 -20.703 -25.797 1 97.25 80 PRO B C 1
ATOM 2671 O O . PRO B 1 80 ? 7.574 -20.359 -26.562 1 97.25 80 PRO B O 1
ATOM 2674 N N . LEU B 1 81 ? 9.312 -19.797 -25.297 1 97.56 81 LEU B N 1
ATOM 2675 C CA . LEU B 1 81 ? 9.109 -18.359 -25.453 1 97.56 81 LEU B CA 1
ATOM 2676 C C . LEU B 1 81 ? 9.773 -17.844 -26.719 1 97.56 81 LEU B C 1
ATOM 2678 O O . LEU B 1 81 ? 9.602 -16.688 -27.078 1 97.56 81 LEU B O 1
ATOM 2682 N N . GLY B 1 82 ? 10.531 -18.703 -27.359 1 90.81 82 GLY B N 1
ATOM 2683 C CA . GLY B 1 82 ? 11.188 -18.312 -28.594 1 90.81 82 GLY B CA 1
ATOM 2684 C C . GLY B 1 82 ? 12.211 -17.203 -28.406 1 90.81 82 GLY B C 1
ATOM 2685 O O . GLY B 1 82 ? 13.094 -17.297 -27.547 1 90.81 82 GLY B O 1
ATOM 2686 N N . THR B 1 83 ? 12.016 -16.125 -29.234 1 92.75 83 THR B N 1
ATOM 2687 C CA . THR B 1 83 ? 12.984 -15.031 -29.219 1 92.75 83 THR B CA 1
ATOM 2688 C C . THR B 1 83 ? 12.477 -13.883 -28.344 1 92.75 83 THR B C 1
ATOM 2690 O O . THR B 1 83 ? 13.164 -12.875 -28.172 1 92.75 83 THR B O 1
ATOM 2693 N N . ASP B 1 84 ? 11.312 -14.062 -27.797 1 97.5 84 ASP B N 1
ATOM 2694 C CA . ASP B 1 84 ? 10.742 -13 -26.984 1 97.5 84 ASP B CA 1
ATOM 2695 C C . ASP B 1 84 ? 11.391 -12.953 -25.594 1 97.5 84 ASP B C 1
ATOM 2697 O O . ASP B 1 84 ? 11.875 -13.969 -25.109 1 97.5 84 ASP B O 1
ATOM 2701 N N . GLU B 1 85 ? 11.43 -11.789 -25.125 1 98.56 85 GLU B N 1
ATOM 2702 C CA . GLU B 1 85 ? 11.93 -11.562 -23.766 1 98.56 85 GLU B CA 1
ATOM 2703 C C . GLU B 1 85 ? 10.805 -11.125 -22.828 1 98.56 85 GLU B C 1
ATOM 2705 O O . GLU B 1 85 ? 10.031 -10.227 -23.156 1 98.56 85 GLU B O 1
ATOM 2710 N N . TYR B 1 86 ? 10.742 -11.789 -21.734 1 98.75 86 TYR B N 1
ATOM 2711 C CA . TYR B 1 86 ? 9.75 -11.469 -20.719 1 98.75 86 TYR B CA 1
ATOM 2712 C C . TYR B 1 86 ? 10.406 -10.906 -19.469 1 98.75 86 TYR B C 1
ATOM 2714 O O . TYR B 1 86 ? 11.57 -11.211 -19.172 1 98.75 86 TYR B O 1
ATOM 2722 N N . VAL B 1 87 ? 9.633 -10.062 -18.719 1 98.75 87 VAL B N 1
ATOM 2723 C CA . VAL B 1 87 ? 10.164 -9.469 -17.5 1 98.75 87 VAL B CA 1
ATOM 2724 C C . VAL B 1 87 ? 9.219 -9.734 -16.328 1 98.75 87 VAL B C 1
ATOM 2726 O O . VAL B 1 87 ? 7.996 -9.734 -16.516 1 98.75 87 VAL B O 1
ATOM 2729 N N . LEU B 1 88 ? 9.828 -9.93 -15.203 1 98.81 88 LEU B N 1
ATOM 2730 C CA . LEU B 1 88 ? 9.086 -10.289 -14.008 1 98.81 88 LEU B CA 1
ATOM 2731 C C . LEU B 1 88 ? 8.234 -9.125 -13.523 1 98.81 88 LEU B C 1
ATOM 2733 O O . LEU B 1 88 ? 8.727 -8 -13.391 1 98.81 88 LEU B O 1
ATOM 2737 N N . GLU B 1 89 ? 6.992 -9.391 -13.258 1 98.69 89 GLU B N 1
ATOM 2738 C CA . GLU B 1 89 ? 6.055 -8.375 -12.797 1 98.69 89 GLU B CA 1
ATOM 2739 C C . GLU B 1 89 ? 5.727 -8.555 -11.312 1 98.69 89 GLU B C 1
ATOM 2741 O O . GLU B 1 89 ? 5.645 -7.578 -10.57 1 98.69 89 GLU B O 1
ATOM 2746 N N . GLN B 1 90 ? 5.488 -9.734 -10.898 1 98.75 90 GLN B N 1
ATOM 2747 C CA . GLN B 1 90 ? 5.039 -10.078 -9.555 1 98.75 90 GLN B CA 1
ATOM 2748 C C . GLN B 1 90 ? 5.168 -11.57 -9.297 1 98.75 90 GLN B C 1
ATOM 2750 O O . GLN B 1 90 ? 5.414 -12.352 -10.227 1 98.75 90 GLN B O 1
ATOM 2755 N N . PHE B 1 91 ? 5.035 -11.969 -8.055 1 98.75 91 PHE B N 1
ATOM 2756 C CA . PHE B 1 91 ? 4.855 -13.383 -7.742 1 98.75 91 PHE B CA 1
ATOM 2757 C C . PHE B 1 91 ? 3.896 -13.562 -6.57 1 98.75 91 PHE B C 1
ATOM 2759 O O . PHE B 1 91 ? 3.701 -12.641 -5.777 1 98.75 91 PHE B O 1
ATOM 2766 N N . HIS B 1 92 ? 3.23 -14.664 -6.531 1 98.88 92 HIS B N 1
ATOM 2767 C CA . HIS B 1 92 ? 2.219 -15.023 -5.547 1 98.88 92 HIS B CA 1
ATOM 2768 C C . HIS B 1 92 ? 2.096 -16.547 -5.414 1 98.88 92 HIS B C 1
ATOM 2770 O O . HIS B 1 92 ? 2.746 -17.281 -6.148 1 98.88 92 HIS B O 1
ATOM 2776 N N . CYS B 1 93 ? 1.239 -16.922 -4.445 1 98.81 93 CYS B N 1
ATOM 2777 C CA . CYS B 1 93 ? 1.147 -18.359 -4.16 1 98.81 93 CYS B CA 1
ATOM 2778 C C . CYS B 1 93 ? -0.306 -18.781 -4.004 1 98.81 93 CYS B C 1
ATOM 2780 O O . CYS B 1 93 ? -1.168 -17.969 -3.672 1 98.81 93 CYS B O 1
ATOM 2782 N N . HIS B 1 94 ? -0.544 -19.938 -4.348 1 98.88 94 HIS B N 1
ATOM 2783 C CA . HIS B 1 94 ? -1.777 -20.656 -4.043 1 98.88 94 HIS B CA 1
ATOM 2784 C C . HIS B 1 94 ? -1.52 -21.812 -3.09 1 98.88 94 HIS B C 1
ATOM 2786 O O . HIS B 1 94 ? -0.488 -22.484 -3.186 1 98.88 94 HIS B O 1
ATOM 2792 N N . TRP B 1 95 ? -2.492 -22.062 -2.15 1 98.88 95 TRP B N 1
ATOM 2793 C CA . TRP B 1 95 ? -2.252 -23.109 -1.149 1 98.88 95 TRP B CA 1
ATOM 2794 C C . TRP B 1 95 ? -3.566 -23.703 -0.659 1 98.88 95 TRP B C 1
ATOM 2796 O O . TRP B 1 95 ? -4.641 -23.156 -0.926 1 98.88 95 TRP B O 1
ATOM 2806 N N . GLY B 1 96 ? -3.436 -24.875 -0.11 1 98.38 96 GLY B N 1
ATOM 2807 C CA . GLY B 1 96 ? -4.602 -25.562 0.431 1 98.38 96 GLY B CA 1
ATOM 2808 C C . GLY B 1 96 ? -4.59 -25.641 1.945 1 98.38 96 GLY B C 1
ATOM 2809 O O . GLY B 1 96 ? -3.629 -25.234 2.59 1 98.38 96 GLY B O 1
ATOM 2810 N N . LYS B 1 97 ? -5.625 -26.141 2.486 1 97.62 97 LYS B N 1
ATOM 2811 C CA . LYS B 1 97 ? -5.824 -26.297 3.924 1 97.62 97 LYS B CA 1
ATOM 2812 C C . LYS B 1 97 ? -4.863 -27.344 4.496 1 97.62 97 LYS B C 1
ATOM 2814 O O . LYS B 1 97 ? -4.441 -27.234 5.652 1 97.62 97 LYS B O 1
ATOM 2819 N N . THR B 1 98 ? -4.59 -28.312 3.691 1 98 98 THR B N 1
ATOM 2820 C CA . THR B 1 98 ? -3.721 -29.406 4.102 1 98 98 THR B CA 1
ATOM 2821 C C . THR B 1 98 ? -2.527 -29.531 3.16 1 98 98 THR B C 1
ATOM 2823 O O . THR B 1 98 ? -2.432 -28.797 2.17 1 98 98 THR B O 1
ATOM 2826 N N . ASN B 1 99 ? -1.644 -30.438 3.527 1 98.38 99 ASN B N 1
ATOM 2827 C CA . ASN B 1 99 ? -0.383 -30.531 2.799 1 98.38 99 ASN B CA 1
ATOM 2828 C C . ASN B 1 99 ? -0.536 -31.359 1.52 1 98.38 99 ASN B C 1
ATOM 2830 O O . ASN B 1 99 ? 0.374 -31.391 0.689 1 98.38 99 ASN B O 1
ATOM 2834 N N . ASP B 1 100 ? -1.682 -31.984 1.273 1 96.88 100 ASP B N 1
ATOM 2835 C CA . ASP B 1 100 ? -1.879 -32.844 0.116 1 96.88 100 ASP B CA 1
ATOM 2836 C C . ASP B 1 100 ? -2.785 -32.188 -0.918 1 96.88 100 ASP B C 1
ATOM 2838 O O . ASP B 1 100 ? -3.18 -32.812 -1.901 1 96.88 100 ASP B O 1
ATOM 2842 N N . LYS B 1 101 ? -3.141 -30.984 -0.675 1 97.25 101 LYS B N 1
ATOM 2843 C CA . LYS B 1 101 ? -3.922 -30.188 -1.626 1 97.25 101 LYS B CA 1
ATOM 2844 C C . LYS B 1 101 ? -3.533 -28.719 -1.573 1 97.25 101 LYS B C 1
ATOM 2846 O O . LYS B 1 101 ? -3.168 -28.203 -0.514 1 97.25 101 LYS B O 1
ATOM 2851 N N . GLY B 1 102 ? -3.693 -28.125 -2.717 1 98.12 102 GLY B N 1
ATOM 2852 C CA . GLY B 1 102 ? -3.465 -26.688 -2.707 1 98.12 102 GLY B CA 1
ATOM 2853 C C . GLY B 1 102 ? -2.799 -26.172 -3.973 1 98.12 102 GLY B C 1
ATOM 2854 O O . GLY B 1 102 ? -2.996 -25.031 -4.367 1 98.12 102 GLY B O 1
ATOM 2855 N N . SER B 1 103 ? -1.9 -26.984 -4.523 1 98.69 103 SER B N 1
ATOM 2856 C CA . SER B 1 103 ? -1.392 -26.609 -5.836 1 98.69 103 SER B CA 1
ATOM 2857 C C . SER B 1 103 ? -2.518 -26.516 -6.863 1 98.69 103 SER B C 1
ATOM 2859 O O . SER B 1 103 ? -3.453 -27.328 -6.832 1 98.69 103 SER B O 1
ATOM 2861 N N . GLU B 1 104 ? -2.402 -25.531 -7.711 1 98.5 104 GLU B N 1
ATOM 2862 C CA . GLU B 1 104 ? -3.404 -25.406 -8.766 1 98.5 104 GLU B CA 1
ATOM 2863 C C . GLU B 1 104 ? -3.217 -26.484 -9.836 1 98.5 104 GLU B C 1
ATOM 2865 O O . GLU B 1 104 ? -4.117 -27.297 -10.07 1 98.5 104 GLU B O 1
ATOM 2870 N N . HIS B 1 105 ? -2.078 -26.562 -10.398 1 98.88 105 HIS B N 1
ATOM 2871 C CA . HIS B 1 105 ? -1.791 -27.672 -11.297 1 98.88 105 HIS B CA 1
ATOM 2872 C C . HIS B 1 105 ? -1.683 -28.984 -10.531 1 98.88 105 HIS B C 1
ATOM 2874 O O . HIS B 1 105 ? -1.305 -28.984 -9.352 1 98.88 105 HIS B O 1
ATOM 2880 N N . THR B 1 106 ? -2.049 -30.047 -11.188 1 98.56 106 THR B N 1
ATOM 2881 C CA . THR B 1 106 ? -1.808 -31.391 -10.68 1 98.56 106 THR B CA 1
ATOM 2882 C C . THR B 1 106 ? -1.007 -32.219 -11.688 1 98.56 106 THR B C 1
ATOM 2884 O O . THR B 1 106 ? -0.954 -31.859 -12.875 1 98.56 106 THR B O 1
ATOM 2887 N N . VAL B 1 107 ? -0.321 -33.188 -11.195 1 98.56 107 VAL B N 1
ATOM 2888 C CA . VAL B 1 107 ? 0.433 -34.125 -12.039 1 98.56 107 VAL B CA 1
ATOM 2889 C C . VAL B 1 107 ? -0.105 -35.531 -11.859 1 98.56 107 VAL B C 1
ATOM 2891 O O . VAL B 1 107 ? 0.063 -36.125 -10.797 1 98.56 107 VAL B O 1
ATOM 2894 N N . ASN B 1 108 ? -0.742 -36 -12.898 1 98.25 108 ASN B N 1
ATOM 2895 C CA . ASN B 1 108 ? -1.413 -37.312 -12.828 1 98.25 108 ASN B CA 1
ATOM 2896 C C . ASN B 1 108 ? -2.367 -37.375 -11.641 1 98.25 108 ASN B C 1
ATOM 2898 O O . ASN B 1 108 ? -2.375 -38.344 -10.898 1 98.25 108 ASN B O 1
ATOM 2902 N N . GLY B 1 109 ? -2.967 -36.281 -11.367 1 97.75 109 GLY B N 1
ATOM 2903 C CA . GLY B 1 109 ? -3.949 -36.219 -10.297 1 97.75 109 GLY B CA 1
ATOM 2904 C C . GLY B 1 109 ? -3.342 -35.875 -8.945 1 97.75 109 GLY B C 1
ATOM 2905 O O . GLY B 1 109 ? -4.062 -35.594 -7.992 1 97.75 109 GLY B O 1
ATOM 2906 N N . LYS B 1 110 ? -2.072 -35.906 -8.883 1 97.81 110 LYS B N 1
ATOM 2907 C CA . LYS B 1 110 ? -1.409 -35.625 -7.613 1 97.81 110 LYS B CA 1
ATOM 2908 C C . LYS B 1 110 ? -1.357 -34.125 -7.359 1 97.81 110 LYS B C 1
ATOM 2910 O O . LYS B 1 110 ? -0.97 -33.344 -8.242 1 97.81 110 LYS B O 1
ATOM 2915 N N . CYS B 1 111 ? -1.733 -33.75 -6.148 1 97.62 111 CYS B N 1
ATOM 2916 C CA . CYS B 1 111 ? -1.688 -32.375 -5.699 1 97.62 111 CYS B CA 1
ATOM 2917 C C . CYS B 1 111 ? -0.485 -32.125 -4.797 1 97.62 111 CYS B C 1
ATOM 2919 O O . CYS B 1 111 ? 0.074 -33.062 -4.234 1 97.62 111 CYS B O 1
ATOM 2921 N N . TYR B 1 112 ? -0.103 -30.938 -4.641 1 98.5 112 TYR B N 1
ATOM 2922 C CA . TYR B 1 112 ? 0.906 -30.469 -3.695 1 98.5 112 TYR B CA 1
ATOM 2923 C C . TYR B 1 112 ? 0.311 -29.469 -2.711 1 98.5 112 TYR B C 1
ATOM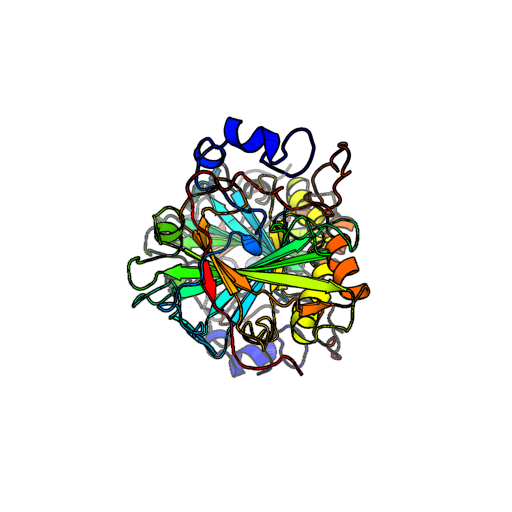 2925 O O . TYR B 1 112 ? -0.824 -29.016 -2.885 1 98.5 112 TYR B O 1
ATOM 2933 N N . ALA B 1 113 ? 1.105 -29.125 -1.662 1 98.81 113 ALA B N 1
ATOM 2934 C CA . ALA B 1 113 ? 0.604 -28.266 -0.598 1 98.81 113 ALA B CA 1
ATOM 2935 C C . ALA B 1 113 ? 0.315 -26.859 -1.121 1 98.81 113 ALA B C 1
ATOM 2937 O O . ALA B 1 113 ? -0.606 -26.188 -0.646 1 98.81 113 ALA B O 1
ATOM 2938 N N . ALA B 1 114 ? 1.095 -26.438 -2.062 1 98.88 114 ALA B N 1
ATOM 2939 C CA . ALA B 1 114 ? 0.978 -25.094 -2.619 1 98.88 114 ALA B CA 1
ATOM 2940 C C . ALA B 1 114 ? 1.654 -25 -3.984 1 98.88 114 ALA B C 1
ATOM 2942 O O . ALA B 1 114 ? 2.279 -25.969 -4.438 1 98.88 114 ALA B O 1
ATOM 2943 N N . GLU B 1 115 ? 1.429 -23.922 -4.648 1 98.94 115 GLU B N 1
ATOM 2944 C CA . GLU B 1 115 ? 2.045 -23.609 -5.934 1 98.94 115 GLU B CA 1
ATOM 2945 C C . GLU B 1 115 ? 2.414 -22.141 -6.023 1 98.94 115 GLU B C 1
ATOM 2947 O O . GLU B 1 115 ? 1.565 -21.266 -5.82 1 98.94 115 GLU B O 1
ATOM 2952 N N . LEU B 1 116 ? 3.711 -21.875 -6.25 1 98.94 116 LEU B N 1
ATOM 2953 C CA . LEU B 1 116 ? 4.238 -20.531 -6.402 1 98.94 116 LEU B CA 1
ATOM 2954 C C . LEU B 1 116 ? 4.254 -20.109 -7.871 1 98.94 116 LEU B C 1
ATOM 2956 O O . LEU B 1 116 ? 4.641 -20.891 -8.734 1 98.94 116 LEU B O 1
ATOM 2960 N N . HIS B 1 117 ? 3.773 -18.891 -8.141 1 98.94 117 HIS B N 1
ATOM 2961 C CA . HIS B 1 117 ? 3.75 -18.359 -9.492 1 98.94 117 HIS B CA 1
ATOM 2962 C C . HIS B 1 117 ? 4.652 -17.141 -9.617 1 98.94 117 HIS B C 1
ATOM 2964 O O . HIS B 1 117 ? 4.492 -16.156 -8.867 1 98.94 117 HIS B O 1
ATOM 2970 N N . LEU B 1 118 ? 5.66 -17.172 -10.484 1 98.94 118 LEU B N 1
ATOM 2971 C CA . LEU B 1 118 ? 6.348 -15.992 -10.977 1 98.94 118 LEU B CA 1
ATOM 2972 C C . LEU B 1 118 ? 5.73 -15.5 -12.281 1 98.94 118 LEU B C 1
ATOM 2974 O O . LEU B 1 118 ? 5.789 -16.188 -13.297 1 98.94 118 LEU B O 1
ATOM 2978 N N . VAL B 1 119 ? 5.184 -14.328 -12.297 1 98.94 119 VAL B N 1
ATOM 2979 C CA . VAL B 1 119 ? 4.438 -13.812 -13.438 1 98.94 119 VAL B CA 1
ATOM 2980 C C . VAL B 1 119 ? 5.301 -12.828 -14.227 1 98.94 119 VAL B C 1
ATOM 2982 O O . VAL B 1 119 ? 5.73 -11.805 -13.688 1 98.94 119 VAL B O 1
ATOM 2985 N N . HIS B 1 120 ? 5.523 -13.141 -15.516 1 98.94 120 HIS B N 1
ATOM 2986 C CA . HIS B 1 120 ? 6.301 -12.297 -16.422 1 98.94 120 HIS B CA 1
ATOM 2987 C C . HIS B 1 120 ? 5.441 -11.781 -17.562 1 98.94 120 HIS B C 1
ATOM 2989 O O . HIS B 1 120 ? 4.48 -12.43 -17.969 1 98.94 120 HIS B O 1
ATOM 2995 N N . TRP B 1 121 ? 5.789 -10.617 -18.062 1 98.81 121 TRP B N 1
ATOM 2996 C CA . TRP B 1 121 ? 5.066 -10.117 -19.219 1 98.81 121 TRP B CA 1
ATOM 2997 C C . TRP B 1 121 ? 6.016 -9.875 -20.391 1 98.81 121 TRP B C 1
ATOM 2999 O O . TRP B 1 121 ? 7.211 -9.633 -20.188 1 98.81 121 TRP B O 1
ATOM 3009 N N . ASN B 1 122 ? 5.547 -10 -21.562 1 98.81 122 ASN B N 1
ATOM 3010 C CA . ASN B 1 122 ? 6.301 -9.938 -22.797 1 98.81 122 ASN B CA 1
ATOM 3011 C C . ASN B 1 122 ? 6.68 -8.5 -23.156 1 98.81 122 ASN B C 1
ATOM 3013 O O . ASN B 1 122 ? 5.898 -7.785 -23.781 1 98.81 122 ASN B O 1
ATOM 3017 N N . LYS B 1 123 ? 7.867 -8.172 -22.859 1 98.38 123 LYS B N 1
ATOM 3018 C CA . LYS B 1 123 ? 8.297 -6.793 -23.094 1 98.38 123 LYS B CA 1
ATOM 3019 C C . LYS B 1 123 ? 8.711 -6.59 -24.547 1 98.38 123 LYS B C 1
ATOM 3021 O O . LYS B 1 123 ? 8.891 -5.453 -25 1 98.38 123 LYS B O 1
ATOM 3026 N N . SER B 1 124 ? 8.93 -7.703 -25.25 1 98.38 124 SER B N 1
ATOM 3027 C CA . SER B 1 124 ? 9.297 -7.617 -26.656 1 98.38 124 SER B CA 1
ATOM 3028 C C . SER B 1 124 ? 8.109 -7.164 -27.516 1 98.38 124 SER B C 1
ATOM 3030 O O . SER B 1 124 ? 8.289 -6.531 -28.547 1 98.38 124 SER B O 1
ATOM 3032 N N . LYS B 1 125 ? 6.953 -7.477 -27.078 1 97.94 125 LYS B N 1
ATOM 3033 C CA . LYS B 1 125 ? 5.793 -7.27 -27.953 1 97.94 125 LYS B CA 1
ATOM 3034 C C . LYS B 1 125 ? 4.875 -6.184 -27.391 1 97.94 125 LYS B C 1
ATOM 3036 O O . LYS B 1 125 ? 4.062 -5.613 -28.109 1 97.94 125 LYS B O 1
ATOM 3041 N N . PHE B 1 126 ? 4.957 -5.938 -26.156 1 98.19 126 PHE B N 1
ATOM 3042 C CA . PHE B 1 126 ? 4.02 -5.016 -25.516 1 98.19 126 PHE B CA 1
ATOM 3043 C C . PHE B 1 126 ? 4.762 -3.943 -24.734 1 98.19 126 PHE B C 1
ATOM 3045 O O . PHE B 1 126 ? 5.934 -4.113 -24.391 1 98.19 126 PHE B O 1
ATOM 3052 N N . SER B 1 127 ? 3.994 -2.854 -24.344 1 97.5 127 SER B N 1
ATOM 3053 C CA . SER B 1 127 ? 4.621 -1.706 -23.688 1 97.5 127 SER B CA 1
ATOM 3054 C C . SER B 1 127 ? 4.352 -1.708 -22.188 1 97.5 127 SER B C 1
ATOM 3056 O O . SER B 1 127 ? 4.969 -0.945 -21.453 1 97.5 127 SER B O 1
ATOM 3058 N N . SER B 1 128 ? 3.428 -2.555 -21.781 1 97.19 128 SER B N 1
ATOM 3059 C CA . SER B 1 128 ? 3.086 -2.607 -20.375 1 97.19 128 SER B CA 1
ATOM 3060 C C . SER B 1 128 ? 2.496 -3.963 -20 1 97.19 128 SER B C 1
ATOM 3062 O O . SER B 1 128 ? 2.023 -4.703 -20.859 1 97.19 128 SER B O 1
ATOM 3064 N N . PHE B 1 129 ? 2.555 -4.203 -18.75 1 97.69 129 PHE B N 1
ATOM 3065 C CA . PHE B 1 129 ? 1.926 -5.402 -18.203 1 97.69 129 PHE B CA 1
ATOM 3066 C C . PHE B 1 129 ? 0.438 -5.43 -18.547 1 97.69 129 PHE B C 1
ATOM 3068 O O . PHE B 1 129 ? -0.102 -6.477 -18.906 1 97.69 129 PHE B O 1
ATOM 3075 N N . ALA B 1 130 ? -0.203 -4.363 -18.344 1 96.62 130 ALA B N 1
ATOM 3076 C CA . ALA B 1 130 ? -1.647 -4.281 -18.547 1 96.62 130 ALA B CA 1
ATOM 3077 C C . ALA B 1 130 ? -2.023 -4.672 -19.984 1 96.62 130 ALA B C 1
ATOM 3079 O O . ALA B 1 130 ? -2.969 -5.434 -20.188 1 96.62 130 ALA B O 1
ATOM 3080 N N . GLU B 1 131 ? -1.288 -4.176 -20.906 1 97.5 131 GLU B N 1
ATOM 3081 C CA . GLU B 1 131 ? -1.533 -4.523 -22.297 1 97.5 131 GLU B CA 1
ATOM 3082 C C . GLU B 1 131 ? -1.247 -6 -22.562 1 97.5 131 GLU B C 1
ATOM 3084 O O . GLU B 1 131 ? -2.023 -6.68 -23.234 1 97.5 131 GLU B O 1
ATOM 3089 N N . ALA B 1 132 ? -0.208 -6.5 -21.984 1 98.56 132 ALA B N 1
ATOM 3090 C CA . ALA B 1 132 ? 0.217 -7.883 -22.203 1 98.56 132 ALA B CA 1
ATOM 3091 C C . ALA B 1 132 ? -0.784 -8.859 -21.594 1 98.56 132 ALA B C 1
ATOM 3093 O O . ALA B 1 132 ? -1.091 -9.898 -22.188 1 98.56 132 ALA B O 1
ATOM 3094 N N . ALA B 1 133 ? -1.335 -8.508 -20.469 1 97.94 133 ALA B N 1
ATOM 3095 C CA . ALA B 1 133 ? -2.143 -9.422 -19.656 1 97.94 133 ALA B CA 1
ATOM 3096 C C . ALA B 1 133 ? -3.385 -9.875 -20.422 1 97.94 133 ALA B C 1
ATOM 3098 O O . ALA B 1 133 ? -3.867 -10.992 -20.234 1 97.94 133 ALA B O 1
ATOM 3099 N N . SER B 1 134 ? -3.865 -9.047 -21.281 1 96.81 134 SER B N 1
ATOM 3100 C CA . SER B 1 134 ? -5.102 -9.383 -21.984 1 96.81 134 SER B CA 1
ATOM 3101 C C . SER B 1 134 ? -4.82 -9.82 -23.422 1 96.81 134 SER B C 1
ATOM 3103 O O . SER B 1 134 ? -5.742 -9.938 -24.234 1 96.81 134 SER B O 1
ATOM 3105 N N . SER B 1 135 ? -3.58 -10.078 -23.734 1 97.5 135 SER B N 1
ATOM 3106 C CA . SER B 1 135 ? -3.215 -10.375 -25.109 1 97.5 135 SER B CA 1
ATOM 3107 C C . SER B 1 135 ? -2.588 -11.766 -25.234 1 97.5 135 SER B C 1
ATOM 3109 O O . SER B 1 135 ? -1.836 -12.188 -24.344 1 97.5 135 SER B O 1
ATOM 3111 N N . ASP B 1 136 ? -2.865 -12.398 -26.328 1 94.56 136 ASP B N 1
ATOM 3112 C CA . ASP B 1 136 ? -2.271 -13.711 -26.594 1 94.56 136 ASP B CA 1
ATOM 3113 C C . ASP B 1 136 ? -0.747 -13.633 -26.562 1 94.56 136 ASP B C 1
ATOM 3115 O O . ASP B 1 136 ? -0.152 -12.758 -27.203 1 94.56 136 ASP B O 1
ATOM 3119 N N . GLY B 1 137 ? -0.206 -14.508 -25.797 1 94.38 137 GLY B N 1
ATOM 3120 C CA . GLY B 1 137 ? 1.243 -14.539 -25.688 1 94.38 137 GLY B CA 1
ATOM 3121 C C . GLY B 1 137 ? 1.798 -13.422 -24.812 1 94.38 137 GLY B C 1
ATOM 3122 O O . GLY B 1 137 ? 3.002 -13.164 -24.828 1 94.38 137 GLY B O 1
ATOM 3123 N N . GLY B 1 138 ? 0.945 -12.758 -24.094 1 98.5 138 GLY B N 1
ATOM 3124 C CA . GLY B 1 138 ? 1.353 -11.594 -23.328 1 98.5 138 GLY B CA 1
ATOM 3125 C C . GLY B 1 138 ? 2.061 -11.953 -22.031 1 98.5 138 GLY B C 1
ATOM 3126 O O . GLY B 1 138 ? 2.871 -11.172 -21.531 1 98.5 138 GLY B O 1
ATOM 3127 N N . LEU B 1 139 ? 1.802 -13.141 -21.516 1 98.88 139 LEU B N 1
ATOM 3128 C CA . LEU B 1 139 ? 2.363 -13.492 -20.219 1 98.88 139 LEU B CA 1
ATOM 3129 C C . LEU B 1 139 ? 3.08 -14.836 -20.297 1 98.88 139 LEU B C 1
ATOM 3131 O O . LEU B 1 139 ? 2.75 -15.68 -21.125 1 98.88 139 LEU B O 1
ATOM 3135 N N . ALA B 1 140 ? 4.059 -14.977 -19.484 1 98.94 140 ALA B N 1
ATOM 3136 C CA . ALA B 1 140 ? 4.676 -16.25 -19.125 1 98.94 140 ALA B CA 1
ATOM 3137 C C . ALA B 1 140 ? 4.707 -16.438 -17.609 1 98.94 140 ALA B C 1
ATOM 3139 O O . ALA B 1 140 ? 5.172 -15.562 -16.875 1 98.94 140 ALA B O 1
ATOM 3140 N N . VAL B 1 141 ? 4.242 -17.562 -17.156 1 98.94 141 VAL B N 1
ATOM 3141 C CA . VAL B 1 141 ? 4.211 -17.812 -15.719 1 98.94 141 VAL B CA 1
ATOM 3142 C C . VAL B 1 141 ? 5.02 -19.078 -15.391 1 98.94 141 VAL B C 1
ATOM 3144 O O . VAL B 1 141 ? 4.797 -20.125 -15.984 1 98.94 141 VAL B O 1
ATOM 3147 N N . LEU B 1 142 ? 5.996 -18.891 -14.539 1 98.94 142 LEU B N 1
ATOM 3148 C CA . LEU B 1 142 ? 6.684 -20.031 -13.953 1 98.94 142 LEU B CA 1
ATOM 3149 C C . LEU B 1 142 ? 5.918 -20.562 -12.75 1 98.94 142 LEU B C 1
ATOM 3151 O O . LEU B 1 142 ? 5.645 -19.828 -11.797 1 98.94 142 LEU B O 1
ATOM 3155 N N . GLY B 1 143 ? 5.559 -21.812 -12.828 1 98.88 143 GLY B N 1
ATOM 3156 C CA . GLY B 1 143 ? 4.902 -22.469 -11.703 1 98.88 143 GLY B CA 1
ATOM 3157 C C . GLY B 1 143 ? 5.793 -23.469 -10.992 1 98.88 143 GLY B C 1
ATOM 3158 O O . GLY B 1 143 ? 6.379 -24.344 -11.625 1 98.88 143 GLY B O 1
ATOM 3159 N N . MET B 1 144 ? 5.93 -23.328 -9.688 1 98.88 144 MET B N 1
ATOM 3160 C CA . MET B 1 144 ? 6.672 -24.266 -8.852 1 98.88 144 MET B CA 1
ATOM 3161 C C . MET B 1 144 ? 5.762 -24.906 -7.809 1 98.88 144 MET B C 1
ATOM 3163 O O . MET B 1 144 ? 5.07 -24.188 -7.074 1 98.88 144 MET B O 1
ATOM 3167 N N . PHE B 1 145 ? 5.844 -26.188 -7.73 1 98.81 145 PHE B N 1
ATOM 3168 C CA . PHE B 1 145 ? 5.133 -26.891 -6.672 1 98.81 145 PHE B CA 1
ATOM 3169 C C . PHE B 1 145 ? 5.871 -26.766 -5.344 1 98.81 145 PHE B C 1
ATOM 3171 O O . PHE B 1 145 ? 7.102 -26.812 -5.305 1 98.81 145 PHE B O 1
ATOM 3178 N N . LEU B 1 146 ? 5.086 -26.578 -4.27 1 98.81 146 LEU B N 1
ATOM 3179 C CA . LEU B 1 146 ? 5.645 -26.562 -2.92 1 98.81 146 LEU B CA 1
ATOM 3180 C C . LEU B 1 146 ? 5.254 -27.828 -2.16 1 98.81 146 LEU B C 1
ATOM 3182 O O . LEU B 1 146 ? 4.07 -28.172 -2.08 1 98.81 146 LEU B O 1
ATOM 3186 N N . GLU B 1 147 ? 6.215 -28.484 -1.683 1 98.56 147 GLU B N 1
ATOM 3187 C CA . GLU B 1 147 ? 6.027 -29.656 -0.828 1 98.56 147 GLU B CA 1
ATOM 3188 C C . GLU B 1 147 ? 6.59 -29.406 0.57 1 98.56 147 GLU B C 1
ATOM 3190 O O . GLU B 1 147 ? 7.645 -28.781 0.721 1 98.56 147 GLU B O 1
ATOM 3195 N N . VAL B 1 148 ? 5.879 -29.922 1.615 1 98.69 148 VAL B N 1
ATOM 3196 C CA . VAL B 1 148 ? 6.312 -29.688 2.988 1 98.69 148 VAL B CA 1
ATOM 3197 C C . VAL B 1 148 ? 7.562 -30.5 3.291 1 98.69 148 VAL B C 1
ATOM 3199 O O . VAL B 1 148 ? 7.602 -31.703 3.021 1 98.69 148 VAL B O 1
ATOM 3202 N N . GLY B 1 149 ? 8.562 -29.906 3.727 1 98.44 149 GLY B N 1
ATOM 3203 C CA . GLY B 1 149 ? 9.859 -30.453 4.09 1 98.44 149 GLY B CA 1
ATOM 3204 C C . GLY B 1 149 ? 10.75 -29.438 4.797 1 98.44 149 GLY B C 1
ATOM 3205 O O . GLY B 1 149 ? 10.375 -28.906 5.844 1 98.44 149 GLY B O 1
ATOM 3206 N N . SER B 1 150 ? 11.938 -29.188 4.219 1 98.25 150 SER B N 1
ATOM 3207 C CA . SER B 1 150 ? 12.867 -28.234 4.812 1 98.25 150 SER B CA 1
ATOM 3208 C C . SER B 1 150 ? 12.43 -26.797 4.57 1 98.25 150 SER B C 1
ATOM 3210 O O . SER B 1 150 ? 11.781 -26.5 3.561 1 98.25 150 SER B O 1
ATOM 3212 N N . GLU B 1 151 ? 12.828 -25.969 5.516 1 98.5 151 GLU B N 1
ATOM 3213 C CA . GLU B 1 151 ? 12.547 -24.531 5.367 1 98.5 151 GLU B CA 1
ATOM 3214 C C . GLU B 1 151 ? 13.195 -23.984 4.102 1 98.5 151 GLU B C 1
ATOM 3216 O O . GLU B 1 151 ? 14.336 -24.312 3.781 1 98.5 151 GLU B O 1
ATOM 3221 N N . HIS B 1 152 ? 12.438 -23.219 3.412 1 98.5 152 HIS B N 1
ATOM 3222 C CA . HIS B 1 152 ? 12.977 -22.516 2.26 1 98.5 152 HIS B CA 1
ATOM 3223 C C . HIS B 1 152 ? 13.477 -21.125 2.652 1 98.5 152 HIS B C 1
ATOM 3225 O O . HIS B 1 152 ? 12.68 -20.234 2.934 1 98.5 152 HIS B O 1
ATOM 3231 N N . GLU B 1 153 ? 14.734 -20.859 2.57 1 98.06 153 GLU B N 1
ATOM 3232 C CA . GLU B 1 153 ? 15.359 -19.656 3.121 1 98.06 153 GLU B CA 1
ATOM 3233 C C . GLU B 1 153 ? 14.828 -18.406 2.439 1 98.06 153 GLU B C 1
ATOM 3235 O O . GLU B 1 153 ? 14.508 -17.422 3.109 1 98.06 153 GLU B O 1
ATOM 3240 N N . GLU B 1 154 ? 14.773 -18.422 1.151 1 97.94 154 GLU B N 1
ATOM 3241 C CA . GLU B 1 154 ? 14.344 -17.234 0.425 1 97.94 154 GLU B CA 1
ATOM 3242 C C . GLU B 1 154 ? 12.859 -16.953 0.666 1 97.94 154 GLU B C 1
ATOM 3244 O O . GLU B 1 154 ? 12.469 -15.797 0.856 1 97.94 154 GLU B O 1
ATOM 3249 N N . LEU B 1 155 ? 12.016 -17.969 0.729 1 98.25 155 LEU B N 1
ATOM 3250 C CA . LEU B 1 155 ? 10.586 -17.781 0.951 1 98.25 155 LEU B CA 1
ATOM 3251 C C . LEU B 1 155 ? 10.312 -17.297 2.371 1 98.25 155 LEU B C 1
ATOM 3253 O O . LEU B 1 155 ? 9.266 -16.703 2.641 1 98.25 155 LEU B O 1
ATOM 3257 N N . ASN B 1 156 ? 11.219 -17.578 3.266 1 98.06 156 ASN B N 1
ATOM 3258 C CA . ASN B 1 156 ? 11.07 -17.109 4.637 1 98.06 156 ASN B CA 1
ATOM 3259 C C . ASN B 1 156 ? 10.992 -15.586 4.707 1 98.06 156 ASN B C 1
ATOM 3261 O O . ASN B 1 156 ? 10.344 -15.039 5.598 1 98.06 156 ASN B O 1
ATOM 3265 N N . LYS B 1 157 ? 11.656 -14.938 3.752 1 97.69 157 LYS B N 1
ATOM 3266 C CA . LYS B 1 157 ? 11.625 -13.484 3.697 1 97.69 157 LYS B CA 1
ATOM 3267 C C . LYS B 1 157 ? 10.203 -12.977 3.447 1 97.69 157 LYS B C 1
ATOM 3269 O O . LYS B 1 157 ? 9.844 -11.883 3.885 1 97.69 157 LYS B O 1
ATOM 3274 N N . VAL B 1 158 ? 9.398 -13.75 2.793 1 98.25 158 VAL B N 1
ATOM 3275 C CA . VAL B 1 158 ? 7.984 -13.453 2.596 1 98.25 158 VAL B CA 1
ATOM 3276 C C . VAL B 1 158 ? 7.195 -13.836 3.846 1 98.25 158 VAL B C 1
ATOM 3278 O O . VAL B 1 158 ? 6.43 -13.023 4.375 1 98.25 158 VAL B O 1
ATOM 3281 N N . CYS B 1 159 ? 7.434 -15.008 4.359 1 98.44 159 CYS B N 1
ATOM 3282 C CA . CYS B 1 159 ? 6.648 -15.586 5.445 1 98.44 159 CYS B CA 1
ATOM 3283 C C . CYS B 1 159 ? 6.73 -14.719 6.695 1 98.44 159 CYS B C 1
ATOM 3285 O O . CYS B 1 159 ? 5.742 -14.562 7.414 1 98.44 159 CYS B O 1
ATOM 3287 N N . LYS B 1 160 ? 7.859 -14.148 6.945 1 97.06 160 LYS B N 1
ATOM 3288 C CA . LYS B 1 160 ? 8.039 -13.367 8.164 1 97.06 160 LYS B CA 1
ATOM 3289 C C . LYS B 1 160 ? 7.203 -12.094 8.125 1 97.06 160 LYS B C 1
ATOM 3291 O O . LYS B 1 160 ? 6.934 -11.492 9.172 1 97.06 160 LYS B O 1
ATOM 3296 N N . LEU B 1 161 ? 6.773 -11.664 6.949 1 98.5 161 LEU B N 1
ATOM 3297 C CA . LEU B 1 161 ? 6.008 -10.43 6.801 1 98.5 161 LEU B CA 1
ATOM 3298 C C . LEU B 1 161 ? 4.512 -10.711 6.852 1 98.5 161 LEU B C 1
ATOM 3300 O O . LEU B 1 161 ? 3.711 -9.797 7.07 1 98.5 161 LEU B O 1
ATOM 3304 N N . LEU B 1 162 ? 4.086 -11.984 6.691 1 98.69 162 LEU B N 1
ATOM 3305 C CA . LEU B 1 162 ? 2.682 -12.328 6.5 1 98.69 162 LEU B CA 1
ATOM 3306 C C . LEU B 1 162 ? 1.863 -11.977 7.738 1 98.69 162 LEU B C 1
ATOM 3308 O O . LEU B 1 162 ? 0.719 -11.531 7.625 1 98.69 162 LEU B O 1
ATOM 3312 N N . PRO B 1 163 ? 2.41 -12.102 9 1 98.12 163 PRO B N 1
ATOM 3313 C CA . PRO B 1 163 ? 1.632 -11.703 10.18 1 98.12 163 PRO B CA 1
ATOM 3314 C C . PRO B 1 163 ? 1.239 -10.227 10.156 1 98.12 163 PRO B C 1
ATOM 3316 O O . PRO B 1 163 ? 0.294 -9.828 10.836 1 98.12 163 PRO B O 1
ATOM 3319 N N . PHE B 1 164 ? 1.896 -9.414 9.367 1 98.44 164 PHE B N 1
ATOM 3320 C CA . PHE B 1 164 ? 1.666 -7.973 9.344 1 98.44 164 PHE B CA 1
ATOM 3321 C C . PHE B 1 164 ? 0.774 -7.578 8.172 1 98.44 164 PHE B C 1
ATOM 3323 O O . PHE B 1 164 ? 0.537 -6.395 7.938 1 98.44 164 PHE B O 1
ATOM 3330 N N . VAL B 1 165 ? 0.358 -8.555 7.383 1 98.69 165 VAL B N 1
ATOM 3331 C CA . VAL B 1 165 ? -0.617 -8.352 6.316 1 98.69 165 VAL B CA 1
ATOM 3332 C C . VAL B 1 165 ? -1.67 -9.461 6.359 1 98.69 165 VAL B C 1
ATOM 3334 O O . VAL B 1 165 ? -2.023 -10.031 5.324 1 98.69 165 VAL B O 1
ATOM 3337 N N . GLN B 1 166 ? -2.164 -9.781 7.488 1 98.31 166 GLN B N 1
ATOM 3338 C CA . GLN B 1 166 ? -3.053 -10.922 7.695 1 98.31 166 GLN B CA 1
ATOM 3339 C C . GLN B 1 166 ? -4.395 -10.703 7.008 1 98.31 166 GLN B C 1
ATOM 3341 O O . GLN B 1 166 ? -4.98 -11.641 6.461 1 98.31 166 GLN B O 1
ATOM 3346 N N . HIS B 1 167 ? -4.863 -9.492 6.996 1 98.62 167 HIS B N 1
ATOM 3347 C CA . HIS B 1 167 ? -6.203 -9.227 6.48 1 98.62 167 HIS B CA 1
ATOM 3348 C C . HIS B 1 167 ? -6.145 -8.656 5.062 1 98.62 167 HIS B C 1
ATOM 3350 O O . HIS B 1 167 ? -5.203 -7.945 4.715 1 98.62 167 HIS B O 1
ATOM 3356 N N . LYS B 1 168 ? -7.273 -8.992 4.371 1 98.38 168 LYS B N 1
ATOM 3357 C CA . LYS B 1 168 ? -7.461 -8.414 3.043 1 98.38 168 LYS B CA 1
ATOM 3358 C C . LYS B 1 168 ? -7.273 -6.898 3.07 1 98.38 168 LYS B C 1
ATOM 3360 O O . LYS B 1 168 ? -7.789 -6.219 3.961 1 98.38 168 LYS B O 1
ATOM 3365 N N . GLY B 1 169 ? -6.523 -6.395 2.08 1 98.5 169 GLY B N 1
ATOM 3366 C CA . GLY B 1 169 ? -6.355 -4.957 1.931 1 98.5 169 GLY B CA 1
ATOM 3367 C C . GLY B 1 169 ? -5.109 -4.426 2.609 1 98.5 169 GLY B C 1
ATOM 3368 O O . GLY B 1 169 ? -4.723 -3.275 2.396 1 98.5 169 GLY B O 1
ATOM 3369 N N . GLN B 1 170 ? -4.461 -5.184 3.451 1 98.81 170 GLN B N 1
ATOM 3370 C CA . GLN B 1 170 ? -3.219 -4.762 4.09 1 98.81 170 GLN B CA 1
ATOM 3371 C C . GLN B 1 170 ? -2.027 -4.953 3.156 1 98.81 170 GLN B C 1
ATOM 3373 O O . GLN B 1 170 ? -2.018 -5.875 2.334 1 98.81 170 GLN B O 1
ATOM 3378 N N . ALA B 1 171 ? -1.063 -4.172 3.283 1 98.88 171 ALA B N 1
ATOM 3379 C CA . ALA B 1 171 ? 0.225 -4.266 2.602 1 98.88 171 ALA B CA 1
ATOM 3380 C C . ALA B 1 171 ? 1.365 -3.84 3.521 1 98.88 171 ALA B C 1
ATOM 3382 O O . ALA B 1 171 ? 1.137 -3.178 4.535 1 98.88 171 ALA B O 1
ATOM 3383 N N . ILE B 1 172 ? 2.564 -4.242 3.184 1 98.88 172 ILE B N 1
ATOM 3384 C CA . ILE B 1 172 ? 3.748 -3.834 3.932 1 98.88 172 ILE B CA 1
ATOM 3385 C C . ILE B 1 172 ? 4.945 -3.732 2.988 1 98.88 172 ILE B C 1
ATOM 3387 O O . ILE B 1 172 ? 5.094 -4.547 2.076 1 98.88 172 ILE B O 1
ATOM 3391 N N . THR B 1 173 ? 5.742 -2.734 3.189 1 98.5 173 THR B N 1
ATOM 3392 C CA . THR B 1 173 ? 6.953 -2.584 2.389 1 98.5 173 THR B CA 1
ATOM 3393 C C . THR B 1 173 ? 7.934 -3.717 2.672 1 98.5 173 THR B C 1
ATOM 3395 O O . THR B 1 173 ? 8.016 -4.211 3.801 1 98.5 173 THR B O 1
ATOM 3398 N N . VAL B 1 174 ? 8.641 -4.109 1.665 1 98 174 VAL B N 1
ATOM 3399 C CA . VAL B 1 174 ? 9.664 -5.145 1.793 1 98 174 VAL B CA 1
ATOM 3400 C C . VAL B 1 174 ? 11.047 -4.504 1.845 1 98 174 VAL B C 1
ATOM 3402 O O . VAL B 1 174 ? 11.445 -3.799 0.915 1 98 174 VAL B O 1
ATOM 3405 N N . THR B 1 175 ? 11.781 -4.758 2.914 1 93.44 175 THR B N 1
ATOM 3406 C CA . THR B 1 175 ? 13.023 -4.035 3.145 1 93.44 175 THR B CA 1
ATOM 3407 C C . THR B 1 175 ? 14.219 -4.863 2.691 1 93.44 175 THR B C 1
ATOM 3409 O O . THR B 1 175 ? 15.305 -4.32 2.449 1 93.44 175 THR B O 1
ATOM 3412 N N . GLU B 1 176 ? 14.102 -6.105 2.547 1 92.69 176 GLU B N 1
ATOM 3413 C CA . GLU B 1 176 ? 15.195 -6.965 2.107 1 92.69 176 GLU B CA 1
ATOM 3414 C C . GLU B 1 176 ? 14.977 -7.453 0.68 1 92.69 176 GLU B C 1
ATOM 3416 O O . GLU B 1 176 ? 13.836 -7.68 0.264 1 92.69 176 GLU B O 1
ATOM 3421 N N . PRO B 1 177 ? 16.109 -7.602 -0.079 1 93.88 177 PRO B N 1
ATOM 3422 C CA . PRO B 1 177 ? 15.953 -8.156 -1.426 1 93.88 177 PRO B CA 1
ATOM 3423 C C . PRO B 1 177 ? 15.477 -9.609 -1.413 1 93.88 177 PRO B C 1
ATOM 3425 O O . PRO B 1 177 ? 15.859 -10.383 -0.533 1 93.88 177 PRO B O 1
ATOM 3428 N N . ILE B 1 178 ? 14.656 -9.969 -2.316 1 96.81 178 ILE B N 1
ATOM 3429 C CA . ILE B 1 178 ? 14.195 -11.336 -2.549 1 96.81 178 ILE B CA 1
ATOM 3430 C C . ILE B 1 178 ? 14.641 -11.805 -3.936 1 96.81 178 ILE B C 1
ATOM 3432 O O . ILE B 1 178 ? 14.383 -11.125 -4.934 1 96.81 178 ILE B O 1
ATOM 3436 N N . SER B 1 179 ? 15.281 -12.883 -4 1 97.31 179 SER B N 1
ATOM 3437 C CA . SER B 1 179 ? 15.781 -13.406 -5.266 1 97.31 179 SER B CA 1
ATOM 3438 C C . SER B 1 179 ? 14.82 -14.43 -5.855 1 97.31 179 SER B C 1
ATOM 3440 O O . SER B 1 179 ? 14.805 -15.594 -5.434 1 97.31 179 SER B O 1
ATOM 3442 N N . PRO B 1 180 ? 14.156 -14.055 -6.883 1 98.25 180 PRO B N 1
ATOM 3443 C CA . PRO B 1 180 ? 13.234 -15.016 -7.5 1 98.25 180 PRO B CA 1
ATOM 3444 C C . PRO B 1 180 ? 13.953 -16.25 -8.047 1 98.25 180 PRO B C 1
ATOM 3446 O O . PRO B 1 180 ? 13.359 -17.328 -8.141 1 98.25 180 PRO B O 1
ATOM 3449 N N . ALA B 1 181 ? 15.227 -16.141 -8.375 1 97.88 181 ALA B N 1
ATOM 3450 C CA . ALA B 1 181 ? 16 -17.266 -8.891 1 97.88 181 ALA B CA 1
ATOM 3451 C C . ALA B 1 181 ? 16.047 -18.406 -7.879 1 97.88 181 ALA B C 1
ATOM 3453 O O . ALA B 1 181 ? 16.125 -19.578 -8.258 1 97.88 181 ALA B O 1
ATOM 3454 N N . ALA B 1 182 ? 15.969 -18.047 -6.641 1 97.81 182 ALA B N 1
ATOM 3455 C CA . ALA B 1 182 ? 16.062 -19.047 -5.574 1 97.81 182 ALA B CA 1
ATOM 3456 C C . ALA B 1 182 ? 14.828 -19.938 -5.555 1 97.81 182 ALA B C 1
ATOM 3458 O O . ALA B 1 182 ? 14.836 -21 -4.922 1 97.81 182 ALA B O 1
ATOM 3459 N N . PHE B 1 183 ? 13.727 -19.531 -6.184 1 98.31 183 PHE B N 1
ATOM 3460 C CA . PHE B 1 183 ? 12.492 -20.312 -6.199 1 98.31 183 PHE B CA 1
ATOM 3461 C C . PHE B 1 183 ? 12.523 -21.359 -7.312 1 98.31 183 PHE B C 1
ATOM 3463 O O . PHE B 1 183 ? 11.695 -22.266 -7.34 1 98.31 183 PHE B O 1
ATOM 3470 N N . ILE B 1 184 ? 13.391 -21.219 -8.258 1 97.94 184 ILE B N 1
ATOM 3471 C CA . ILE B 1 184 ? 13.438 -22.094 -9.422 1 97.94 184 ILE B CA 1
ATOM 3472 C C . ILE B 1 184 ? 14.234 -23.344 -9.086 1 97.94 184 ILE B C 1
ATOM 3474 O O . ILE B 1 184 ? 15.375 -23.266 -8.609 1 97.94 184 ILE B O 1
ATOM 3478 N N . PRO B 1 185 ? 13.664 -24.516 -9.344 1 96.75 185 PRO B N 1
ATOM 3479 C CA . PRO B 1 185 ? 14.383 -25.75 -9.055 1 96.75 185 PRO B CA 1
ATOM 3480 C C . PRO B 1 185 ? 15.68 -25.891 -9.852 1 96.75 185 PRO B C 1
ATOM 3482 O O . PRO B 1 185 ? 15.766 -25.422 -10.984 1 96.75 185 PRO B O 1
ATOM 3485 N N . LYS B 1 186 ? 16.578 -26.562 -9.242 1 91.44 186 LYS B N 1
ATOM 3486 C CA . LYS B 1 186 ? 17.875 -26.797 -9.898 1 91.44 186 LYS B CA 1
ATOM 3487 C C . LYS B 1 186 ? 17.688 -27.625 -11.172 1 91.44 186 LYS B C 1
ATOM 3489 O O . LYS B 1 186 ? 18.297 -27.297 -12.203 1 91.44 186 LYS B O 1
ATOM 3494 N N . ASN B 1 187 ? 16.859 -28.703 -10.969 1 89.88 187 ASN B N 1
ATOM 3495 C CA . ASN B 1 187 ? 16.5 -29.453 -12.164 1 89.88 187 ASN B CA 1
ATOM 3496 C C . ASN B 1 187 ? 15.523 -28.672 -13.039 1 89.88 187 ASN B C 1
ATOM 3498 O O . ASN B 1 187 ? 14.414 -28.344 -12.609 1 89.88 187 ASN B O 1
ATOM 3502 N N . GLY B 1 188 ? 15.875 -28.359 -14.234 1 93 188 GLY B N 1
ATOM 3503 C CA . GLY B 1 188 ? 15.156 -27.438 -15.102 1 93 188 GLY B CA 1
ATOM 3504 C C . GLY B 1 188 ? 14.07 -28.125 -15.922 1 93 188 GLY B C 1
ATOM 3505 O O . GLY B 1 188 ? 13.555 -27.531 -16.875 1 93 188 GLY B O 1
ATOM 3506 N N . SER B 1 189 ? 13.734 -29.438 -15.609 1 96.94 189 SER B N 1
ATOM 3507 C CA . SER B 1 189 ? 12.656 -30.094 -16.328 1 96.94 189 SER B CA 1
ATOM 3508 C C . SER B 1 189 ? 11.32 -29.391 -16.109 1 96.94 189 SER B C 1
ATOM 3510 O O . SER B 1 189 ? 11.016 -28.984 -14.984 1 96.94 189 SER B O 1
ATOM 3512 N N . TYR B 1 190 ? 10.641 -29.234 -17.203 1 98.12 190 TYR B N 1
ATOM 3513 C CA . TYR B 1 190 ? 9.375 -28.516 -17.078 1 98.12 190 TYR B CA 1
ATOM 3514 C C . TYR B 1 190 ? 8.367 -29.016 -18.109 1 98.12 190 TYR B C 1
ATOM 3516 O O . TYR B 1 190 ? 8.734 -29.672 -19.078 1 98.12 190 TYR B O 1
ATOM 3524 N N . TRP B 1 191 ? 7.098 -28.812 -17.844 1 98.62 191 TRP B N 1
ATOM 3525 C CA . TRP B 1 191 ? 6.008 -28.891 -18.812 1 98.62 191 TRP B CA 1
ATOM 3526 C C . TRP B 1 191 ? 5.578 -27.5 -19.266 1 98.62 191 TRP B C 1
ATOM 3528 O O . TRP B 1 191 ? 5.68 -26.547 -18.516 1 98.62 191 TRP B O 1
ATOM 3538 N N . THR B 1 192 ? 5.129 -27.422 -20.516 1 98.69 192 THR B N 1
ATOM 3539 C CA . THR B 1 192 ? 4.68 -26.125 -21.016 1 98.69 192 THR B CA 1
ATOM 3540 C C . THR B 1 192 ? 3.441 -26.281 -21.891 1 98.69 192 THR B C 1
ATOM 3542 O O . THR B 1 192 ? 3.277 -27.312 -22.562 1 98.69 192 THR B O 1
ATOM 3545 N N . TYR B 1 193 ? 2.592 -25.359 -21.828 1 98.38 193 TYR B N 1
ATOM 3546 C CA . TYR B 1 193 ? 1.384 -25.281 -22.641 1 98.38 193 TYR B CA 1
ATOM 3547 C C . TYR B 1 193 ? 0.833 -23.859 -22.672 1 98.38 193 TYR B C 1
ATOM 3549 O O . TYR B 1 193 ? 1.174 -23.047 -21.828 1 98.38 193 TYR B O 1
ATOM 3557 N N . ALA B 1 194 ? 0.061 -23.578 -23.719 1 97.88 194 ALA B N 1
ATOM 3558 C CA . ALA B 1 194 ? -0.667 -22.312 -23.781 1 97.88 194 ALA B CA 1
ATOM 3559 C C . ALA B 1 194 ? -1.928 -22.359 -22.922 1 97.88 19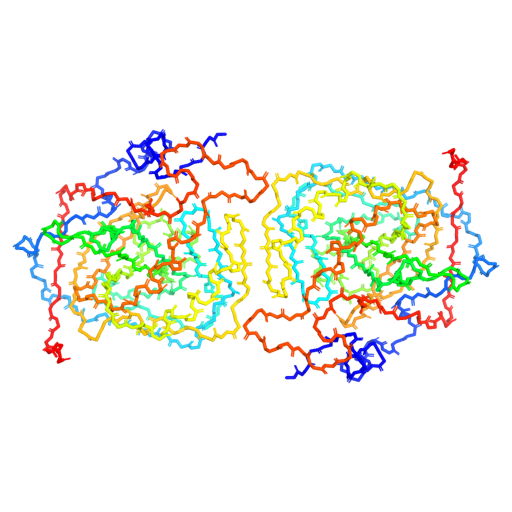4 ALA B C 1
ATOM 3561 O O . ALA B 1 194 ? -2.73 -23.297 -23.031 1 97.88 194 ALA B O 1
ATOM 3562 N N . GLY B 1 195 ? -2.043 -21.391 -22.031 1 98.56 195 GLY B N 1
ATOM 3563 C CA . GLY B 1 195 ? -3.186 -21.406 -21.141 1 98.56 195 GLY B CA 1
ATOM 3564 C C . GLY B 1 195 ? -3.666 -20.016 -20.75 1 98.56 195 GLY B C 1
ATOM 3565 O O . GLY B 1 195 ? -3.568 -19.078 -21.547 1 98.56 195 GLY B O 1
ATOM 3566 N N . SER B 1 196 ? -4.305 -19.906 -19.609 1 98.75 196 SER B N 1
ATOM 3567 C CA . SER B 1 196 ? -4.918 -18.688 -19.125 1 98.75 196 SER B CA 1
ATOM 3568 C C . SER B 1 196 ? -4.402 -18.344 -17.719 1 98.75 196 SER B C 1
ATOM 3570 O O . SER B 1 196 ? -3.697 -19.125 -17.109 1 98.75 196 SER B O 1
ATOM 3572 N N . LEU B 1 197 ? -4.695 -17.125 -17.328 1 98.44 197 LEU B N 1
ATOM 3573 C CA . LEU B 1 197 ? -4.641 -16.828 -15.898 1 98.44 197 LEU B CA 1
ATOM 3574 C C . LEU B 1 197 ? -5.535 -17.781 -15.117 1 98.44 197 LEU B C 1
ATOM 3576 O O . LEU B 1 197 ? -6.52 -18.297 -15.648 1 98.44 197 LEU B O 1
ATOM 3580 N N . THR B 1 198 ? -5.164 -17.953 -13.805 1 98.69 198 THR B N 1
ATOM 3581 C CA . THR B 1 198 ? -5.91 -18.922 -13 1 98.69 198 THR B CA 1
ATOM 3582 C C . THR B 1 198 ? -6.918 -18.203 -12.102 1 98.69 198 THR B C 1
ATOM 3584 O O . THR B 1 198 ? -7.656 -18.844 -11.359 1 98.69 198 THR B O 1
ATOM 3587 N N . THR B 1 199 ? -6.957 -16.906 -12.109 1 98.06 199 THR B N 1
ATOM 3588 C CA . THR B 1 199 ? -7.953 -16.094 -11.414 1 98.06 199 THR B CA 1
ATOM 3589 C C . THR B 1 199 ? -8.656 -15.156 -12.391 1 98.06 199 THR B C 1
ATOM 3591 O O . THR B 1 199 ? -8.117 -14.844 -13.453 1 98.06 199 THR B O 1
ATOM 3594 N N . PRO B 1 200 ? -9.828 -14.719 -12.086 1 97 200 PRO B N 1
ATOM 3595 C CA . PRO B 1 200 ? -10.586 -13.859 -12.992 1 97 200 PRO B CA 1
ATOM 3596 C C . PRO B 1 200 ? -9.828 -12.586 -13.359 1 97 200 PRO B C 1
ATOM 3598 O O . PRO B 1 200 ? -9.102 -12.031 -12.523 1 97 200 PRO B O 1
ATOM 3601 N N . PRO B 1 201 ? -10.023 -12.203 -14.68 1 95.56 201 PRO B N 1
ATOM 3602 C CA . PRO B 1 201 ? -11.016 -12.695 -15.648 1 95.56 201 PRO B CA 1
ATOM 3603 C C . PRO B 1 201 ? -10.516 -13.906 -16.438 1 95.56 201 PRO B C 1
ATOM 3605 O O . PRO B 1 201 ? -11.148 -14.312 -17.422 1 95.56 201 PRO B O 1
ATOM 3608 N N . CYS B 1 202 ? -9.375 -14.406 -16.188 1 98.06 202 CYS B N 1
ATOM 3609 C CA . CYS B 1 202 ? -8.859 -15.656 -16.719 1 98.06 202 CYS B CA 1
ATOM 3610 C C . CYS B 1 202 ? -8.5 -15.508 -18.203 1 98.06 202 CYS B C 1
ATOM 3612 O O . CYS B 1 202 ? -8.797 -16.391 -19 1 98.06 202 CYS B O 1
ATOM 3614 N N . TYR B 1 203 ? -7.859 -14.438 -18.469 1 98.12 203 TYR B N 1
ATOM 3615 C CA . TYR B 1 203 ? -7.418 -14.219 -19.844 1 98.12 203 TYR B CA 1
ATOM 3616 C C . TYR B 1 203 ? -6.586 -15.391 -20.344 1 98.12 203 TYR B C 1
ATOM 3618 O O . TYR B 1 203 ? -5.688 -15.867 -19.656 1 98.12 203 TYR B O 1
ATOM 3626 N N . GLU B 1 204 ? -6.891 -15.828 -21.531 1 98.06 204 GLU B N 1
ATOM 3627 C CA . GLU B 1 204 ? -6.121 -16.891 -22.188 1 98.06 204 GLU B CA 1
ATOM 3628 C C . GLU B 1 204 ? -4.875 -16.328 -22.859 1 98.06 204 GLU B C 1
ATOM 3630 O O . GLU B 1 204 ? -4.738 -16.422 -24.078 1 98.06 204 GLU B O 1
ATOM 3635 N N . SER B 1 205 ? -3.986 -15.789 -22 1 98.5 205 SER B N 1
ATOM 3636 C CA . SER B 1 205 ? -2.844 -15.023 -22.469 1 98.5 205 SER B CA 1
ATOM 3637 C C . SER B 1 205 ? -1.53 -15.609 -21.969 1 98.5 205 SER B C 1
ATOM 3639 O O . SER B 1 205 ? -0.463 -15.031 -22.188 1 98.5 205 SER B O 1
ATOM 3641 N N . VAL B 1 206 ? -1.542 -16.797 -21.391 1 98.81 206 VAL B N 1
ATOM 3642 C CA . VAL B 1 206 ? -0.389 -17.219 -20.594 1 98.81 206 VAL B CA 1
ATOM 3643 C C . VAL B 1 206 ? 0.299 -18.391 -21.281 1 98.81 206 VAL B C 1
ATOM 3645 O O . VAL B 1 206 ? -0.361 -19.344 -21.688 1 98.81 206 VAL B O 1
ATOM 3648 N N . THR B 1 207 ? 1.555 -18.297 -21.422 1 98.81 207 THR B N 1
ATOM 3649 C CA . THR B 1 207 ? 2.389 -19.484 -21.594 1 98.81 207 THR B CA 1
ATOM 3650 C C . THR B 1 207 ? 2.844 -20.031 -20.25 1 98.81 207 THR B C 1
ATOM 3652 O O . THR B 1 207 ? 3.613 -19.375 -19.531 1 98.81 207 THR B O 1
ATOM 3655 N N . TRP B 1 208 ? 2.404 -21.203 -19.938 1 98.88 208 TRP B N 1
ATOM 3656 C CA . TRP B 1 208 ? 2.752 -21.812 -18.672 1 98.88 208 TRP B CA 1
ATOM 3657 C C . TRP B 1 208 ? 4.043 -22.625 -18.781 1 98.88 208 TRP B C 1
ATOM 3659 O O . TRP B 1 208 ? 4.227 -23.375 -19.734 1 98.88 208 TRP B O 1
ATOM 3669 N N . ILE B 1 209 ? 4.859 -22.422 -17.875 1 98.81 209 ILE B N 1
ATOM 3670 C CA . ILE B 1 209 ? 6.035 -23.25 -17.625 1 98.81 209 ILE B CA 1
ATOM 3671 C C . ILE B 1 209 ? 5.988 -23.797 -16.203 1 98.81 209 ILE B C 1
ATOM 3673 O O . ILE B 1 209 ? 6.246 -23.078 -15.242 1 98.81 209 ILE B O 1
ATOM 3677 N N . VAL B 1 210 ? 5.641 -25.062 -16.109 1 98.88 210 VAL B N 1
ATOM 3678 C CA . VAL B 1 210 ? 5.477 -25.703 -14.812 1 98.88 210 VAL B CA 1
ATOM 3679 C C . VAL B 1 210 ? 6.648 -26.641 -14.547 1 98.88 210 VAL B C 1
ATOM 3681 O O . VAL B 1 210 ? 6.82 -27.641 -15.25 1 98.88 210 VAL B O 1
ATOM 3684 N N . TYR B 1 211 ? 7.418 -26.312 -13.539 1 98.5 211 TYR B N 1
ATOM 3685 C CA . TYR B 1 211 ? 8.594 -27.125 -13.242 1 98.5 211 TYR B CA 1
ATOM 3686 C C . TYR B 1 211 ? 8.18 -28.469 -12.641 1 98.5 211 TYR B C 1
ATOM 3688 O O . TYR B 1 211 ? 7.266 -28.531 -11.812 1 98.5 211 TYR B O 1
ATOM 3696 N N . GLU B 1 212 ? 8.852 -29.438 -13.047 1 97.38 212 GLU B N 1
ATOM 3697 C CA . GLU B 1 212 ? 8.523 -30.812 -12.672 1 97.38 212 GLU B CA 1
ATOM 3698 C C . GLU B 1 212 ? 8.852 -31.078 -11.203 1 97.38 212 GLU B C 1
ATOM 3700 O O . GLU B 1 212 ? 8.094 -31.734 -10.5 1 97.38 212 GLU B O 1
ATOM 3705 N N . HIS B 1 213 ? 9.961 -30.594 -10.727 1 96.81 213 HIS B N 1
ATOM 3706 C CA . HIS B 1 213 ? 10.414 -30.875 -9.367 1 96.81 213 HIS B CA 1
ATOM 3707 C C . HIS B 1 213 ? 9.922 -29.828 -8.383 1 96.81 213 HIS B C 1
ATOM 3709 O O . HIS B 1 213 ? 10.102 -28.625 -8.617 1 96.81 213 HIS B O 1
ATOM 3715 N N . PRO B 1 214 ? 9.375 -30.234 -7.293 1 97.94 214 PRO B N 1
ATOM 3716 C CA . PRO B 1 214 ? 8.906 -29.281 -6.289 1 97.94 214 PRO B CA 1
ATOM 3717 C C . PRO B 1 214 ? 10.039 -28.688 -5.469 1 97.94 214 PRO B C 1
ATOM 3719 O O . PRO B 1 214 ? 11.148 -29.219 -5.457 1 97.94 214 PRO B O 1
ATOM 3722 N N . ILE B 1 215 ? 9.781 -27.578 -4.91 1 97.94 215 ILE B N 1
ATOM 3723 C CA . ILE B 1 215 ? 10.68 -27.047 -3.891 1 97.94 215 ILE B CA 1
ATOM 3724 C C . ILE B 1 215 ? 10.078 -27.266 -2.504 1 97.94 215 ILE B C 1
ATOM 3726 O O . ILE B 1 215 ? 8.867 -27.469 -2.371 1 97.94 215 ILE B O 1
ATOM 3730 N N . GLN B 1 216 ? 10.961 -27.297 -1.513 1 98.31 216 GLN B N 1
ATOM 3731 C CA . GLN B 1 216 ? 10.508 -27.609 -0.162 1 98.31 216 GLN B CA 1
ATOM 3732 C C . GLN B 1 216 ? 10.242 -26.344 0.638 1 98.31 216 GLN B C 1
ATOM 3734 O O . GLN B 1 216 ? 10.977 -25.359 0.516 1 98.31 216 GLN B O 1
ATOM 3739 N N . VAL B 1 217 ? 9.227 -26.406 1.472 1 98.62 217 VAL B N 1
ATOM 3740 C CA . VAL B 1 217 ? 8.891 -25.391 2.463 1 98.62 217 VAL B CA 1
ATOM 3741 C C . VAL B 1 217 ? 8.578 -26.062 3.801 1 98.62 217 VAL B C 1
ATOM 3743 O O . VAL B 1 217 ? 8.117 -27.203 3.838 1 98.62 217 VAL B O 1
ATOM 3746 N N . SER B 1 218 ? 8.844 -25.391 4.887 1 98.81 218 SER B N 1
ATOM 3747 C CA . SER B 1 218 ? 8.539 -25.984 6.191 1 98.81 218 SER B CA 1
ATOM 3748 C C . SER B 1 218 ? 7.051 -25.891 6.508 1 98.81 218 SER B C 1
ATOM 3750 O O . SER B 1 218 ? 6.324 -25.109 5.887 1 98.81 218 SER B O 1
ATOM 3752 N N . GLN B 1 219 ? 6.66 -26.688 7.5 1 98.75 219 GLN B N 1
ATOM 3753 C CA . GLN B 1 219 ? 5.285 -26.625 7.98 1 98.75 219 GLN B CA 1
ATOM 3754 C C . GLN B 1 219 ? 4.965 -25.234 8.523 1 98.75 219 GLN B C 1
ATOM 3756 O O . GLN B 1 219 ? 3.863 -24.719 8.32 1 98.75 219 GLN B O 1
ATOM 3761 N N . THR B 1 220 ? 5.93 -24.641 9.203 1 98.75 220 THR B N 1
ATOM 3762 C CA . THR B 1 220 ? 5.75 -23.312 9.766 1 98.75 220 THR B CA 1
ATOM 3763 C C . THR B 1 220 ? 5.469 -22.281 8.664 1 98.75 220 THR B C 1
ATOM 3765 O O . THR B 1 220 ? 4.621 -21.406 8.828 1 98.75 220 THR B O 1
ATOM 3768 N N . GLN B 1 221 ? 6.164 -22.375 7.582 1 98.75 221 GLN B N 1
ATOM 3769 C CA . GLN B 1 221 ? 5.953 -21.469 6.453 1 98.75 221 GLN B CA 1
ATOM 3770 C C . GLN B 1 221 ? 4.574 -21.672 5.832 1 98.75 221 GLN B C 1
ATOM 3772 O O . GLN B 1 221 ? 3.879 -20.703 5.516 1 98.75 221 GLN B O 1
ATOM 3777 N N . MET B 1 222 ? 4.137 -22.969 5.688 1 98.75 222 MET B N 1
ATOM 3778 C CA . MET B 1 222 ? 2.789 -23.25 5.195 1 98.75 222 MET B CA 1
ATOM 3779 C C . MET B 1 222 ? 1.734 -22.688 6.137 1 98.75 222 MET B C 1
ATOM 3781 O O . MET B 1 222 ? 0.725 -22.141 5.684 1 98.75 222 MET B O 1
ATOM 3785 N N . ASP B 1 223 ? 2 -22.797 7.426 1 98.75 223 ASP B N 1
ATOM 3786 C CA . ASP B 1 223 ? 1.05 -22.297 8.422 1 98.75 223 ASP B CA 1
ATOM 3787 C C . ASP B 1 223 ? 0.909 -20.781 8.336 1 98.75 223 ASP B C 1
ATOM 3789 O O . ASP B 1 223 ? -0.17 -20.234 8.586 1 98.75 223 ASP B O 1
ATOM 3793 N N . ALA B 1 224 ? 1.987 -20.094 7.988 1 98.69 224 ALA B N 1
ATOM 3794 C CA . ALA B 1 224 ? 1.917 -18.656 7.797 1 98.69 224 ALA B CA 1
ATOM 3795 C C . ALA B 1 224 ? 0.938 -18.297 6.684 1 98.69 224 ALA B C 1
ATOM 3797 O O . ALA B 1 224 ? 0.147 -17.359 6.82 1 98.69 224 ALA B O 1
ATOM 3798 N N . PHE B 1 225 ? 0.994 -19.078 5.574 1 98.81 225 PHE B N 1
ATOM 3799 C CA . PHE B 1 225 ? 0.021 -18.859 4.508 1 98.81 225 PHE B CA 1
ATOM 3800 C C . PHE B 1 225 ? -1.399 -19.062 5.027 1 98.81 225 PHE B C 1
ATOM 3802 O O . PHE B 1 225 ? -2.264 -18.203 4.812 1 98.81 225 PHE B O 1
ATOM 3809 N N . ARG B 1 226 ? -1.554 -20.094 5.75 1 98.75 226 ARG B N 1
ATOM 3810 C CA . ARG B 1 226 ? -2.877 -20.562 6.145 1 98.75 226 ARG B CA 1
ATOM 3811 C C . ARG B 1 226 ? -3.463 -19.688 7.242 1 98.75 226 ARG B C 1
ATOM 3813 O O . ARG B 1 226 ? -4.641 -19.812 7.59 1 98.75 226 ARG B O 1
ATOM 3820 N N . SER B 1 227 ? -2.721 -18.766 7.797 1 98.62 227 SER B N 1
ATOM 3821 C CA . SER B 1 227 ? -3.182 -17.875 8.852 1 98.62 227 SER B CA 1
ATOM 3822 C C . SER B 1 227 ? -3.795 -16.609 8.266 1 98.62 227 SER B C 1
ATOM 3824 O O . SER B 1 227 ? -4.391 -15.805 8.992 1 98.62 227 SER B O 1
ATOM 3826 N N . MET B 1 228 ? -3.713 -16.438 7.012 1 98.62 228 MET B N 1
ATOM 3827 C CA . MET B 1 228 ? -4.199 -15.211 6.367 1 98.62 228 MET B CA 1
ATOM 3828 C C . MET B 1 228 ? -5.719 -15.227 6.254 1 98.62 228 MET B C 1
ATOM 3830 O O . MET B 1 228 ? -6.34 -16.297 6.285 1 98.62 228 MET B O 1
ATOM 3834 N N . LYS B 1 229 ? -6.301 -14.039 6.191 1 98.56 229 LYS B N 1
ATOM 3835 C CA . LYS B 1 229 ? -7.75 -13.859 6.129 1 98.56 229 LYS B CA 1
ATOM 3836 C C . LYS B 1 229 ? -8.172 -13.227 4.805 1 98.56 229 LYS B C 1
ATOM 3838 O O . LYS B 1 229 ? -7.453 -12.383 4.262 1 98.56 229 LYS B O 1
ATOM 3843 N N . SER B 1 230 ? -9.367 -13.562 4.344 1 97.88 230 SER B N 1
ATOM 3844 C CA . SER B 1 230 ? -9.82 -13.164 3.018 1 97.88 230 SER B CA 1
ATOM 3845 C C . SER B 1 230 ? -10.695 -11.914 3.088 1 97.88 230 SER B C 1
ATOM 3847 O O . SER B 1 230 ? -11.336 -11.539 2.104 1 97.88 230 SER B O 1
ATOM 3849 N N . TYR B 1 231 ? -10.836 -11.305 4.227 1 97.38 231 TYR B N 1
ATOM 3850 C CA . TYR B 1 231 ? -11.727 -10.156 4.383 1 97.38 231 TYR B CA 1
ATOM 3851 C C . TYR B 1 231 ? -11.008 -9 5.07 1 97.38 231 TYR B C 1
ATOM 3853 O O . TYR B 1 231 ? -10.031 -9.211 5.793 1 97.38 231 TYR B O 1
ATOM 3861 N N . HIS B 1 232 ? -11.438 -7.836 4.758 1 97.56 232 HIS B N 1
ATOM 3862 C CA . HIS B 1 232 ? -10.945 -6.605 5.375 1 97.56 232 HIS B CA 1
ATOM 3863 C C . HIS B 1 232 ? -11.344 -6.531 6.844 1 97.56 232 HIS B C 1
ATOM 3865 O O . HIS B 1 232 ? -12.445 -6.945 7.219 1 97.56 232 HIS B O 1
ATOM 3871 N N . PRO B 1 233 ? -10.5 -5.984 7.695 1 96.25 233 PRO B N 1
ATOM 3872 C CA . PRO B 1 233 ? -10.828 -5.969 9.117 1 96.25 233 PRO B CA 1
ATOM 3873 C C . PRO B 1 233 ? -12.078 -5.148 9.43 1 96.25 233 PRO B C 1
ATOM 3875 O O . PRO B 1 233 ? -12.734 -5.379 10.445 1 96.25 233 PRO B O 1
ATOM 3878 N N . CYS B 1 234 ? -12.414 -4.215 8.617 1 93.62 234 CYS B N 1
ATOM 3879 C CA . CYS B 1 234 ? -13.586 -3.383 8.844 1 93.62 234 CYS B CA 1
ATOM 3880 C C . CYS B 1 234 ? -14.828 -4.016 8.234 1 93.62 234 CYS B C 1
ATOM 3882 O O . CYS B 1 234 ? -15.906 -3.414 8.242 1 93.62 234 CYS B O 1
ATOM 3884 N N . GLU B 1 235 ? -14.672 -5.188 7.648 1 93.25 235 GLU B N 1
ATOM 3885 C CA . GLU B 1 235 ? -15.805 -5.945 7.121 1 93.25 235 GLU B CA 1
ATOM 3886 C C . GLU B 1 235 ? -16.188 -7.09 8.055 1 93.25 235 GLU B C 1
ATOM 3888 O O . GLU B 1 235 ? -15.367 -7.551 8.852 1 93.25 235 GLU B O 1
ATOM 3893 N N . THR B 1 236 ? -17.438 -7.441 7.871 1 94.06 236 THR B N 1
ATOM 3894 C CA . THR B 1 236 ? -17.875 -8.609 8.625 1 94.06 236 THR B CA 1
ATOM 3895 C C . THR B 1 236 ? -17.219 -9.875 8.086 1 94.06 236 THR B C 1
ATOM 3897 O O . THR B 1 236 ? -17.094 -10.047 6.875 1 94.06 236 THR B O 1
ATOM 3900 N N . CYS B 1 237 ? -16.812 -10.688 8.969 1 96.06 237 CYS B N 1
ATOM 3901 C CA . CYS B 1 237 ? -16.281 -11.984 8.578 1 96.06 237 CYS B CA 1
ATOM 3902 C C . CYS B 1 237 ? -17.281 -12.773 7.758 1 96.06 237 CYS B C 1
ATOM 3904 O O . CYS B 1 237 ? -18.438 -12.906 8.164 1 96.06 237 CYS B O 1
ATOM 3906 N N . PRO B 1 238 ? -16.844 -13.266 6.672 1 95.81 238 PRO B N 1
ATOM 3907 C CA . PRO B 1 238 ? -17.766 -14.086 5.883 1 95.81 238 PRO B CA 1
ATOM 3908 C C . PRO B 1 238 ? -18.312 -15.273 6.672 1 95.81 238 PRO B C 1
ATOM 3910 O O . PRO B 1 238 ? -17.594 -15.883 7.461 1 95.81 238 PRO B O 1
ATOM 3913 N N . GLU B 1 239 ? -19.562 -15.609 6.414 1 95.81 239 GLU B N 1
ATOM 3914 C CA . GLU B 1 239 ? -20.219 -16.703 7.125 1 95.81 239 GLU B CA 1
ATOM 3915 C C . GLU B 1 239 ? -20.328 -17.953 6.25 1 95.81 239 GLU B C 1
ATOM 3917 O O . GLU B 1 239 ? -21.062 -18.875 6.566 1 95.81 239 GLU B O 1
ATOM 3922 N N . ASP B 1 240 ? -19.625 -18 5.25 1 95.75 240 ASP B N 1
ATOM 3923 C CA . ASP B 1 240 ? -19.625 -19.172 4.379 1 95.75 240 ASP B CA 1
ATOM 3924 C C . ASP B 1 240 ? -18.75 -20.297 4.969 1 95.75 240 ASP B C 1
ATOM 3926 O O . ASP B 1 240 ? -18.375 -20.234 6.137 1 95.75 240 ASP B O 1
ATOM 3930 N N . GLU B 1 241 ? -18.5 -21.312 4.203 1 96.75 241 GLU B N 1
ATOM 3931 C CA . GLU B 1 241 ? -17.844 -22.516 4.707 1 96.75 241 GLU B CA 1
ATOM 3932 C C . GLU B 1 241 ? -16.359 -22.25 4.984 1 96.75 241 GLU B C 1
ATOM 3934 O O . GLU B 1 241 ? -15.719 -23.016 5.715 1 96.75 241 GLU B O 1
ATOM 3939 N N . LEU B 1 242 ? -15.766 -21.203 4.418 1 96.94 242 LEU B N 1
ATOM 3940 C CA . LEU B 1 242 ? -14.359 -20.891 4.656 1 9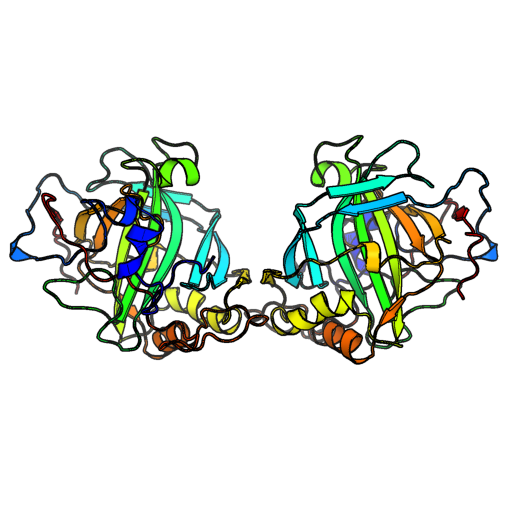6.94 242 LEU B CA 1
ATOM 3941 C C . LEU B 1 242 ? -14.203 -19.969 5.859 1 96.94 242 LEU B C 1
ATOM 3943 O O . LEU B 1 242 ? -13.109 -19.828 6.402 1 96.94 242 LEU B O 1
ATOM 3947 N N . ALA B 1 243 ? -15.305 -19.25 6.219 1 97 243 ALA B N 1
ATOM 3948 C CA . ALA B 1 243 ? -15.367 -18.422 7.422 1 97 243 ALA B CA 1
ATOM 3949 C C . ALA B 1 243 ? -14.25 -17.391 7.43 1 97 243 ALA B C 1
ATOM 3951 O O . ALA B 1 243 ? -13.594 -17.188 8.453 1 97 243 ALA B O 1
ATOM 3952 N N . GLY B 1 244 ? -13.922 -16.922 6.25 1 97.19 244 GLY B N 1
ATOM 3953 C CA . GLY B 1 244 ? -12.977 -15.828 6.129 1 97.19 244 GLY B CA 1
ATOM 3954 C C . GLY B 1 244 ? -11.531 -16.281 6.113 1 97.19 244 GLY B C 1
ATOM 3955 O O . GLY B 1 244 ? -10.617 -15.469 5.973 1 97.19 244 GLY B O 1
ATOM 3956 N N . ALA B 1 245 ? -11.242 -17.578 6.289 1 97.81 245 ALA B N 1
ATOM 3957 C CA . ALA B 1 245 ? -9.883 -18.109 6.25 1 97.81 245 ALA B CA 1
ATOM 3958 C C . ALA B 1 245 ? -9.391 -18.266 4.812 1 97.81 245 ALA B C 1
ATOM 3960 O O . ALA B 1 245 ? -10.148 -18.688 3.934 1 97.81 245 ALA B O 1
ATOM 3961 N N . LEU B 1 246 ? -8.211 -17.859 4.605 1 97.75 246 LEU B N 1
ATOM 3962 C CA . LEU B 1 246 ? -7.59 -18.062 3.301 1 97.75 246 LEU B CA 1
ATOM 3963 C C . LEU B 1 246 ? -6.824 -19.375 3.252 1 97.75 246 LEU B C 1
ATOM 3965 O O . LEU B 1 246 ? -5.594 -19.391 3.312 1 97.75 246 LEU B O 1
ATOM 3969 N N . VAL B 1 247 ? -7.539 -20.453 3.094 1 97.94 247 VAL B N 1
ATOM 3970 C CA . VAL B 1 247 ? -6.938 -21.781 3.223 1 97.94 247 VAL B CA 1
ATOM 3971 C C . VAL B 1 247 ? -7.25 -22.609 1.98 1 97.94 247 VAL B C 1
ATOM 3973 O O . VAL B 1 247 ? -6.914 -23.797 1.92 1 97.94 247 VAL B O 1
ATOM 3976 N N . GLU B 1 248 ? -7.941 -22.062 1.08 1 96.88 248 GLU B N 1
ATOM 3977 C CA . GLU B 1 248 ? -8.273 -22.672 -0.202 1 96.88 248 GLU B CA 1
ATOM 3978 C C . GLU B 1 248 ? -8.352 -21.641 -1.312 1 96.88 248 GLU B C 1
ATOM 3980 O O . GLU B 1 248 ? -9.438 -21.25 -1.74 1 96.88 248 GLU B O 1
ATOM 3985 N N . ASN B 1 249 ? -7.23 -21.266 -1.823 1 98.38 249 ASN B N 1
ATOM 3986 C CA . ASN B 1 249 ? -7.207 -20.234 -2.846 1 98.38 249 ASN B CA 1
ATOM 3987 C C . ASN B 1 249 ? -6.723 -20.766 -4.188 1 98.38 249 ASN B C 1
ATOM 3989 O O . ASN B 1 249 ? -5.906 -20.141 -4.859 1 98.38 249 ASN B O 1
ATOM 3993 N N . TYR B 1 250 ? -7.168 -21.906 -4.523 1 98.31 250 TYR B N 1
ATOM 3994 C CA . TYR B 1 250 ? -6.711 -22.516 -5.77 1 98.31 250 TYR B CA 1
ATOM 3995 C C . TYR B 1 250 ? -7.891 -22.922 -6.648 1 98.31 250 TYR B C 1
ATOM 3997 O O . TYR B 1 250 ? -8.93 -23.344 -6.141 1 98.31 250 TYR B O 1
ATOM 4005 N N . ARG B 1 251 ? -7.707 -22.766 -7.93 1 98.25 251 ARG B N 1
ATOM 4006 C CA . ARG B 1 251 ? -8.672 -23.188 -8.945 1 98.25 251 ARG B CA 1
ATOM 4007 C C . ARG B 1 251 ? -8.469 -24.641 -9.32 1 98.25 251 ARG B C 1
ATOM 4009 O O . ARG B 1 251 ? -7.34 -25.078 -9.562 1 98.25 251 ARG B O 1
ATOM 4016 N N . PRO B 1 252 ? -9.555 -25.484 -9.32 1 97.75 252 PRO B N 1
ATOM 4017 C CA . PRO B 1 252 ? -9.391 -26.859 -9.781 1 97.75 252 PRO B CA 1
ATOM 4018 C C . PRO B 1 252 ? -8.961 -26.953 -11.242 1 97.75 252 PRO B C 1
ATOM 4020 O O . PRO B 1 252 ? -9.219 -26.031 -12.023 1 97.75 252 PRO B O 1
ATOM 4023 N N . PRO B 1 253 ? -8.328 -28.047 -11.609 1 98.5 253 PRO B N 1
ATOM 4024 C CA . PRO B 1 253 ? -7.863 -28.203 -12.992 1 98.5 253 PRO B CA 1
ATOM 4025 C C . PRO B 1 253 ? -8.992 -28.078 -14.008 1 98.5 253 PRO B C 1
ATOM 4027 O O . PRO B 1 253 ? -10.102 -28.562 -13.773 1 98.5 253 PRO B O 1
ATOM 4030 N N . CYS B 1 254 ? -8.711 -27.406 -15.039 1 98.38 254 CYS B N 1
ATOM 4031 C CA . CYS B 1 254 ? -9.594 -27.266 -16.188 1 98.38 254 CYS B CA 1
ATOM 4032 C C . CYS B 1 254 ? -9.289 -28.312 -17.25 1 98.38 254 CYS B C 1
ATOM 4034 O O . CYS B 1 254 ? -8.211 -28.906 -17.25 1 98.38 254 CYS B O 1
ATOM 4036 N N . PRO B 1 255 ? -10.305 -28.516 -18.125 1 97.62 255 PRO B N 1
ATOM 4037 C CA . PRO B 1 255 ? -10.047 -29.453 -19.219 1 97.62 255 PRO B CA 1
ATOM 4038 C C . PRO B 1 255 ? -8.93 -29 -20.156 1 97.62 255 PRO B C 1
ATOM 4040 O O . PRO B 1 255 ? -8.82 -27.797 -20.438 1 97.62 255 PRO B O 1
ATOM 4043 N N . LEU B 1 256 ? -8.125 -29.938 -20.547 1 97.38 256 LEU B N 1
ATOM 4044 C CA . LEU B 1 256 ? -7.043 -29.641 -21.469 1 97.38 256 LEU B CA 1
ATOM 4045 C C . LEU B 1 256 ? -7.586 -29.281 -22.844 1 97.38 256 LEU B C 1
ATOM 4047 O O . LEU B 1 256 ? -7.031 -28.406 -23.516 1 97.38 256 LEU B O 1
ATOM 4051 N N . CYS B 1 257 ? -8.773 -29.938 -23.188 1 96.62 257 CYS B N 1
ATOM 4052 C CA . CYS B 1 257 ? -9.391 -29.781 -24.5 1 96.62 257 CYS B CA 1
ATOM 4053 C C . CYS B 1 257 ? -8.422 -30.219 -25.609 1 96.62 257 CYS B C 1
ATOM 4055 O O . CYS B 1 257 ? -7.879 -31.312 -25.562 1 96.62 257 CYS B O 1
ATOM 4057 N N . ASP B 1 258 ? -8.172 -29.328 -26.672 1 94.94 258 ASP B N 1
ATOM 4058 C CA . ASP B 1 258 ? -7.371 -29.734 -27.828 1 94.94 258 ASP B CA 1
ATOM 4059 C C . ASP B 1 258 ? -5.922 -29.281 -27.672 1 94.94 258 ASP B C 1
ATOM 4061 O O . ASP B 1 258 ? -5.133 -29.375 -28.609 1 94.94 258 ASP B O 1
ATOM 4065 N N . ARG B 1 259 ? -5.566 -28.859 -26.516 1 96.12 259 ARG B N 1
ATOM 4066 C CA . ARG B 1 259 ? -4.211 -28.359 -26.328 1 96.12 259 ARG B CA 1
ATOM 4067 C C . ARG B 1 259 ? -3.223 -29.5 -26.109 1 96.12 259 ARG B C 1
ATOM 4069 O O . ARG B 1 259 ? -3.619 -30.609 -25.75 1 96.12 259 ARG B O 1
ATOM 4076 N N . VAL B 1 260 ? -1.983 -29.172 -26.391 1 96 260 VAL B N 1
ATOM 4077 C CA . VAL B 1 260 ? -0.88 -30.109 -26.219 1 96 260 VAL B CA 1
ATOM 4078 C C . VAL B 1 260 ? 0.05 -29.625 -25.109 1 96 260 VAL B C 1
ATOM 4080 O O . VAL B 1 260 ? 0.408 -28.438 -25.078 1 96 260 VAL B O 1
ATOM 4083 N N . VAL B 1 261 ? 0.347 -30.531 -24.266 1 98.5 261 VAL B N 1
ATOM 4084 C CA . VAL B 1 261 ? 1.358 -30.25 -23.25 1 98.5 261 VAL B CA 1
ATOM 4085 C C . VAL B 1 261 ? 2.705 -30.828 -23.688 1 98.5 261 VAL B C 1
ATOM 4087 O O . VAL B 1 261 ? 2.811 -32 -24.016 1 98.5 261 VAL B O 1
ATOM 4090 N N . ARG B 1 262 ? 3.668 -29.969 -23.797 1 98.38 262 ARG B N 1
ATOM 4091 C CA . ARG B 1 262 ? 5.016 -30.391 -24.172 1 98.38 262 ARG B CA 1
ATOM 4092 C C . ARG B 1 262 ? 5.918 -30.484 -22.953 1 98.38 262 ARG B C 1
ATOM 4094 O O . ARG B 1 262 ? 5.645 -29.875 -21.922 1 98.38 262 ARG B O 1
ATOM 4101 N N . VAL B 1 263 ? 6.984 -31.312 -23.109 1 97.31 263 VAL B N 1
ATOM 4102 C CA . VAL B 1 263 ? 7.844 -31.547 -21.953 1 97.31 263 VAL B CA 1
ATOM 4103 C C . VAL B 1 263 ? 9.305 -31.375 -22.344 1 97.31 263 VAL B C 1
ATOM 4105 O O . VAL B 1 263 ? 9.703 -31.75 -23.453 1 97.31 263 VAL B O 1
ATOM 4108 N N . TYR B 1 264 ? 10.008 -30.719 -21.547 1 96.44 264 TYR B N 1
ATOM 4109 C CA . TYR B 1 264 ? 11.461 -30.625 -21.609 1 96.44 264 TYR B CA 1
ATOM 4110 C C . TYR B 1 264 ? 12.094 -31.359 -20.422 1 96.44 264 TYR B C 1
ATOM 4112 O O . TYR B 1 264 ? 11.727 -31.125 -19.266 1 96.44 264 TYR B O 1
ATOM 4120 N N . LYS B 1 265 ? 13.039 -32.281 -20.703 1 94.88 265 LYS B N 1
ATOM 4121 C CA . LYS B 1 265 ? 13.75 -33 -19.656 1 94.88 265 LYS B CA 1
ATOM 4122 C C . LYS B 1 265 ? 15.211 -32.562 -19.562 1 94.88 265 LYS B C 1
ATOM 4124 O O . LYS B 1 265 ? 15.961 -32.656 -20.531 1 94.88 265 LYS B O 1
ATOM 4129 N N . ASP B 1 266 ? 15.406 -32 -18.406 1 91.44 266 ASP B N 1
ATOM 4130 C CA . ASP B 1 266 ? 16.781 -31.578 -18.125 1 91.44 266 ASP B CA 1
ATOM 4131 C C . ASP B 1 266 ? 17.656 -32.781 -17.797 1 91.44 266 ASP B C 1
ATOM 4133 O O . ASP B 1 266 ? 17.219 -33.719 -17.109 1 91.44 266 ASP B O 1
ATOM 4137 N N . SER B 1 267 ? 18.938 -32.781 -18.25 1 83.75 267 SER B N 1
ATOM 4138 C CA . SER B 1 267 ? 19.859 -33.906 -18 1 83.75 267 SER B CA 1
ATOM 4139 C C . SER B 1 267 ? 20.438 -33.844 -16.594 1 83.75 267 SER B C 1
ATOM 4141 O O . SER B 1 267 ? 21.031 -34.812 -16.125 1 83.75 267 SER B O 1
ATOM 4143 N N . VAL B 1 268 ? 20.484 -32.719 -15.961 1 63.94 268 VAL B N 1
ATOM 4144 C CA . VAL B 1 268 ? 21.078 -32.562 -14.633 1 63.94 268 VAL B CA 1
ATOM 4145 C C . VAL B 1 268 ? 20.25 -33.344 -13.617 1 63.94 268 VAL B C 1
ATOM 4147 O O . VAL B 1 268 ? 19.031 -33.188 -13.539 1 63.94 268 VAL B O 1
ATOM 4150 N N . GLN B 1 269 ? 20.891 -34.719 -13.234 1 55.94 269 GLN B N 1
ATOM 4151 C CA . GLN B 1 269 ? 20.25 -35.531 -12.219 1 55.94 269 GLN B CA 1
ATOM 4152 C C . GLN B 1 269 ? 20.172 -34.812 -10.883 1 55.94 269 GLN B C 1
ATOM 4154 O O . GLN B 1 269 ? 21.141 -34.156 -10.477 1 55.94 269 GLN B O 1
ATOM 4159 N N . GLU B 1 270 ? 18.891 -34.438 -10.367 1 51.25 270 GLU B N 1
ATOM 4160 C CA . GLU B 1 270 ? 18.75 -33.875 -9.031 1 51.25 270 GLU B CA 1
ATOM 4161 C C . GLU B 1 270 ? 19.469 -34.719 -7.984 1 51.25 270 GLU B C 1
ATOM 4163 O O . GLU B 1 270 ? 19.234 -35.938 -7.898 1 51.25 270 GLU B O 1
ATOM 4168 N N . GLU B 1 271 ? 20.75 -34.406 -7.746 1 43.78 271 GLU B N 1
ATOM 4169 C CA . GLU B 1 271 ? 21.344 -35.094 -6.609 1 43.78 271 GLU B CA 1
ATOM 4170 C C . GLU B 1 271 ? 20.656 -34.719 -5.305 1 43.78 271 GLU B C 1
ATOM 4172 O O . GLU B 1 271 ? 20.328 -33.562 -5.086 1 43.78 271 GLU B O 1
#

Solvent-accessible surface area (backbone atoms only — not comparable to full-atom values): 27560 Å² total; per-residue (Å²): 128,89,68,80,52,62,43,90,89,34,8,70,91,47,37,37,80,80,25,61,53,51,61,51,67,41,40,30,27,37,60,45,48,73,89,73,39,38,81,42,87,81,48,50,69,69,42,74,46,72,45,74,36,33,40,52,31,40,28,15,73,35,63,34,54,39,38,37,49,73,45,61,46,50,41,37,32,37,30,95,51,53,90,42,40,25,31,71,47,35,35,36,50,25,31,27,77,46,70,66,32,17,21,34,50,24,51,71,75,43,47,27,20,15,24,40,36,42,37,23,24,28,59,69,83,33,92,44,59,75,63,11,50,74,25,78,69,10,24,38,34,43,35,31,36,30,36,79,52,54,73,34,73,70,58,42,69,54,43,74,48,38,83,63,23,30,32,17,47,18,22,29,54,47,88,65,78,54,64,72,65,77,68,54,53,86,43,61,22,27,37,35,36,75,20,19,41,64,53,88,57,16,40,62,8,23,36,40,36,36,41,70,53,60,44,48,29,21,64,68,52,54,47,45,54,46,64,23,28,38,42,38,84,93,47,78,72,48,85,57,96,56,54,33,48,41,28,52,45,51,39,72,54,33,66,59,71,91,61,66,45,34,37,41,82,50,82,64,73,78,124,127,88,68,81,52,61,43,92,89,34,9,68,91,47,38,36,80,82,24,60,53,51,61,50,67,42,40,30,27,35,59,44,46,72,88,74,38,38,81,42,87,80,47,50,69,68,44,75,46,72,44,75,37,34,40,52,31,41,27,15,73,34,64,35,53,39,39,37,49,72,44,60,46,50,40,36,32,37,28,94,51,55,89,42,42,23,30,70,46,35,35,36,50,24,31,26,77,46,70,66,31,17,22,33,50,24,52,71,75,42,47,26,19,17,25,41,36,43,36,22,26,28,58,69,82,34,94,43,59,75,63,11,50,74,26,77,68,10,24,38,33,43,34,32,36,31,37,77,54,54,73,35,74,72,59,43,70,54,42,73,49,37,81,62,23,31,31,18,46,17,22,29,54,46,89,64,77,53,64,70,63,76,70,54,53,87,45,61,22,27,37,35,35,76,20,19,40,64,52,88,57,17,39,63,8,23,36,38,37,36,39,68,54,60,44,49,29,20,63,68,53,53,48,45,54,47,63,23,29,38,42,38,85,93,46,79,72,48,85,57,95,56,55,32,48,42,27,52,46,49,40,71,55,33,66,59,73,90,62,66,45,34,37,40,80,50,82,64,72,81,125

Foldseek 3Di:
DPDAACFPVRRLVCLCVVQVLSVDQFADDAAAEPVQAAADPQFDFKDKDWFQWFFFKWAAQLQWIKTATDDGWIWIDTGPLHPWTWTWGIKTKWAAQDQFATDQYHYVNGHGGMKIKTKIFTVPVDPDLVVLQQDAQGIEIEIAGEHADDAQPLCVLVLVCLVVRQENPDMDTRDDDHDPVSQADPFRKWKWWQHFDFDPSTRSHYIYTYHDDHDYHHPSSSVSRQSHFSHDPVDDQDPGPCRRTNRGNYHHHDDNRPIHMHIDGGPPPPD/DPDAACFPVRRLVCLCVVQVLSVDQFADDAAAEPVQAAADPQFDFKDKDWFQWFFFKWAAQLQWIKTATDDGWIWIDTGPLHPWTWTWGIKTKWAAQDQFATDQYHYVNGHGGMKIKTKIFTVPVDPDLVVLQQDAQGIEIEIAGEHADDAQVLCVLVLVCLVVRQENPDMDTRDDDGDPVSQADPFRKWKWWQHFDFDPSTRSHYIYTYHDDHDYHHPSSSVSRQSHFSHDPVDDQDPGPCRRTNRGNYHHHDDNRPIHMHIDGGPPPPD

InterPro domains:
  IPR001148 Alpha carbonic anhydrase domain [PF00194] (10-263)
  IPR001148 Alpha carbonic anhydrase domain [PS51144] (2-265)
  IPR001148 Alpha carbonic anhydrase domain [SM01057] (4-265)
  IPR018338 Carbonic anhydrase, alpha-class, conserved site [PS00162] (103-119)
  IPR023561 Carbonic anhydrase, alpha-class [PTHR18952] (3-259)
  IPR036398 Alpha carbonic anhydrase domain superfamily [G3DSA:3.10.200.10] (2-270)
  IPR036398 Alpha carbonic anhydrase domain superfamily [SSF51069] (3-264)

Sequence (542 aa):
MVGWGYAKANGPATWPNLFPIAGGRRQSPIDIKCEACQKDSSLSKIQAVYSGIKVSELSNTGHAWKAQVSGGSSSLKGGPLGTDEYVLEQFHCHWGKTNDKGSEHTVNGKCYAAELHLVHWNKSKFSSFAEAASSDGGLAVLGMFLEVGSEHEELNKVCKLLPFVQHKGQAITVTEPISPAAFIPKNGSYWTYAGSLTTPPCYESVTWIVYEHPIQVSQTQMDAFRSMKSYHPCETCPEDELAGALVENYRPPCPLCDRVVRVYKDSVQEEMVGWGYAKANGPATWPNLFPIAGGRRQSPIDIKCEACQKDSSLSKIQAVYSGIKVSELSNTGHAWKAQVSGGSSSLKGGPLGTDEYVLEQFHCHWGKTNDKGSEHTVNGKCYAAELHLVHWNKSKFSSFAEAASSDGGLAVLGMFLEVGSEHEELNKVCKLLPFVQHKGQAITVTEPISPAAFIPKNGSYWTYAGSLTTPPCYESVTWIVYEHPIQVSQTQMDAFRSMKSYHPCETCPEDELAGALVENYRPPCPLCDRVVRVYKDSVQEE

Radius of gyration: 27.35 Å; Cα contacts (8 Å, |Δi|>4): 1462; chains: 2; bounding box: 45×83×56 Å